Protein AF-0000000085053282 (afdb_homodimer)

Sequence (684 aa):
MKNPIVFIILLAGIYSWYSCYAYAIPSEYLIKTVPYHRQVTDYNCGDASLQMVFGYYGQDINQEQIDDVARTSKHEGTSSYDIVRTAQFSILSQSQGTDKKKKELNHGFPNYPYGLNAVGYSSNEEWMDGLKSAISLNIPIIVLMHYSLEDPGGHFRVVIGYNDDLETITTLDPWDRDGQPQVYTLSYSNFTALWNYTEKDSPRGTPFFGVAIWPLNVDIVAFSNGNQTTFNVKFDYTNPIPFLSELQLLPKTLGTITNFIAPKDSQFVSASSYTTGPINEGDTVKSLFVVNCPGGSCHGLFIANVEILIQASVPYTYDRNHYYYPPYSYIDVIGYSEEAKIMKNPIVFIILLAGIYSWYSCYAYAIPSEYLIKTVPYHRQVTDYNCGDASLQMVFGYYGQDINQEQIDDVARTSKHEGTSSYDIVRTAQFSILSQSQGTDKKKKELNHGFPNYPYGLNAVGYSSNEEWMDGLKSAISLNIPIIVLMHYSLEDPGGHFRVVIGYNDDLETITTLDPWDRDGQPQVYTLSYSNFTALWNYTEKDSPRGTPFFGVAIWPLNVDIVAFSNGNQTTFNVKFDYTNPIPFLSELQLLPKTLGTITNFIAPKDSQFVSASSYTTGPINEGDTVKSLFVVNCPGGSCHGLFIANVEILIQASVPYTYDRNHYYYPPYSYIDVIGYSEEAKI

Organism: Heterostelium pallidum (strain ATCC 26659 / Pp 5 / PN500) (NCBI:txid670386)

Secondary structure (DSSP, 8-state):
-----------------------PPPSEEE-TTPPP---SSTT-HHHHHHHHHHHHTT----HHHHHHHTT-BTTTB--HHHHHHHHT--TT------S-GGG--SSSBTTB--B-EEEEE--SS--HHHHHHHHHTT--EEEEEES-SS--SEEEEEEEEEETTTTEEEEE-S---TT--SEEEEEHHHHHHHH--PPTT-TT--S-EEEEEEPPPEEEEEEEETTEEEEEEEEEE---STTHHHH-PPPEEEEEEEEEE--TT-EESS-SEEEE----TTEEEEEEEEEE-TTSS--SEEEEEEEEEEEEEE--B--STT--B--EEEEEEEEEEEEEE-/-----------------------PPPSEEE-TTPPP---SSTT-HHHHHHHHHHHHTT----HHHHHHHTT-BTTTB--HHHHHHHHT--TT------S-GGG--TTSBTTB--B-EEEEE--SS--HHHHHHHHHTT--EEEEEES-SS--SEEEEEEEEEETTTTEEEEE-S---TT--SEEEEEHHHHHHHH--PPTT-TT--S-EEEEEEPPPEEEEEEEETTEEEEEEEEEE---STTHHHH-PPPEEEEEEEEEE--TT-EESS-SEEEE----TTEEEEEEEEEE-TTSS--SEEEEEEEEEEEEEE--EEEETTEEEPPEEEEEEEEEEEEEE-

pLDDT: mean 88.32, std 16.74, range [25.94, 98.94]

Nearest PDB structures (foldseek):
  6xt9-assembly1_A  TM=6.574E-01  e=2.880E-03  Homo sapiens
  7cec-assembly1_A  TM=3.640E-01  e=4.493E-03  Homo sapiens
  6voa-assembly1_I  TM=4.055E-01  e=2.202E-01  Bos taurus
  6xt9-assembly1_A  TM=6.573E-01  e=3.851E-03  Homo sapiens
  7cec-assembly1_A  TM=3.726E-01  e=4.550E-03  Homo sapiens

InterPro domains:
  IPR038765 Papain-like cysteine peptidase superfamily [SSF54001] (29-177)
  IPR039564 Peptidase C39-like [PF13529] (32-200)

Solvent-accessible surface area (backbone atoms only — not comparable to full-atom values): 36433 Å² total; per-residue (Å²): 134,86,78,80,80,78,78,77,77,77,75,74,73,74,74,72,73,72,70,75,73,70,82,77,71,71,61,55,43,71,53,82,71,57,51,88,42,64,26,88,53,97,40,28,28,44,38,16,40,47,29,20,54,38,41,54,74,70,37,94,54,54,51,71,66,38,30,24,58,27,48,44,39,87,87,69,18,48,49,76,68,29,56,40,51,44,46,32,38,1,47,67,23,60,48,85,33,49,92,51,72,92,52,55,41,66,46,26,48,87,97,35,56,44,8,32,47,53,48,65,48,56,31,90,56,80,58,62,66,27,51,51,34,24,34,67,68,70,29,47,32,42,32,41,15,28,67,41,95,87,41,74,51,81,34,36,29,30,37,33,29,40,28,59,90,78,35,31,36,34,24,41,35,14,68,55,50,97,83,42,49,48,71,42,73,32,43,50,67,56,42,51,60,30,26,64,28,56,59,80,75,36,79,78,72,31,18,40,32,35,31,43,53,46,73,56,58,64,45,78,47,76,49,76,57,71,36,32,34,38,35,44,37,37,37,56,47,57,69,87,32,55,67,44,45,80,72,46,77,76,69,51,41,36,23,34,39,42,38,53,47,66,46,86,80,48,39,62,76,30,46,43,24,47,64,50,61,57,62,52,82,70,40,70,53,75,48,75,35,33,34,34,16,86,94,32,64,66,65,44,63,32,38,41,39,37,38,35,33,33,42,52,70,46,66,56,42,60,48,65,94,83,43,72,45,55,23,32,38,48,56,30,29,35,30,41,76,40,75,46,79,80,133,82,76,78,79,76,78,75,77,76,77,74,74,76,72,72,74,73,70,74,73,70,82,78,72,70,63,55,43,72,55,84,71,57,51,87,42,65,26,87,53,98,40,27,28,44,36,17,40,50,29,20,55,38,40,51,73,71,37,93,55,54,51,73,67,40,30,21,56,26,44,45,39,88,88,71,18,46,50,76,68,28,54,41,50,45,46,30,36,1,46,67,22,60,42,81,37,37,97,55,69,90,54,51,42,63,46,25,48,86,98,37,56,46,7,30,46,53,49,66,48,58,30,92,57,82,58,64,67,28,52,51,34,25,33,68,69,70,29,48,33,42,30,41,15,28,67,39,94,88,41,75,51,80,32,36,31,31,37,32,29,39,29,58,90,76,35,31,35,34,25,41,34,14,72,56,51,97,83,43,50,47,72,41,72,33,43,50,68,56,42,52,58,30,25,62,29,55,59,80,73,36,78,77,71,30,18,40,32,36,33,43,53,47,72,57,57,65,47,79,47,77,48,74,58,73,35,32,34,38,35,44,37,35,37,56,46,57,69,84,30,57,66,42,45,80,73,47,78,74,70,51,41,37,22,36,38,43,38,54,50,66,46,87,79,48,39,62,77,31,48,42,25,47,64,50,61,57,62,54,81,69,41,71,53,77,48,73,36,33,35,35,16,87,93,31,65,66,65,45,62,30,36,42,40,36,38,35,33,33,42,52,70,46,66,56,43,59,46,66,93,84,42,71,45,54,22,32,38,51,56,29,29,34,29,41,76,39,77,46,78,80

Structure (mmCIF, N/CA/C/O backbone):
data_AF-0000000085053282-model_v1
#
loop_
_entity.id
_entity.type
_entity.pdbx_description
1 polymer 'Peptidase C39-like domain-containing protein'
#
loop_
_atom_site.group_PDB
_atom_site.id
_atom_site.type_symbol
_atom_site.label_atom_id
_atom_site.label_alt_id
_atom_site.label_comp_id
_atom_site.label_asym_id
_atom_site.label_entity_id
_atom_site.label_seq_id
_atom_site.pdbx_PDB_ins_code
_atom_site.Cartn_x
_atom_site.Cartn_y
_atom_site.Cartn_z
_atom_site.occupancy
_atom_site.B_iso_or_equiv
_atom_site.auth_seq_id
_atom_site.auth_comp_id
_atom_site.auth_asym_id
_atom_site.auth_atom_id
_atom_site.pdbx_PDB_model_num
ATOM 1 N N . MET A 1 1 ? 42.781 -25.328 53.25 1 26.17 1 MET A N 1
ATOM 2 C CA . MET A 1 1 ? 41.469 -24.984 52.719 1 26.17 1 MET A CA 1
ATOM 3 C C . MET A 1 1 ? 41.375 -23.516 52.375 1 26.17 1 MET A C 1
ATOM 5 O O . MET A 1 1 ? 41.344 -22.656 53.25 1 26.17 1 MET A O 1
ATOM 9 N N . LYS A 1 2 ? 42.031 -23.188 51.156 1 34.78 2 LYS A N 1
ATOM 10 C CA . LYS A 1 2 ? 42.281 -21.844 50.625 1 34.78 2 LYS A CA 1
ATOM 11 C C . LYS A 1 2 ? 40.969 -21.141 50.344 1 34.78 2 LYS A C 1
ATOM 13 O O . LYS A 1 2 ? 40.062 -21.703 49.719 1 34.78 2 LYS A O 1
ATOM 18 N N . ASN A 1 3 ? 40.531 -20.188 51.219 1 34.06 3 ASN A N 1
ATOM 19 C CA . ASN A 1 3 ? 39.312 -19.391 51.156 1 34.06 3 ASN A CA 1
ATOM 20 C C . ASN A 1 3 ? 39.188 -18.656 49.812 1 34.06 3 ASN A C 1
ATOM 22 O O . ASN A 1 3 ? 40.094 -17.984 49.375 1 34.06 3 ASN A O 1
ATOM 26 N N . PRO A 1 4 ? 38.25 -19.047 48.969 1 41.09 4 PRO A N 1
ATOM 27 C CA . PRO A 1 4 ? 38.062 -18.469 47.625 1 41.09 4 PRO A CA 1
ATOM 28 C C . PRO A 1 4 ? 37.719 -16.969 47.688 1 41.09 4 PRO A C 1
ATOM 30 O O . PRO A 1 4 ? 36.969 -16.531 48.562 1 41.09 4 PRO A O 1
ATOM 33 N N . ILE A 1 5 ? 38.594 -16.062 47.281 1 36.72 5 ILE A N 1
ATOM 34 C CA . ILE A 1 5 ? 38.469 -14.625 47.188 1 36.72 5 ILE A CA 1
ATOM 35 C C . ILE A 1 5 ? 37.281 -14.289 46.25 1 36.72 5 ILE A C 1
ATOM 37 O O . ILE A 1 5 ? 37.25 -14.719 45.094 1 36.72 5 ILE A O 1
ATOM 41 N N . VAL A 1 6 ? 36.062 -14.109 46.812 1 35.81 6 VAL A N 1
ATOM 42 C CA . VAL A 1 6 ? 34.875 -13.648 46.094 1 35.81 6 VAL A CA 1
ATOM 43 C C . VAL A 1 6 ? 35.156 -12.266 45.5 1 35.81 6 VAL A C 1
ATOM 45 O O . VAL A 1 6 ? 35.438 -11.32 46.25 1 35.81 6 VAL A O 1
ATOM 48 N N . PHE A 1 7 ? 35.656 -12.148 44.281 1 37.22 7 PHE A N 1
ATOM 49 C CA . PHE A 1 7 ? 35.75 -10.875 43.562 1 37.22 7 PHE A CA 1
ATOM 50 C C . PHE A 1 7 ? 34.344 -10.297 43.344 1 37.22 7 PHE A C 1
ATOM 52 O O . PHE A 1 7 ? 33.5 -10.93 42.719 1 37.22 7 PHE A O 1
ATOM 59 N N . ILE A 1 8 ? 33.875 -9.484 44.25 1 34.72 8 ILE A N 1
ATOM 60 C CA . ILE A 1 8 ? 32.656 -8.703 44.062 1 34.72 8 ILE A CA 1
ATOM 61 C C . ILE A 1 8 ? 32.844 -7.723 42.906 1 34.72 8 ILE A C 1
ATOM 63 O O . ILE A 1 8 ? 33.719 -6.852 42.969 1 34.72 8 ILE A O 1
ATOM 67 N N . ILE A 1 9 ? 32.625 -8.164 41.688 1 35.91 9 ILE A N 1
ATOM 68 C CA . ILE A 1 9 ? 32.562 -7.238 40.562 1 35.91 9 ILE A CA 1
ATOM 69 C C . ILE A 1 9 ? 31.469 -6.203 40.812 1 35.91 9 ILE A C 1
ATOM 71 O O . ILE A 1 9 ? 30.281 -6.551 40.938 1 35.91 9 ILE A O 1
ATOM 75 N N . LEU A 1 10 ? 31.797 -5.102 41.438 1 35.75 10 LEU A N 1
ATOM 76 C CA . LEU A 1 10 ? 30.906 -3.955 41.469 1 35.75 10 LEU A CA 1
ATOM 77 C C . LEU A 1 10 ? 30.578 -3.451 40.062 1 35.75 10 LEU A C 1
ATOM 79 O O . LEU A 1 10 ? 31.469 -2.992 39.344 1 35.75 10 LEU A O 1
ATOM 83 N N . LEU A 1 11 ? 29.609 -4.031 39.469 1 36.25 11 LEU A N 1
ATOM 84 C CA . LEU A 1 11 ? 29.062 -3.432 38.25 1 36.25 11 LEU A CA 1
ATOM 85 C C . LEU A 1 11 ? 28.578 -2.008 38.531 1 36.25 11 LEU A C 1
ATOM 87 O O . LEU A 1 11 ? 27.609 -1.804 39.25 1 36.25 11 LEU A O 1
ATOM 91 N N . ALA A 1 12 ? 29.484 -1.061 38.562 1 39.72 12 ALA A N 1
ATOM 92 C CA . ALA A 1 12 ? 29.031 0.325 38.531 1 39.72 12 ALA A CA 1
ATOM 93 C C . ALA A 1 12 ? 28.094 0.553 37.344 1 39.72 12 ALA A C 1
ATOM 95 O O . ALA A 1 12 ? 28.453 0.273 36.188 1 39.72 12 ALA A O 1
ATOM 96 N N . GLY A 1 13 ? 26.844 0.494 37.562 1 37.41 13 GLY A N 1
ATOM 97 C CA . GLY A 1 13 ? 25.859 0.938 36.562 1 37.41 13 GLY A CA 1
ATOM 98 C C . GLY A 1 13 ? 26.188 2.287 35.969 1 37.41 13 GLY A C 1
ATOM 99 O O . GLY A 1 13 ? 26.375 3.271 36.688 1 37.41 13 GLY A O 1
ATOM 100 N N . ILE A 1 14 ? 26.922 2.33 34.938 1 39.06 14 ILE A N 1
ATOM 101 C CA . ILE A 1 14 ? 27 3.564 34.156 1 39.06 14 ILE A CA 1
ATOM 102 C C . ILE A 1 14 ? 25.594 4.109 33.906 1 39.06 14 ILE A C 1
ATOM 104 O O . ILE A 1 14 ? 24.797 3.494 33.188 1 39.06 14 ILE A O 1
ATOM 108 N N . TYR A 1 15 ? 25.078 4.82 34.844 1 36.62 15 TYR A N 1
ATOM 109 C CA . TYR A 1 15 ? 23.953 5.688 34.5 1 36.62 15 TYR A CA 1
ATOM 110 C C . TYR A 1 15 ? 24.312 6.578 33.312 1 36.62 15 TYR A C 1
ATOM 112 O O . TYR A 1 15 ? 25.219 7.402 33.406 1 36.62 15 TYR A O 1
ATOM 120 N N . SER A 1 16 ? 24.188 6.066 32.125 1 39.25 16 SER A N 1
ATOM 121 C CA . SER A 1 16 ? 24.172 7.004 31.016 1 39.25 16 SER A CA 1
ATOM 122 C C . SER A 1 16 ? 23.312 8.227 31.328 1 39.25 16 SER A C 1
ATOM 124 O O . SER A 1 16 ? 22.109 8.102 31.594 1 39.25 16 SER A O 1
ATOM 126 N N . TRP A 1 17 ? 23.922 9.211 31.844 1 37.34 17 TRP A N 1
ATOM 127 C CA . TRP A 1 17 ? 23.297 10.523 31.828 1 37.34 17 TRP A CA 1
ATOM 128 C C . TRP A 1 17 ? 22.703 10.828 30.453 1 37.34 17 TRP A C 1
ATOM 130 O O . TRP A 1 17 ? 23.438 11.055 29.5 1 37.34 17 TRP A O 1
ATOM 140 N N . TYR A 1 18 ? 21.594 10.219 30.125 1 39.59 18 TYR A N 1
ATOM 141 C CA . TYR A 1 18 ? 20.844 10.891 29.078 1 39.59 18 TYR A CA 1
ATOM 142 C C . TYR A 1 18 ? 20.797 12.398 29.312 1 39.59 18 TYR A C 1
ATOM 144 O O . TYR A 1 18 ? 20.156 12.867 30.25 1 39.59 18 TYR A O 1
ATOM 152 N N . SER A 1 19 ? 21.891 13.055 29.125 1 39.41 19 SER A N 1
ATOM 153 C CA . SER A 1 19 ? 21.75 14.508 29.094 1 39.41 19 SER A CA 1
ATOM 154 C C . SER A 1 19 ? 20.5 14.93 28.344 1 39.41 19 SER A C 1
ATOM 156 O O . SER A 1 19 ? 20.344 14.648 27.156 1 39.41 19 SER A O 1
ATOM 158 N N . CYS A 1 20 ? 19.438 15 29.031 1 45.19 20 CYS A N 1
ATOM 159 C CA . CYS A 1 20 ? 18.281 15.719 28.516 1 45.19 20 CYS A CA 1
ATOM 160 C C . CYS A 1 20 ? 18.688 17.047 27.891 1 45.19 20 CYS A C 1
ATOM 162 O O . CYS A 1 20 ? 18.969 18.016 28.609 1 45.19 20 CYS A O 1
ATOM 164 N N . TYR A 1 21 ? 19.531 17.109 26.891 1 48.62 21 TYR A N 1
ATOM 165 C CA . TYR A 1 21 ? 19.672 18.375 26.203 1 48.62 21 TYR A CA 1
ATOM 166 C C . TYR A 1 21 ? 18.312 19.047 26 1 48.62 21 TYR A C 1
ATOM 168 O O . TYR A 1 21 ? 17.422 18.469 25.359 1 48.62 21 TYR A O 1
ATOM 176 N N . ALA A 1 22 ? 17.953 19.781 26.969 1 62.22 22 ALA A N 1
ATOM 177 C CA . ALA A 1 22 ? 16.766 20.625 26.828 1 62.22 22 ALA A CA 1
ATOM 178 C C . ALA A 1 22 ? 16.812 21.422 25.516 1 62.22 22 ALA A C 1
ATOM 180 O O . ALA A 1 22 ? 17.797 22.125 25.25 1 62.22 22 ALA A O 1
ATOM 181 N N . TYR A 1 23 ? 16.203 21 24.516 1 71.31 23 TYR A N 1
ATOM 182 C CA . TYR A 1 23 ? 16.094 21.781 23.281 1 71.31 23 TYR A CA 1
ATOM 183 C C . TYR A 1 23 ? 15.781 23.234 23.609 1 71.31 23 TYR A C 1
ATOM 185 O O . TYR A 1 23 ? 14.766 23.547 24.219 1 71.31 23 TYR A O 1
ATOM 193 N N . ALA A 1 24 ? 16.844 24.109 23.438 1 87.69 24 ALA A N 1
ATOM 194 C CA . ALA A 1 24 ? 16.609 25.547 23.625 1 87.69 24 ALA A CA 1
ATOM 195 C C . ALA A 1 24 ? 16 26.172 22.375 1 87.69 24 ALA A C 1
ATOM 197 O O . ALA A 1 24 ? 16.609 26.172 21.312 1 87.69 24 ALA A O 1
ATOM 198 N N . ILE A 1 25 ? 14.828 26.688 22.469 1 93.62 25 ILE A N 1
ATOM 199 C CA . ILE A 1 25 ? 14.133 27.359 21.375 1 93.62 25 ILE A CA 1
ATOM 200 C C . ILE A 1 25 ? 14.75 28.734 21.125 1 93.62 25 ILE A C 1
ATOM 202 O O . ILE A 1 25 ? 14.828 29.562 22.047 1 93.62 25 ILE A O 1
ATOM 206 N N . PRO A 1 26 ? 15.242 29.016 19.922 1 97.38 26 PRO A N 1
ATOM 207 C CA . PRO A 1 26 ? 15.758 30.359 19.656 1 97.38 26 PRO A CA 1
ATOM 208 C C . PRO A 1 26 ? 14.703 31.453 19.859 1 97.38 26 PRO A C 1
ATOM 210 O O . PRO A 1 26 ? 13.508 31.172 19.812 1 97.38 26 PRO A O 1
ATOM 213 N N . SER A 1 27 ? 15.164 32.656 20.016 1 97.69 27 SER A N 1
ATOM 214 C CA . SER A 1 27 ? 14.258 33.781 20.297 1 97.69 27 SER A CA 1
ATOM 215 C C . SER A 1 27 ? 13.531 34.219 19.047 1 97.69 27 SER A C 1
ATOM 217 O O . SER A 1 27 ? 12.516 34.938 19.125 1 97.69 27 SER A O 1
ATOM 219 N N . GLU A 1 28 ? 14.078 33.938 17.953 1 98.25 28 GLU A N 1
ATOM 220 C CA . GLU A 1 28 ? 13.398 34.219 16.688 1 98.25 28 GLU A CA 1
ATOM 221 C C . GLU A 1 28 ? 13.781 33.188 15.617 1 98.25 28 GLU A C 1
ATOM 223 O O . GLU A 1 28 ? 14.867 32.625 15.664 1 98.25 28 GLU A O 1
ATOM 228 N N . TYR A 1 29 ? 12.906 32.906 14.719 1 98.69 29 TYR A N 1
ATOM 229 C CA . TYR A 1 29 ? 13.141 32 13.586 1 98.69 29 TYR A CA 1
ATOM 230 C C . TYR A 1 29 ? 12.133 32.281 12.477 1 98.69 29 TYR A C 1
ATOM 232 O O . TYR A 1 29 ? 10.977 32.594 12.742 1 98.69 29 TYR A O 1
ATOM 240 N N . LEU A 1 30 ? 12.57 32.25 11.258 1 98.69 30 LEU A N 1
ATOM 241 C CA . LEU A 1 30 ? 11.711 32.438 10.102 1 98.69 30 LEU A CA 1
ATOM 242 C C . LEU A 1 30 ? 12.039 31.422 9.008 1 98.69 30 LEU A C 1
ATOM 244 O O . LEU A 1 30 ? 13.188 31.328 8.562 1 98.69 30 LEU A O 1
ATOM 248 N N . ILE A 1 31 ? 11.047 30.625 8.625 1 98.75 31 ILE A N 1
ATOM 249 C CA . ILE A 1 31 ? 11.18 29.75 7.461 1 98.75 31 ILE A CA 1
ATOM 250 C C . ILE A 1 31 ? 10.875 30.547 6.188 1 98.75 31 ILE A C 1
ATOM 252 O O . ILE A 1 31 ? 9.711 30.766 5.852 1 98.75 31 ILE A O 1
ATOM 256 N N . LYS A 1 32 ? 11.836 30.812 5.375 1 97.5 32 LYS A N 1
ATOM 257 C CA . LYS A 1 32 ? 11.688 31.75 4.262 1 97.5 32 LYS A CA 1
ATOM 258 C C . LYS A 1 32 ? 11.266 31.016 2.988 1 97.5 32 LYS A C 1
ATOM 260 O O . LYS A 1 32 ? 10.828 31.656 2.023 1 97.5 32 LYS A O 1
ATOM 265 N N . THR A 1 33 ? 11.32 29.719 2.986 1 98.06 33 THR A N 1
ATOM 266 C CA . THR A 1 33 ? 11.281 29.016 1.713 1 98.06 33 THR A CA 1
ATOM 267 C C . THR A 1 33 ? 9.898 28.406 1.476 1 98.06 33 THR A C 1
ATOM 269 O O . THR A 1 33 ? 9.664 27.75 0.454 1 98.06 33 THR A O 1
ATOM 272 N N . VAL A 1 34 ? 8.922 28.594 2.416 1 98.69 34 VAL A N 1
ATOM 273 C CA . VAL A 1 34 ? 7.574 28.109 2.156 1 98.69 34 VAL A CA 1
ATOM 274 C C . VAL A 1 34 ? 6.945 28.906 1.015 1 98.69 34 VAL A C 1
ATOM 276 O O . VAL A 1 34 ? 6.809 30.125 1.104 1 98.69 34 VAL A O 1
ATOM 279 N N . PRO A 1 35 ? 6.625 28.266 -0.048 1 98.62 35 PRO A N 1
ATOM 280 C CA . PRO A 1 35 ? 5.984 29.016 -1.135 1 98.62 35 PRO A CA 1
ATOM 281 C C . PRO A 1 35 ? 4.594 29.516 -0.76 1 98.62 35 PRO A C 1
ATOM 283 O O . PRO A 1 35 ? 3.912 28.906 0.068 1 98.62 35 PRO A O 1
ATOM 286 N N . TYR A 1 36 ? 4.191 30.562 -1.384 1 98.19 36 TYR A N 1
ATOM 287 C CA . TYR A 1 36 ? 2.859 31.109 -1.145 1 98.19 36 TYR A CA 1
ATOM 288 C C . TYR A 1 36 ? 1.876 30.641 -2.209 1 98.19 36 TYR A C 1
ATOM 290 O O . TYR A 1 36 ? 2.217 30.578 -3.393 1 98.19 36 TYR A O 1
ATOM 298 N N . HIS A 1 37 ? 0.688 30.312 -1.789 1 98 37 HIS A N 1
ATOM 299 C CA . HIS A 1 37 ? -0.428 30.031 -2.686 1 98 37 HIS A CA 1
ATOM 300 C C . HIS A 1 37 ? -1.714 30.688 -2.182 1 98 37 HIS A C 1
ATOM 302 O O . HIS A 1 37 ? -2.137 30.438 -1.052 1 98 37 HIS A O 1
ATOM 308 N N . ARG A 1 38 ? -2.363 31.438 -3.035 1 97.44 38 ARG A N 1
ATOM 309 C CA . ARG A 1 38 ? -3.68 32 -2.744 1 97.44 38 ARG A CA 1
ATOM 310 C C . ARG A 1 38 ? -4.766 30.938 -2.855 1 97.44 38 ARG A C 1
ATOM 312 O O . ARG A 1 38 ? -4.723 30.094 -3.75 1 97.44 38 ARG A O 1
ATOM 319 N N . GLN A 1 39 ? -5.727 31.047 -1.906 1 97.25 39 GLN A N 1
ATOM 320 C CA . GLN A 1 39 ? -6.848 30.125 -2.07 1 97.25 39 GLN A CA 1
ATOM 321 C C . GLN A 1 39 ? -7.625 30.438 -3.348 1 97.25 39 GLN A C 1
ATOM 323 O O . GLN A 1 39 ? -7.867 31.594 -3.674 1 97.25 39 GLN A O 1
ATOM 328 N N . VAL A 1 40 ? -8.102 29.391 -4.016 1 94.56 40 VAL A N 1
ATOM 329 C CA . VAL A 1 40 ? -8.719 29.547 -5.328 1 94.56 40 VAL A CA 1
ATOM 330 C C . VAL A 1 40 ? -10.195 29.875 -5.172 1 94.56 40 VAL A C 1
ATOM 332 O O . VAL A 1 40 ? -10.789 30.516 -6.043 1 94.56 40 VAL A O 1
ATOM 335 N N . THR A 1 41 ? -10.805 29.422 -4.121 1 93.12 41 THR A N 1
ATOM 336 C CA . THR A 1 41 ? -12.18 29.766 -3.775 1 93.12 41 THR A CA 1
ATOM 337 C C . THR A 1 41 ? -12.234 30.484 -2.428 1 93.12 41 THR A C 1
ATOM 339 O O . THR A 1 41 ? -11.195 30.688 -1.786 1 93.12 41 THR A O 1
ATOM 342 N N . ASP A 1 42 ? -13.477 30.781 -2.047 1 92.56 42 ASP A N 1
ATOM 343 C CA . ASP A 1 42 ? -13.641 31.453 -0.767 1 92.56 42 ASP A CA 1
ATOM 344 C C . ASP A 1 42 ? -13.594 30.469 0.392 1 92.56 42 ASP A C 1
ATOM 346 O O . ASP A 1 42 ? -13.555 30.859 1.558 1 92.56 42 ASP A O 1
ATOM 350 N N . TYR A 1 43 ? -13.484 29.188 0.056 1 91.69 43 TYR A N 1
ATOM 351 C CA . TYR A 1 43 ? -13.555 28.203 1.134 1 91.69 43 TYR A CA 1
ATOM 352 C C . TYR A 1 43 ? -12.367 27.25 1.074 1 91.69 43 TYR A C 1
ATOM 354 O O . TYR A 1 43 ? -12.352 26.219 1.759 1 91.69 43 TYR A O 1
ATOM 362 N N . ASN A 1 44 ? -11.266 27.578 0.287 1 95.12 44 ASN A N 1
ATOM 363 C CA . ASN A 1 44 ? -10.133 26.672 0.091 1 95.12 44 ASN A CA 1
ATOM 364 C C . ASN A 1 44 ? -8.93 27.094 0.939 1 95.12 44 ASN A C 1
ATOM 366 O O . ASN A 1 44 ? -7.789 26.781 0.603 1 95.12 44 ASN A O 1
ATOM 370 N N . CYS A 1 45 ? -9.133 27.797 2.027 1 97.31 45 CYS A N 1
ATOM 371 C CA . CYS A 1 45 ? -7.984 28.234 2.811 1 97.31 45 CYS A CA 1
ATOM 372 C C . CYS A 1 45 ? -7.184 27.047 3.316 1 97.31 45 CYS A C 1
ATOM 374 O O . CYS A 1 45 ? -5.953 27.094 3.387 1 97.31 45 CYS A O 1
ATOM 376 N N . GLY A 1 46 ? -7.891 25.953 3.703 1 97.62 46 GLY A N 1
ATOM 377 C CA . GLY A 1 46 ? -7.195 24.75 4.121 1 97.62 46 GLY A CA 1
ATOM 378 C C . GLY A 1 46 ? -6.391 24.109 3.006 1 97.62 46 GLY A C 1
ATOM 379 O O . GLY A 1 46 ? -5.234 23.734 3.207 1 97.62 46 GLY A O 1
ATOM 380 N N . ASP A 1 47 ? -6.977 24.031 1.825 1 96.31 47 ASP A N 1
ATOM 381 C CA . ASP A 1 47 ? -6.328 23.438 0.66 1 96.31 47 ASP A CA 1
ATOM 382 C C . ASP A 1 47 ? -5.094 24.25 0.248 1 96.31 47 ASP A C 1
ATOM 384 O O . ASP A 1 47 ? -4.055 23.672 -0.079 1 96.31 47 ASP A O 1
ATOM 388 N N . ALA A 1 48 ? -5.301 25.516 0.282 1 98.38 48 ALA A N 1
ATOM 389 C CA . ALA A 1 48 ? -4.176 26.391 -0.068 1 98.38 48 ALA A CA 1
ATOM 390 C C . ALA A 1 48 ? -3.037 26.25 0.936 1 98.38 48 ALA A C 1
ATOM 392 O O . ALA A 1 48 ? -1.865 26.234 0.555 1 98.38 48 ALA A O 1
ATOM 393 N N . SER A 1 49 ? -3.357 26.188 2.201 1 98.81 49 SER A N 1
ATOM 394 C CA . SER A 1 49 ? -2.346 25.984 3.232 1 98.81 49 SER A CA 1
ATOM 395 C C . SER A 1 49 ? -1.606 24.656 3.031 1 98.81 49 SER A C 1
ATOM 397 O O . SER A 1 49 ? -0.379 24.609 3.133 1 98.81 49 SER A O 1
ATOM 399 N N . LEU A 1 50 ? -2.355 23.625 2.713 1 98.62 50 LEU A N 1
ATOM 400 C CA . LEU A 1 50 ? -1.745 22.328 2.422 1 98.62 50 LEU A CA 1
ATOM 401 C C . LEU A 1 50 ? -0.829 22.422 1.207 1 98.62 50 LEU A C 1
ATOM 403 O O . LEU A 1 50 ? 0.274 21.875 1.212 1 98.62 50 LEU A O 1
ATOM 407 N N . GLN A 1 51 ? -1.31 23.109 0.202 1 98.31 51 GLN A N 1
ATOM 408 C CA . GLN A 1 51 ? -0.49 23.266 -0.995 1 98.31 51 GLN A CA 1
ATOM 409 C C . GLN A 1 51 ? 0.835 23.953 -0.667 1 98.31 51 GLN A C 1
ATOM 411 O O . GLN A 1 51 ? 1.885 23.562 -1.181 1 98.31 51 GLN A O 1
ATOM 416 N N . MET A 1 52 ? 0.796 24.953 0.172 1 98.88 52 MET A N 1
ATOM 417 C CA . MET A 1 52 ? 2.016 25.656 0.569 1 98.88 52 MET A CA 1
ATOM 418 C C . MET A 1 52 ? 2.98 24.703 1.275 1 98.88 52 MET A C 1
ATOM 420 O O . MET A 1 52 ? 4.168 24.672 0.946 1 98.88 52 MET A O 1
ATOM 424 N N . VAL A 1 53 ? 2.479 23.922 2.18 1 98.88 53 VAL A N 1
ATOM 425 C CA . VAL A 1 53 ? 3.33 23.031 2.963 1 98.88 53 VAL A CA 1
ATOM 426 C C . VAL A 1 53 ? 3.83 21.891 2.086 1 98.88 53 VAL A C 1
ATOM 428 O O . VAL A 1 53 ? 5 21.516 2.162 1 98.88 53 VAL A O 1
ATOM 431 N N . PHE A 1 54 ? 2.975 21.266 1.211 1 98.31 54 PHE A N 1
ATOM 432 C CA . PHE A 1 54 ? 3.428 20.266 0.251 1 98.31 54 PHE A CA 1
ATOM 433 C C . PHE A 1 54 ? 4.547 20.828 -0.622 1 98.31 54 PHE A C 1
ATOM 435 O O . PHE A 1 54 ? 5.566 20.172 -0.824 1 98.31 54 PHE A O 1
ATOM 442 N N . GLY A 1 55 ? 4.352 22.031 -1.082 1 98.44 55 GLY A N 1
ATOM 443 C CA . GLY A 1 55 ? 5.367 22.672 -1.903 1 98.44 55 GLY A CA 1
ATOM 444 C C . GLY A 1 55 ? 6.684 22.875 -1.178 1 98.44 55 GLY A C 1
ATOM 445 O O . GLY A 1 55 ? 7.754 22.719 -1.769 1 98.44 55 GLY A O 1
ATOM 446 N N . TYR A 1 56 ? 6.59 23.25 0.052 1 98.69 56 TYR A N 1
ATOM 447 C CA . TYR A 1 56 ? 7.77 23.406 0.889 1 98.69 56 TYR A CA 1
ATOM 448 C C . TYR A 1 56 ? 8.602 22.141 0.917 1 98.69 56 TYR A C 1
ATOM 450 O O . TYR A 1 56 ? 9.836 22.188 0.965 1 98.69 56 TYR A O 1
ATOM 458 N N . TYR A 1 57 ? 7.949 21 0.857 1 97.88 57 TYR A N 1
ATOM 459 C CA . TYR A 1 57 ? 8.641 19.703 0.886 1 97.88 57 TYR A CA 1
ATOM 460 C C . TYR A 1 57 ? 8.82 19.156 -0.522 1 97.88 57 TYR A C 1
ATOM 462 O O . TYR A 1 57 ? 9.016 17.953 -0.701 1 97.88 57 TYR A O 1
ATOM 470 N N . GLY A 1 58 ? 8.562 19.969 -1.538 1 96.69 58 GLY A N 1
ATOM 471 C CA . GLY A 1 58 ? 8.906 19.625 -2.912 1 96.69 58 GLY A CA 1
ATOM 472 C C . GLY A 1 58 ? 7.809 18.875 -3.633 1 96.69 58 GLY A C 1
ATOM 473 O O . GLY A 1 58 ? 8.047 18.25 -4.672 1 96.69 58 GLY A O 1
ATOM 474 N N . GLN A 1 59 ? 6.656 18.859 -3.129 1 96.19 59 GLN A N 1
ATOM 475 C CA . GLN A 1 59 ? 5.535 18.188 -3.777 1 96.19 59 GLN A CA 1
ATOM 476 C C . GLN A 1 59 ? 4.633 19.188 -4.492 1 96.19 59 GLN A C 1
ATOM 478 O O . GLN A 1 59 ? 4.07 20.078 -3.861 1 96.19 59 GLN A O 1
ATOM 483 N N . ASP A 1 60 ? 4.496 18.984 -5.723 1 95.56 60 ASP A N 1
ATOM 484 C CA . ASP A 1 60 ? 3.668 19.875 -6.543 1 95.56 60 ASP A CA 1
ATOM 485 C C . ASP A 1 60 ? 2.238 19.344 -6.641 1 95.56 60 ASP A C 1
ATOM 487 O O . ASP A 1 60 ? 1.885 18.672 -7.609 1 95.56 60 ASP A O 1
ATOM 491 N N . ILE A 1 61 ? 1.456 19.594 -5.691 1 94.25 61 ILE A N 1
ATOM 492 C CA . ILE A 1 61 ? 0.058 19.188 -5.598 1 94.25 61 ILE A CA 1
ATOM 493 C C . ILE A 1 61 ? -0.837 20.422 -5.566 1 94.25 61 ILE A C 1
ATOM 495 O O . ILE A 1 61 ? -0.677 21.297 -4.703 1 94.25 61 ILE A O 1
ATOM 499 N N . ASN A 1 62 ? -1.763 20.562 -6.438 1 93.19 62 ASN A N 1
ATOM 500 C CA . ASN A 1 62 ? -2.582 21.766 -6.5 1 93.19 62 ASN A CA 1
ATOM 501 C C . ASN A 1 62 ? -3.871 21.609 -5.699 1 93.19 62 ASN A C 1
ATOM 503 O O . ASN A 1 62 ? -4.152 20.531 -5.172 1 93.19 62 ASN A O 1
ATOM 507 N N . GLN A 1 63 ? -4.625 22.703 -5.578 1 93.25 63 GLN A N 1
ATOM 508 C CA . GLN A 1 63 ? -5.793 22.734 -4.707 1 93.25 63 GLN A CA 1
ATOM 509 C C . GLN A 1 63 ? -6.918 21.859 -5.254 1 93.25 63 GLN A C 1
ATOM 511 O O . GLN A 1 63 ? -7.715 21.312 -4.492 1 93.25 63 GLN A O 1
ATOM 516 N N . GLU A 1 64 ? -6.977 21.703 -6.547 1 87.44 64 GLU A N 1
ATOM 517 C CA . GLU A 1 64 ? -7.977 20.828 -7.129 1 87.44 64 GLU A CA 1
ATOM 518 C C . GLU A 1 64 ? -7.746 19.375 -6.707 1 87.44 64 GLU A C 1
ATOM 520 O O . GLU A 1 64 ? -8.695 18.656 -6.383 1 87.44 64 GLU A O 1
ATOM 525 N N . GLN A 1 65 ? -6.484 18.953 -6.758 1 87.88 65 GLN A N 1
ATOM 526 C CA . GLN A 1 65 ? -6.121 17.625 -6.316 1 87.88 65 GLN A CA 1
ATOM 527 C C . GLN A 1 65 ? -6.402 17.438 -4.824 1 87.88 65 GLN A C 1
ATOM 529 O O . GLN A 1 65 ? -6.809 16.359 -4.395 1 87.88 65 GLN A O 1
ATOM 534 N N . ILE A 1 66 ? -6.227 18.453 -4.074 1 91.44 66 ILE A N 1
ATOM 535 C CA . ILE A 1 66 ? -6.383 18.391 -2.627 1 91.44 66 ILE A CA 1
ATOM 536 C C . ILE A 1 66 ? -7.867 18.375 -2.268 1 91.44 66 ILE A C 1
ATOM 538 O O . ILE A 1 66 ? -8.273 17.703 -1.309 1 91.44 66 ILE A O 1
ATOM 542 N N . ASP A 1 67 ? -8.703 18.984 -3.025 1 86.69 67 ASP A N 1
ATOM 543 C CA . ASP A 1 67 ? -10.117 19.172 -2.717 1 86.69 67 ASP A CA 1
ATOM 544 C C . ASP A 1 67 ? -10.805 17.844 -2.459 1 86.69 67 ASP A C 1
ATOM 546 O O . ASP A 1 67 ? -11.516 17.688 -1.461 1 86.69 67 ASP A O 1
ATOM 550 N N . ASP A 1 68 ? -10.523 16.906 -3.297 1 78.19 68 ASP A N 1
ATOM 551 C CA . ASP A 1 68 ? -11.242 15.648 -3.205 1 78.19 68 ASP A CA 1
ATOM 552 C C . ASP A 1 68 ? -10.773 14.836 -2.002 1 78.19 68 ASP A C 1
ATOM 554 O O . ASP A 1 68 ? -11.586 14.297 -1.251 1 78.19 68 ASP A O 1
ATOM 558 N N . VAL A 1 69 ? -9.492 14.82 -1.794 1 83.19 69 VAL A N 1
ATOM 559 C CA . VAL A 1 69 ? -8.906 14.062 -0.699 1 83.19 69 VAL A CA 1
ATOM 560 C C . VAL A 1 69 ? -9.32 14.664 0.638 1 83.19 69 VAL A C 1
ATOM 562 O O . VAL A 1 69 ? -9.625 13.938 1.588 1 83.19 69 VAL A O 1
ATOM 565 N N . ALA A 1 70 ? -9.422 15.977 0.648 1 88 70 ALA A N 1
ATOM 566 C CA . ALA A 1 70 ? -9.695 16.703 1.888 1 88 70 ALA A CA 1
ATOM 567 C C . ALA A 1 70 ? -11.195 16.891 2.092 1 88 70 ALA A C 1
ATOM 569 O O . ALA A 1 70 ? -11.617 17.562 3.037 1 88 70 ALA A O 1
ATOM 570 N N . ARG A 1 71 ? -11.992 16.375 1.21 1 83 71 ARG A N 1
ATOM 571 C CA . ARG A 1 71 ? -13.438 16.516 1.293 1 83 71 ARG A CA 1
ATOM 572 C C . ARG A 1 71 ? -13.852 17.969 1.441 1 83 71 ARG A C 1
ATOM 574 O O . ARG A 1 71 ? -14.758 18.297 2.215 1 83 71 ARG A O 1
ATOM 581 N N . THR A 1 72 ? -13.156 18.828 0.816 1 86.81 72 THR A N 1
ATOM 582 C CA . THR A 1 72 ? -13.43 20.266 0.856 1 86.81 72 THR A CA 1
ATOM 583 C C . THR A 1 72 ? -14.734 20.594 0.128 1 86.81 72 THR A C 1
ATOM 585 O O . THR A 1 72 ? -15 20.047 -0.947 1 86.81 72 THR A O 1
ATOM 588 N N . SER A 1 73 ? -15.539 21.484 0.768 1 80.62 73 SER A N 1
ATOM 589 C CA . SER A 1 73 ? -16.781 21.906 0.127 1 80.62 73 SER A CA 1
ATOM 590 C C . SER A 1 73 ? -17.078 23.375 0.403 1 80.62 73 SER A C 1
ATOM 592 O O . SER A 1 73 ? -16.531 23.953 1.352 1 80.62 73 SER A O 1
ATOM 594 N N . LYS A 1 74 ? -18 23.922 -0.408 1 81.5 74 LYS A N 1
ATOM 595 C CA . LYS A 1 74 ? -18.406 25.312 -0.271 1 81.5 74 LYS A CA 1
ATOM 596 C C . LYS A 1 74 ? -19.109 25.547 1.064 1 81.5 74 LYS A C 1
ATOM 598 O O . LYS A 1 74 ? -19.062 26.656 1.604 1 81.5 74 LYS A O 1
ATOM 603 N N . HIS A 1 75 ? -19.656 24.609 1.541 1 76.19 75 HIS A N 1
ATOM 604 C CA . HIS A 1 75 ? -20.469 24.766 2.738 1 76.19 75 HIS A CA 1
ATOM 605 C C . HIS A 1 75 ? -19.625 24.656 4.004 1 76.19 75 HIS A C 1
ATOM 607 O O . HIS A 1 75 ? -19.906 25.328 5 1 76.19 75 HIS A O 1
ATOM 613 N N . GLU A 1 76 ? -18.531 23.922 3.973 1 76.81 76 GLU A N 1
ATOM 614 C CA . GLU A 1 76 ? -17.844 23.578 5.211 1 76.81 76 GLU A CA 1
ATOM 615 C C . GLU A 1 76 ? -16.359 23.984 5.145 1 76.81 76 GLU A C 1
ATOM 617 O O . GLU A 1 76 ? -15.688 24.062 6.172 1 76.81 76 GLU A O 1
ATOM 622 N N . GLY A 1 77 ? -15.938 24.219 3.939 1 88.5 77 GLY A N 1
ATOM 623 C CA . GLY A 1 77 ? -14.492 24.312 3.791 1 88.5 77 GLY A CA 1
ATOM 624 C C . GLY A 1 77 ? -13.781 22.984 4.016 1 88.5 77 GLY A C 1
ATOM 625 O O . GLY A 1 77 ? -14.234 21.938 3.541 1 88.5 77 GLY A O 1
ATOM 626 N N . THR A 1 78 ? -12.672 23.031 4.656 1 90.38 78 THR A N 1
ATOM 627 C CA . THR A 1 78 ? -11.898 21.844 4.984 1 90.38 78 THR A CA 1
ATOM 628 C C . THR A 1 78 ? -11.805 21.656 6.496 1 90.38 78 THR A C 1
ATOM 630 O O . THR A 1 78 ? -11.492 22.594 7.227 1 90.38 78 THR A O 1
ATOM 633 N N . SER A 1 79 ? -12.117 20.438 6.945 1 90.94 79 SER A N 1
ATOM 634 C CA . SER A 1 79 ? -12.055 20.188 8.383 1 90.94 79 SER A CA 1
ATOM 635 C C . SER A 1 79 ? -10.617 19.984 8.844 1 90.94 79 SER A C 1
ATOM 637 O O . SER A 1 79 ? -9.75 19.594 8.055 1 90.94 79 SER A O 1
ATOM 639 N N . SER A 1 80 ? -10.438 20.25 10.18 1 94.81 80 SER A N 1
ATOM 640 C CA . SER A 1 80 ? -9.117 20.047 10.773 1 94.81 80 SER A CA 1
ATOM 641 C C . SER A 1 80 ? -8.664 18.609 10.656 1 94.81 80 SER A C 1
ATOM 643 O O . SER A 1 80 ? -7.477 18.328 10.461 1 94.81 80 SER A O 1
ATOM 645 N N . TYR A 1 81 ? -9.562 17.609 10.766 1 93.31 81 TYR A N 1
ATOM 646 C CA . TYR A 1 81 ? -9.234 16.203 10.609 1 93.31 81 TYR A CA 1
ATOM 647 C C . TYR A 1 81 ? -8.781 15.898 9.188 1 93.31 81 TYR A C 1
ATOM 649 O O . TYR A 1 81 ? -7.863 15.102 8.977 1 93.31 81 TYR A O 1
ATOM 657 N N . ASP A 1 82 ? -9.391 16.547 8.25 1 92 82 ASP A N 1
ATOM 658 C CA . ASP A 1 82 ? -9.086 16.297 6.844 1 92 82 ASP A CA 1
ATOM 659 C C . ASP A 1 82 ? -7.73 16.891 6.465 1 92 82 ASP A C 1
ATOM 661 O O . ASP A 1 82 ? -7.039 16.359 5.59 1 92 82 ASP A O 1
ATOM 665 N N . ILE A 1 83 ? -7.352 17.953 7.141 1 96.25 83 ILE A N 1
ATOM 666 C CA . ILE A 1 83 ? -6.02 18.516 6.91 1 96.25 83 ILE A CA 1
ATOM 667 C C . ILE A 1 83 ? -4.961 17.469 7.281 1 96.25 83 ILE A C 1
ATOM 669 O O . ILE A 1 83 ? -4.051 17.203 6.496 1 96.25 83 ILE A O 1
ATOM 673 N N . VAL A 1 84 ? -5.113 16.891 8.445 1 96.56 84 VAL A N 1
ATOM 674 C CA . VAL A 1 84 ? -4.168 15.875 8.906 1 96.56 84 VAL A CA 1
ATOM 675 C C . VAL A 1 84 ? -4.207 14.664 7.98 1 96.56 84 VAL A C 1
ATOM 677 O O . VAL A 1 84 ? -3.162 14.18 7.539 1 96.56 84 VAL A O 1
ATOM 680 N N . ARG A 1 85 ? -5.375 14.211 7.637 1 94.44 85 ARG A N 1
ATOM 681 C CA . ARG A 1 85 ? -5.59 13.047 6.785 1 94.44 85 ARG A CA 1
ATOM 682 C C . ARG A 1 85 ? -4.965 13.242 5.41 1 94.44 85 ARG A C 1
ATOM 684 O O . ARG A 1 85 ? -4.297 12.344 4.891 1 94.44 85 ARG A O 1
ATOM 691 N N . THR A 1 86 ? -5.156 14.375 4.859 1 94.31 86 THR A N 1
ATOM 692 C CA . THR A 1 86 ? -4.68 14.656 3.51 1 94.31 86 THR A CA 1
ATOM 693 C C . THR A 1 86 ? -3.154 14.625 3.455 1 94.31 86 THR A C 1
ATOM 695 O O . THR A 1 86 ? -2.576 14.125 2.484 1 94.31 86 THR A O 1
ATOM 698 N N . ALA A 1 87 ? -2.533 15.102 4.473 1 96.88 87 ALA A N 1
ATOM 699 C CA . ALA A 1 87 ? -1.074 15.102 4.52 1 96.88 87 ALA A CA 1
ATOM 700 C C . ALA A 1 87 ? -0.525 13.672 4.496 1 96.88 87 ALA A C 1
ATOM 702 O O . ALA A 1 87 ? 0.6 13.445 4.047 1 96.88 87 ALA A O 1
ATOM 703 N N . GLN A 1 88 ? -1.339 12.727 4.941 1 95.5 88 GLN A N 1
ATOM 704 C CA . GLN A 1 88 ? -0.902 11.344 5.082 1 95.5 88 GLN A CA 1
ATOM 705 C C . GLN A 1 88 ? -1.329 10.508 3.877 1 95.5 88 GLN A C 1
ATOM 707 O O . GLN A 1 88 ? -1.045 9.312 3.814 1 95.5 88 GLN A O 1
ATOM 712 N N . PHE A 1 89 ? -1.967 11.086 2.889 1 93.19 89 PHE A N 1
ATOM 713 C CA . PHE A 1 89 ? -2.523 10.359 1.75 1 93.19 89 PHE A CA 1
ATOM 714 C C . PHE A 1 89 ? -1.415 9.727 0.92 1 93.19 89 PHE A C 1
ATOM 716 O O . PHE A 1 89 ? -0.435 10.383 0.571 1 93.19 89 PHE A O 1
ATOM 723 N N . SER A 1 90 ? -1.592 8.406 0.646 1 92.81 90 SER A N 1
ATOM 724 C CA . SER A 1 90 ? -0.601 7.629 -0.085 1 92.81 90 SER A CA 1
ATOM 725 C C . SER A 1 90 ? -1.249 6.828 -1.212 1 92.81 90 SER A C 1
ATOM 727 O O . SER A 1 90 ? -2.434 7.004 -1.501 1 92.81 90 SER A O 1
ATOM 729 N N . ILE A 1 91 ? -0.461 5.961 -1.803 1 89.56 91 ILE A N 1
ATOM 730 C CA . ILE A 1 91 ? -0.898 5.133 -2.92 1 89.56 91 ILE A CA 1
ATOM 731 C C . ILE A 1 91 ? -1.932 4.117 -2.436 1 89.56 91 ILE A C 1
ATOM 733 O O . ILE A 1 91 ? -2.674 3.549 -3.238 1 89.56 91 ILE A O 1
ATOM 737 N N . LEU A 1 92 ? -2.018 3.891 -1.164 1 89.81 92 LEU A N 1
ATOM 738 C CA . LEU A 1 92 ? -2.977 2.938 -0.613 1 89.81 92 LEU A CA 1
ATOM 739 C C . LEU A 1 92 ? -4.32 3.607 -0.353 1 89.81 92 LEU A C 1
ATOM 741 O O . LEU A 1 92 ? -5.328 2.928 -0.142 1 89.81 92 LEU A O 1
ATOM 745 N N . SER A 1 93 ? -4.219 4.914 -0.372 1 86.12 93 SER A N 1
ATOM 746 C CA . SER A 1 93 ? -5.391 5.656 0.079 1 86.12 93 SER A CA 1
ATOM 747 C C . SER A 1 93 ? -6.477 5.672 -0.99 1 86.12 93 SER A C 1
ATOM 749 O O . SER A 1 93 ? -6.184 5.77 -2.184 1 86.12 93 SER A O 1
ATOM 751 N N . GLN A 1 94 ? -7.656 5.406 -0.47 1 68.5 94 GLN A N 1
ATOM 752 C CA . GLN A 1 94 ? -8.836 5.703 -1.278 1 68.5 94 GLN A CA 1
ATOM 753 C C . GLN A 1 94 ? -9.594 6.898 -0.715 1 68.5 94 GLN A C 1
ATOM 755 O O . GLN A 1 94 ? -9.789 7 0.498 1 68.5 94 GLN A O 1
ATOM 760 N N . SER A 1 95 ? -9.656 7.879 -1.616 1 61.94 95 SER A N 1
ATOM 761 C CA . SER A 1 95 ? -10.43 9.016 -1.128 1 61.94 95 SER A CA 1
ATOM 762 C C . SER A 1 95 ? -11.836 8.586 -0.718 1 61.94 95 SER A C 1
ATOM 764 O O . SER A 1 95 ? -12.445 7.734 -1.363 1 61.94 95 SER A O 1
ATOM 766 N N . GLN A 1 96 ? -12.102 8.758 0.487 1 61.22 96 GLN A N 1
ATOM 767 C CA . GLN A 1 96 ? -13.516 8.633 0.834 1 61.22 96 GLN A CA 1
ATOM 768 C C . GLN A 1 96 ? -14.305 9.852 0.373 1 61.22 96 GLN A C 1
ATOM 770 O O . GLN A 1 96 ? -15.398 10.117 0.884 1 61.22 96 GLN A O 1
ATOM 775 N N . GLY A 1 97 ? -13.484 10.539 -0.695 1 54.25 97 GLY A N 1
ATOM 776 C CA . GLY A 1 97 ? -13.844 11.828 -1.269 1 54.25 97 GLY A CA 1
ATOM 777 C C . GLY A 1 97 ? -15.336 12.07 -1.31 1 54.25 97 GLY A C 1
ATOM 778 O O . GLY A 1 97 ? -16.125 11.242 -0.841 1 54.25 97 GLY A O 1
ATOM 779 N N . THR A 1 98 ? -15.445 13.375 -1.596 1 53.62 98 THR A N 1
ATOM 780 C CA . THR A 1 98 ? -16.766 13.953 -1.839 1 53.62 98 THR A CA 1
ATOM 781 C C . THR A 1 98 ? -17.406 13.336 -3.082 1 53.62 98 THR A C 1
ATOM 783 O O . THR A 1 98 ? -16.719 12.664 -3.861 1 53.62 98 THR A O 1
ATOM 786 N N . ASP A 1 99 ? -18.578 13.211 -3.072 1 46.72 99 ASP A N 1
ATOM 787 C CA . ASP A 1 99 ? -19.422 12.891 -4.219 1 46.72 99 ASP A CA 1
ATOM 788 C C . ASP A 1 99 ? -18.891 13.539 -5.496 1 46.72 99 ASP A C 1
ATOM 790 O O . ASP A 1 99 ? -19.625 13.734 -6.457 1 46.72 99 ASP A O 1
ATOM 794 N N . LYS A 1 100 ? -17.672 14.156 -5.414 1 50.88 100 LYS A N 1
ATOM 795 C CA . LYS A 1 100 ? -17.266 14.75 -6.688 1 50.88 100 LYS A CA 1
ATOM 796 C C . LYS A 1 100 ? -16.484 13.758 -7.531 1 50.88 100 LYS A C 1
ATOM 798 O O . LYS A 1 100 ? -15.242 13.773 -7.527 1 50.88 100 LYS A O 1
ATOM 803 N N . LYS A 1 101 ? -17.125 12.797 -8.055 1 49.53 101 LYS A N 1
ATOM 804 C CA . LYS A 1 101 ? -16.672 11.633 -8.82 1 49.53 101 LYS A CA 1
ATOM 805 C C . LYS A 1 101 ? -15.539 12.008 -9.766 1 49.53 101 LYS A C 1
ATOM 807 O O . LYS A 1 101 ? -14.602 11.234 -9.953 1 49.53 101 LYS A O 1
ATOM 812 N N . LYS A 1 102 ? -15.609 13.305 -10.414 1 50.41 102 LYS A N 1
ATOM 813 C CA . LYS A 1 102 ? -14.703 13.57 -11.523 1 50.41 102 LYS A CA 1
ATOM 814 C C . LYS A 1 102 ? -13.281 13.828 -11.031 1 50.41 102 LYS A C 1
ATOM 816 O O . LYS A 1 102 ? -12.328 13.758 -11.805 1 50.41 102 LYS A O 1
ATOM 821 N N . LYS A 1 103 ? -13.188 14.047 -9.797 1 52.53 103 LYS A N 1
ATOM 822 C CA . LYS A 1 103 ? -11.883 14.477 -9.305 1 52.53 103 LYS A CA 1
ATOM 823 C C . LYS A 1 103 ? -11.289 13.445 -8.344 1 52.53 103 LYS A C 1
ATOM 825 O O . LYS A 1 103 ? -10.266 13.703 -7.711 1 52.53 103 LYS A O 1
ATOM 830 N N . GLU A 1 104 ? -11.969 12.367 -8.195 1 56.28 104 GLU A N 1
ATOM 831 C CA . GLU A 1 104 ? -11.531 11.414 -7.188 1 56.28 104 GLU A CA 1
ATOM 832 C C . GLU A 1 104 ? -10.156 10.836 -7.527 1 56.28 104 GLU A C 1
ATOM 834 O O . GLU A 1 104 ? -9.891 10.477 -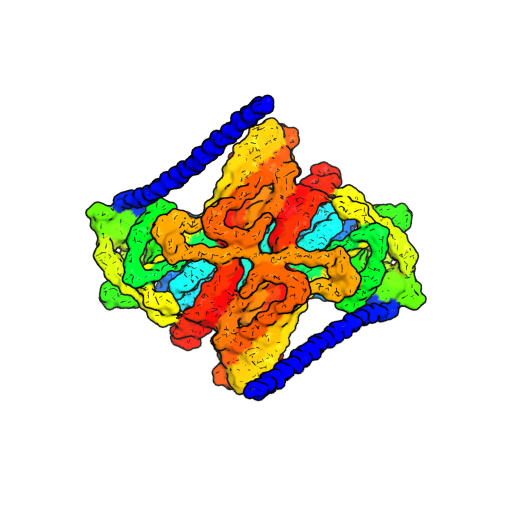8.68 1 56.28 104 GLU A O 1
ATOM 839 N N . LEU A 1 105 ? -9.328 11.234 -6.609 1 58.47 105 LEU A N 1
ATOM 840 C CA . LEU A 1 105 ? -8.047 10.539 -6.684 1 58.47 105 LEU A CA 1
ATOM 841 C C . LEU A 1 105 ? -8.172 9.125 -6.125 1 58.47 105 LEU A C 1
ATOM 843 O O . LEU A 1 105 ? -8.594 8.938 -4.98 1 58.47 105 LEU A O 1
ATOM 847 N N . ASN A 1 106 ? -8.086 8.07 -6.965 1 62.28 106 ASN A N 1
ATOM 848 C CA . ASN A 1 106 ? -8.297 6.695 -6.539 1 62.28 106 ASN A CA 1
ATOM 849 C C . ASN A 1 106 ? -7.113 6.172 -5.73 1 62.28 106 ASN A C 1
ATOM 851 O O . ASN A 1 106 ? -7.293 5.398 -4.789 1 62.28 106 ASN A O 1
ATOM 855 N N . HIS A 1 107 ? -5.91 6.578 -6.008 1 63.75 107 HIS A N 1
ATOM 856 C CA . HIS A 1 107 ? -4.742 5.996 -5.355 1 63.75 107 HIS A CA 1
ATOM 857 C C . HIS A 1 107 ? -3.705 7.062 -5.023 1 63.75 107 HIS A C 1
ATOM 859 O O . HIS A 1 107 ? -2.574 7.004 -5.512 1 63.75 107 HIS A O 1
ATOM 865 N N . GLY A 1 108 ? -4.125 7.969 -4.039 1 70.31 108 GLY A N 1
ATOM 866 C CA . GLY A 1 108 ? -3.182 8.984 -3.6 1 70.31 108 GLY A CA 1
ATOM 867 C C . GLY A 1 108 ? -2.9 10.039 -4.656 1 70.31 108 GLY A C 1
ATOM 868 O O . GLY A 1 108 ? -3.65 10.164 -5.625 1 70.31 108 GLY A O 1
ATOM 869 N N . PHE A 1 109 ? -1.955 10.93 -4.367 1 85.31 109 PHE A N 1
ATOM 870 C CA . PHE A 1 109 ? -1.532 11.969 -5.305 1 85.31 109 PHE A CA 1
ATOM 871 C C . PHE A 1 109 ? -0.634 11.391 -6.387 1 85.31 109 PHE A C 1
ATOM 873 O O . PHE A 1 109 ? 0.32 10.664 -6.09 1 85.31 109 PHE A O 1
ATOM 880 N N . PRO A 1 110 ? -1.031 11.789 -7.617 1 78.75 110 PRO A N 1
ATOM 881 C CA . PRO A 1 110 ? -0.179 11.289 -8.695 1 78.75 110 PRO A CA 1
ATOM 882 C C . PRO A 1 110 ? 1.289 11.664 -8.516 1 78.75 110 PRO A C 1
ATOM 884 O O . PRO A 1 110 ? 1.592 12.773 -8.062 1 78.75 110 PRO A O 1
ATOM 887 N N . ASN A 1 111 ? 2.242 10.867 -8.617 1 85.25 111 ASN A N 1
ATOM 888 C CA . ASN A 1 111 ? 3.688 11.07 -8.602 1 85.25 111 ASN A CA 1
ATOM 889 C C . ASN A 1 111 ? 4.242 11.062 -7.18 1 85.25 111 ASN A C 1
ATOM 891 O O . ASN A 1 111 ? 5.453 11.164 -6.98 1 85.25 111 ASN A O 1
ATOM 895 N N . TYR A 1 112 ? 3.328 11.102 -6.258 1 90.88 112 TYR A N 1
ATOM 896 C CA . TYR A 1 112 ? 3.768 11.078 -4.867 1 90.88 112 TYR A CA 1
ATOM 897 C C . TYR A 1 112 ? 3.121 9.922 -4.113 1 90.88 112 TYR A C 1
ATOM 899 O O . TYR A 1 112 ? 2.143 10.117 -3.387 1 90.88 112 TYR A O 1
ATOM 907 N N . PRO A 1 113 ? 3.705 8.797 -4.266 1 89.62 113 PRO A N 1
ATOM 908 C CA . PRO A 1 113 ? 3.08 7.578 -3.746 1 89.62 113 PRO A CA 1
ATOM 909 C C . PRO A 1 113 ? 3.094 7.516 -2.219 1 89.62 113 PRO A C 1
ATOM 911 O O . PRO A 1 113 ? 2.377 6.707 -1.625 1 89.62 113 PRO A O 1
ATOM 914 N N . TYR A 1 114 ? 3.902 8.383 -1.558 1 94.31 114 TYR A N 1
ATOM 915 C CA . TYR A 1 114 ? 4.043 8.328 -0.107 1 94.31 114 TYR A CA 1
ATOM 916 C C . TYR A 1 114 ? 3.369 9.523 0.552 1 94.31 114 TYR A C 1
ATOM 918 O O . TYR A 1 114 ? 3.449 10.648 0.046 1 94.31 114 TYR A O 1
ATOM 926 N N . GLY A 1 115 ? 2.691 9.281 1.63 1 95.94 115 GLY A N 1
ATOM 927 C CA . GLY A 1 115 ? 2.283 10.367 2.506 1 95.94 115 GLY A CA 1
ATOM 928 C C . GLY A 1 115 ? 3.42 10.914 3.35 1 95.94 115 GLY A C 1
ATOM 929 O O . GLY A 1 115 ? 4.527 10.375 3.334 1 95.94 115 GLY A O 1
ATOM 930 N N . LEU A 1 116 ? 3.125 12.016 4.062 1 97.94 116 LEU A N 1
ATOM 931 C CA . LEU A 1 116 ? 4.035 12.625 5.023 1 97.94 116 LEU A CA 1
ATOM 932 C C . LEU A 1 116 ? 3.588 12.336 6.453 1 97.94 116 LEU A C 1
ATOM 934 O O . LEU A 1 116 ? 2.449 11.922 6.68 1 97.94 116 LEU A O 1
ATOM 938 N N . ASN A 1 117 ? 4.551 12.484 7.383 1 98.25 117 ASN A N 1
ATOM 939 C CA . ASN A 1 117 ? 4.125 12.516 8.773 1 98.25 117 ASN A CA 1
ATOM 940 C C . ASN A 1 117 ? 3.244 13.727 9.062 1 98.25 117 ASN A C 1
ATOM 942 O O . ASN A 1 117 ? 3.504 14.82 8.562 1 98.25 117 ASN A O 1
ATOM 946 N N . ALA A 1 118 ? 2.254 13.516 9.852 1 98.12 118 ALA A N 1
ATOM 947 C CA . ALA A 1 118 ? 1.39 14.625 10.25 1 98.12 118 ALA A CA 1
ATOM 948 C C . ALA A 1 118 ? 0.815 14.398 11.648 1 98.12 118 ALA A C 1
ATOM 950 O O . ALA A 1 118 ? 0.354 13.297 11.961 1 98.12 118 ALA A O 1
ATOM 951 N N . VAL A 1 119 ? 0.864 15.414 12.461 1 97.06 119 VAL A N 1
ATOM 952 C CA . VAL A 1 119 ? 0.281 15.383 13.797 1 97.06 119 VAL A CA 1
ATOM 953 C C . VAL A 1 119 ? -0.568 16.625 14.023 1 97.06 119 VAL A C 1
ATOM 955 O O . VAL A 1 119 ? -0.073 17.75 13.914 1 97.06 119 VAL A O 1
ATOM 958 N N . GLY A 1 120 ? -1.84 16.422 14.25 1 97.31 120 GLY A N 1
ATOM 959 C CA . GLY A 1 120 ? -2.748 17.484 14.625 1 97.31 120 GLY A CA 1
ATOM 960 C C . GLY A 1 120 ? -3.047 17.531 16.109 1 97.31 120 GLY A C 1
ATOM 961 O O . GLY A 1 120 ? -3.25 16.484 16.734 1 97.31 120 GLY A O 1
ATOM 962 N N . TYR A 1 121 ? -2.998 18.719 16.641 1 97.38 121 TYR A N 1
ATOM 963 C CA . TYR A 1 121 ? -3.221 18.859 18.078 1 97.38 121 TYR A CA 1
ATOM 964 C C . TYR A 1 121 ? -4.043 20.094 18.391 1 97.38 121 TYR A C 1
ATOM 966 O O . TYR A 1 121 ? -3.842 21.156 17.781 1 97.38 121 TYR A O 1
ATOM 974 N N . SER A 1 122 ? -4.992 19.984 19.234 1 97.31 122 SER A N 1
ATOM 975 C CA . SER A 1 122 ? -5.762 21.062 19.828 1 97.31 122 SER A CA 1
ATOM 976 C C . SER A 1 122 ? -5.891 20.891 21.328 1 97.31 122 SER A C 1
ATOM 978 O O . SER A 1 122 ? -5.773 19.781 21.844 1 97.31 122 SER A O 1
ATOM 980 N N . SER A 1 123 ? -6.059 21.984 22 1 96.5 123 SER A N 1
ATOM 981 C CA . SER A 1 123 ? -6.102 21.953 23.469 1 96.5 123 SER A CA 1
ATOM 982 C C . SER A 1 123 ? -6.805 23.172 24.031 1 96.5 123 SER A C 1
ATOM 984 O O . SER A 1 123 ? -6.949 24.188 23.328 1 96.5 123 SER A O 1
ATOM 986 N N . ASN A 1 124 ? -7.23 23.078 25.312 1 97.06 124 ASN A N 1
ATOM 987 C CA . ASN A 1 124 ? -7.816 24.234 25.984 1 97.06 124 ASN A CA 1
ATOM 988 C C . ASN A 1 124 ? -6.75 25.25 26.359 1 97.06 124 ASN A C 1
ATOM 990 O O . ASN A 1 124 ? -7.07 26.406 26.656 1 97.06 124 ASN A O 1
ATOM 994 N N . GLU A 1 125 ? -5.512 24.812 26.359 1 95.81 125 GLU A N 1
ATOM 995 C CA . GLU A 1 125 ? -4.387 25.703 26.609 1 95.81 125 GLU A CA 1
ATOM 996 C C . GLU A 1 125 ? -3.535 25.875 25.344 1 95.81 125 GLU A C 1
ATOM 998 O O . GLU A 1 125 ? -3.311 24.906 24.609 1 95.81 125 GLU A O 1
ATOM 1003 N N . GLU A 1 126 ? -3.188 27.078 25.188 1 95.81 126 GLU A N 1
ATOM 1004 C CA . GLU A 1 126 ? -2.316 27.297 24.047 1 95.81 126 GLU A CA 1
ATOM 1005 C C . GLU A 1 126 ? -0.998 26.547 24.188 1 95.81 126 GLU A C 1
ATOM 1007 O O . GLU A 1 126 ? -0.564 26.266 25.312 1 95.81 126 GLU A O 1
ATOM 1012 N N . TRP A 1 127 ? -0.387 26.219 23.078 1 96.38 127 TRP A N 1
ATOM 1013 C CA . TRP A 1 127 ? 0.87 25.469 23.078 1 96.38 127 TRP A CA 1
ATOM 1014 C C . TRP A 1 127 ? 1.912 26.172 22.219 1 96.38 127 TRP A C 1
ATOM 1016 O O . TRP A 1 127 ? 2.496 25.578 21.312 1 96.38 127 TRP A O 1
ATOM 1026 N N . MET A 1 128 ? 2.291 27.406 22.641 1 96.75 128 MET A N 1
ATOM 1027 C CA . MET A 1 128 ? 3.203 28.266 21.891 1 96.75 128 MET A CA 1
ATOM 1028 C C . MET A 1 128 ? 4.598 27.656 21.828 1 96.75 128 MET A C 1
ATOM 1030 O O . MET A 1 128 ? 5.289 27.766 20.812 1 96.75 128 MET A O 1
ATOM 1034 N N . ASP A 1 129 ? 5.031 27.047 22.891 1 95.25 129 ASP A N 1
ATOM 1035 C CA . ASP A 1 129 ? 6.363 26.453 22.906 1 95.25 129 ASP A CA 1
ATOM 1036 C C . ASP A 1 129 ? 6.477 25.344 21.875 1 95.25 129 ASP A C 1
ATOM 1038 O O . ASP A 1 129 ? 7.492 25.219 21.188 1 95.25 129 ASP A O 1
ATOM 1042 N N . GLY A 1 130 ? 5.441 24.5 21.797 1 96.19 130 GLY A N 1
ATOM 1043 C CA . GLY A 1 130 ? 5.414 23.484 20.766 1 96.19 130 GLY A CA 1
ATOM 1044 C C . GLY A 1 130 ? 5.434 24.062 19.359 1 96.19 130 GLY A C 1
ATOM 1045 O O . GLY A 1 130 ? 6.156 23.578 18.484 1 96.19 130 GLY A O 1
ATOM 1046 N N . LEU A 1 131 ? 4.664 25.078 19.188 1 97.88 131 LEU A N 1
ATOM 1047 C CA . LEU A 1 131 ? 4.602 25.75 17.891 1 97.88 131 LEU A CA 1
ATOM 1048 C C . LEU A 1 131 ? 5.961 26.328 17.516 1 97.88 131 LEU A C 1
ATOM 1050 O O . LEU A 1 131 ? 6.465 26.078 16.422 1 97.88 131 LEU A O 1
ATOM 1054 N N . LYS A 1 132 ? 6.582 27.094 18.438 1 98.12 132 LYS A N 1
ATOM 1055 C CA . LYS A 1 132 ? 7.879 27.703 18.172 1 98.12 132 LYS A CA 1
ATOM 1056 C C . LYS A 1 132 ? 8.953 26.641 17.953 1 98.12 132 LYS A C 1
ATOM 1058 O O . LYS A 1 132 ? 9.844 26.812 17.109 1 98.12 132 LYS A O 1
ATOM 1063 N N . SER A 1 133 ? 8.859 25.547 18.672 1 97.38 133 SER A N 1
ATOM 1064 C CA . SER A 1 133 ? 9.82 24.469 18.5 1 97.38 133 SER A CA 1
ATOM 1065 C C . SER A 1 133 ? 9.734 23.875 17.094 1 97.38 133 SER A C 1
ATOM 1067 O O . SER A 1 133 ? 10.758 23.609 16.469 1 97.38 133 SER A O 1
ATOM 1069 N N . ALA A 1 134 ? 8.523 23.688 16.609 1 98.06 134 ALA A N 1
ATOM 1070 C CA . ALA A 1 134 ? 8.352 23.156 15.258 1 98.06 134 ALA A CA 1
ATOM 1071 C C . ALA A 1 134 ? 8.969 24.109 14.227 1 98.06 134 ALA A C 1
ATOM 1073 O O . ALA A 1 134 ? 9.734 23.672 13.367 1 98.06 134 ALA A O 1
ATOM 1074 N N . ILE A 1 135 ? 8.68 25.375 14.414 1 98.75 135 ILE A N 1
ATOM 1075 C CA . ILE A 1 135 ? 9.18 26.375 13.469 1 98.75 135 ILE A CA 1
ATOM 1076 C C . ILE A 1 135 ? 10.703 26.391 13.492 1 98.75 135 ILE A C 1
ATOM 1078 O O . ILE A 1 135 ? 11.344 26.438 12.438 1 98.75 135 ILE A O 1
ATOM 1082 N N . SER A 1 136 ? 11.266 26.312 14.664 1 98.12 136 SER A N 1
ATOM 1083 C CA . SER A 1 136 ? 12.719 26.375 14.797 1 98.12 136 SER A CA 1
ATOM 1084 C C . SER A 1 136 ? 13.375 25.125 14.211 1 98.12 136 SER A C 1
ATOM 1086 O O . SER A 1 136 ? 14.586 25.109 13.984 1 98.12 136 SER A O 1
ATOM 1088 N N . LEU A 1 137 ? 12.625 24.109 13.977 1 97.75 137 LEU A N 1
ATOM 1089 C CA . LEU A 1 137 ? 13.102 22.875 13.328 1 97.75 137 LEU A CA 1
ATOM 1090 C C . LEU A 1 137 ? 12.758 22.891 11.844 1 97.75 137 LEU A C 1
ATOM 1092 O O . LEU A 1 137 ? 12.836 21.844 11.188 1 97.75 137 LEU A O 1
ATOM 1096 N N . ASN A 1 138 ? 12.312 24.016 11.344 1 98.44 138 ASN A N 1
ATOM 1097 C CA . ASN A 1 138 ? 11.938 24.219 9.945 1 98.44 138 ASN A CA 1
ATOM 1098 C C . ASN A 1 138 ? 10.703 23.391 9.578 1 98.44 138 ASN A C 1
ATOM 1100 O O . ASN A 1 138 ? 10.609 22.875 8.469 1 98.44 138 ASN A O 1
ATOM 1104 N N . ILE A 1 139 ? 9.805 23.234 10.5 1 98.75 139 ILE A N 1
ATOM 1105 C CA . ILE A 1 139 ? 8.523 22.594 10.258 1 98.75 139 ILE A CA 1
ATOM 1106 C C . ILE A 1 139 ? 7.398 23.609 10.383 1 98.75 139 ILE A C 1
ATOM 1108 O O . ILE A 1 139 ? 7.012 23.984 11.492 1 98.75 139 ILE A O 1
ATOM 1112 N N . PRO A 1 140 ? 6.883 24.047 9.289 1 98.88 140 PRO A N 1
ATOM 1113 C CA . PRO A 1 140 ? 5.754 24.969 9.375 1 98.88 140 PRO A CA 1
ATOM 1114 C C . PRO A 1 140 ? 4.523 24.344 10.031 1 98.88 140 PRO A C 1
ATOM 1116 O O . PRO A 1 140 ? 4.355 23.125 10 1 98.88 140 PRO A O 1
ATOM 1119 N N . ILE A 1 141 ? 3.689 25.188 10.609 1 98.88 141 ILE A N 1
ATOM 1120 C CA . ILE A 1 141 ? 2.471 24.719 11.258 1 98.88 141 ILE A CA 1
ATOM 1121 C C . ILE A 1 141 ? 1.252 25.344 10.594 1 98.88 141 ILE A C 1
ATOM 1123 O O . ILE A 1 141 ? 1.176 26.562 10.445 1 98.88 141 ILE A O 1
ATOM 1127 N N . ILE A 1 142 ? 0.341 24.516 10.156 1 98.94 142 ILE A N 1
ATOM 1128 C CA . ILE A 1 142 ? -0.964 25.016 9.742 1 98.94 142 ILE A CA 1
ATOM 1129 C C . ILE A 1 142 ? -1.87 25.172 10.961 1 98.94 142 ILE A C 1
ATOM 1131 O O . ILE A 1 142 ? -2.072 24.219 11.719 1 98.94 142 ILE A O 1
ATOM 1135 N N . VAL A 1 143 ? -2.455 26.344 11.148 1 98.88 143 VAL A N 1
ATOM 1136 C CA . VAL A 1 143 ? -3.334 26.578 12.289 1 98.88 143 VAL A CA 1
ATOM 1137 C C . VAL A 1 143 ? -4.742 26.906 11.797 1 98.88 143 VAL A C 1
ATOM 1139 O O . VAL A 1 143 ? -4.922 27.375 10.672 1 98.88 143 VAL A O 1
ATOM 1142 N N . LEU A 1 144 ? -5.676 26.531 12.594 1 98.38 144 LEU A N 1
ATOM 1143 C CA . LEU A 1 144 ? -7.062 26.969 12.43 1 98.38 144 LEU A CA 1
ATOM 1144 C C . LEU A 1 144 ? -7.414 28.062 13.422 1 98.38 144 LEU A C 1
ATOM 1146 O O . LEU A 1 144 ? -7.262 27.891 14.633 1 98.38 144 LEU A O 1
ATOM 1150 N N . MET A 1 145 ? -7.859 29.188 12.906 1 97.94 145 MET A N 1
ATOM 1151 C CA . MET A 1 145 ? -8.102 30.359 13.742 1 97.94 145 MET A CA 1
ATOM 1152 C C . MET A 1 145 ? -9.242 31.203 13.18 1 97.94 145 MET A C 1
ATOM 1154 O O . MET A 1 145 ? -9.727 30.938 12.078 1 97.94 145 MET A O 1
ATOM 1158 N N . HIS A 1 146 ? -9.68 32.188 13.992 1 96.88 146 HIS A N 1
ATOM 1159 C CA . HIS A 1 146 ? -10.586 33.188 13.438 1 96.88 146 HIS A CA 1
ATOM 1160 C C . HIS A 1 146 ? -9.922 33.969 12.32 1 96.88 146 HIS A C 1
ATOM 1162 O O . HIS A 1 146 ? -8.734 34.312 12.398 1 96.88 146 HIS A O 1
ATOM 1168 N N . TYR A 1 147 ? -10.742 34.25 11.359 1 94.19 147 TYR A N 1
ATOM 1169 C CA . TYR A 1 147 ? -10.211 35.094 10.297 1 94.19 147 TYR A CA 1
ATOM 1170 C C . TYR A 1 147 ? -9.766 36.438 10.844 1 94.19 147 TYR A C 1
ATOM 1172 O O . TYR A 1 147 ? -8.641 36.906 10.578 1 94.19 147 TYR A O 1
ATOM 1180 N N . SER A 1 148 ? -10.664 37.062 11.57 1 92.12 148 SER A N 1
ATOM 1181 C CA . SER A 1 148 ? -10.414 38.312 12.266 1 92.12 148 SER A CA 1
ATOM 1182 C C . SER A 1 148 ? -11.242 38.406 13.539 1 92.12 148 SER A C 1
ATOM 1184 O O . SER A 1 148 ? -12.094 37.562 13.797 1 92.12 148 SER A O 1
ATOM 1186 N N . LEU A 1 149 ? -10.953 39.406 14.242 1 88.81 149 LEU A N 1
ATOM 1187 C CA . LEU A 1 149 ? -11.727 39.594 15.461 1 88.81 149 LEU A CA 1
ATOM 1188 C C . LEU A 1 149 ? -13.172 39.969 15.133 1 88.81 149 LEU A C 1
ATOM 1190 O O . LEU A 1 149 ? -14.078 39.656 15.906 1 88.81 149 LEU A O 1
ATOM 1194 N N . GLU A 1 150 ? -13.367 40.594 14.023 1 88.19 150 GLU A N 1
ATOM 1195 C CA . GLU A 1 150 ? -14.695 41 13.586 1 88.19 150 GLU A CA 1
ATOM 1196 C C . GLU A 1 150 ? -15.414 39.906 12.828 1 88.19 150 GLU A C 1
ATOM 1198 O O . GLU A 1 150 ? -16.641 39.906 12.734 1 88.19 150 GLU A O 1
ATOM 1203 N N . ASP A 1 151 ? -14.727 39.031 12.234 1 85.5 151 ASP A N 1
ATOM 1204 C CA . ASP A 1 151 ? -15.234 37.875 11.523 1 85.5 151 ASP A CA 1
ATOM 1205 C C . ASP A 1 151 ? -14.828 36.594 12.219 1 85.5 151 ASP A C 1
ATOM 1207 O O . ASP A 1 151 ? -13.703 36.094 12.039 1 85.5 151 ASP A O 1
ATOM 1211 N N . PRO A 1 152 ? -15.789 35.969 12.797 1 81.5 152 PRO A N 1
ATOM 1212 C CA . PRO A 1 152 ? -15.406 34.844 13.656 1 81.5 152 PRO A CA 1
ATOM 1213 C C . PRO A 1 152 ? -15.359 33.531 12.906 1 81.5 152 PRO A C 1
ATOM 1215 O O . PRO A 1 152 ? -15.203 32.469 13.531 1 81.5 152 PRO A O 1
ATOM 1218 N N . GLY A 1 153 ? -15.484 33.531 11.625 1 89.62 153 GLY A N 1
ATOM 1219 C CA . GLY A 1 153 ? -15.391 32.281 10.883 1 89.62 153 GLY A CA 1
ATOM 1220 C C . GLY A 1 153 ? -14.016 31.656 10.953 1 89.62 153 GLY A C 1
ATOM 1221 O O . GLY A 1 153 ? -13.023 32.344 11.211 1 89.62 153 GLY A O 1
ATOM 1222 N N . GLY A 1 154 ? -13.938 30.391 10.82 1 94.5 154 GLY A N 1
ATOM 1223 C CA . GLY A 1 154 ? -12.672 29.672 10.836 1 94.5 154 GLY A CA 1
ATOM 1224 C C . GLY A 1 154 ? -11.82 29.938 9.609 1 94.5 154 GLY A C 1
ATOM 1225 O O . GLY A 1 154 ? -12.352 30.062 8.5 1 94.5 154 GLY A O 1
ATOM 1226 N N . HIS A 1 155 ? -10.539 30.047 9.812 1 96.56 155 HIS A N 1
ATOM 1227 C CA . HIS A 1 155 ? -9.578 30.312 8.742 1 96.56 155 HIS A CA 1
ATOM 1228 C C . HIS A 1 155 ? -8.25 29.625 9.016 1 96.56 155 HIS A C 1
ATOM 1230 O O . HIS A 1 155 ? -7.73 29.672 10.133 1 96.56 155 HIS A O 1
ATOM 1236 N N . PHE A 1 156 ? -7.77 28.938 7.949 1 98.38 156 PHE A N 1
ATOM 1237 C CA . PHE A 1 156 ? -6.461 28.312 8.078 1 98.38 156 PHE A CA 1
ATOM 1238 C C . PHE A 1 156 ? -5.355 29.266 7.648 1 98.38 156 PHE A C 1
ATOM 1240 O O . PHE A 1 15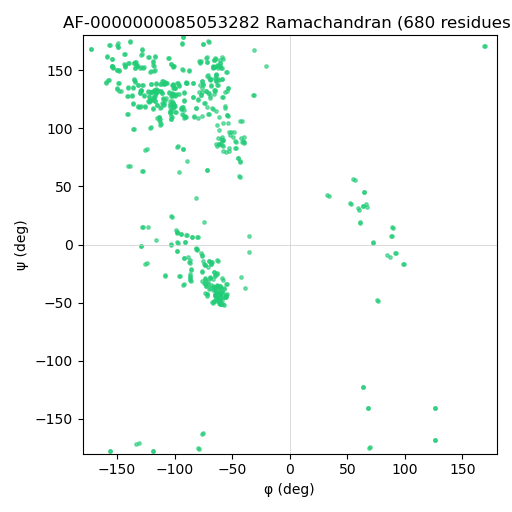6 ? -5.512 30 6.668 1 98.38 156 PHE A O 1
ATOM 1247 N N . ARG A 1 157 ? -4.266 29.297 8.352 1 98.62 157 ARG A N 1
ATOM 1248 C CA . ARG A 1 157 ? -3.027 29.984 8.008 1 98.62 157 ARG A CA 1
ATOM 1249 C C . ARG A 1 157 ? -1.818 29.094 8.242 1 98.62 157 ARG A C 1
ATOM 1251 O O . ARG A 1 157 ? -1.893 28.125 9.016 1 98.62 157 ARG A O 1
ATOM 1258 N N . VAL A 1 158 ? -0.715 29.391 7.559 1 98.94 158 VAL A N 1
ATOM 1259 C CA . VAL A 1 158 ? 0.534 28.656 7.77 1 98.94 158 VAL A CA 1
ATOM 1260 C C . VAL A 1 158 ? 1.495 29.516 8.594 1 98.94 158 VAL A C 1
ATOM 1262 O O . VAL A 1 158 ? 1.943 30.578 8.133 1 98.94 158 VAL A O 1
ATOM 1265 N N . VAL A 1 159 ? 1.806 29.078 9.789 1 98.94 159 VAL A N 1
ATOM 1266 C CA . VAL A 1 159 ? 2.801 29.766 10.609 1 98.94 159 VAL A CA 1
ATOM 1267 C C . VAL A 1 159 ? 4.203 29.422 10.109 1 98.94 159 VAL A C 1
ATOM 1269 O O . VAL A 1 159 ? 4.562 28.25 10.016 1 98.94 159 VAL A O 1
ATOM 1272 N N . ILE A 1 160 ? 5.02 30.484 9.867 1 98.94 160 ILE A N 1
ATOM 1273 C CA . ILE A 1 160 ? 6.34 30.234 9.297 1 98.94 160 ILE A CA 1
ATOM 1274 C C . ILE A 1 160 ? 7.406 30.938 10.125 1 98.94 160 ILE A C 1
ATOM 1276 O O . ILE A 1 160 ? 8.602 30.844 9.82 1 98.94 160 ILE A O 1
ATOM 1280 N N . GLY A 1 161 ? 6.961 31.703 11.234 1 98.94 161 GLY A N 1
ATOM 1281 C CA . GLY A 1 161 ? 7.992 32.375 12 1 98.94 161 GLY A CA 1
ATOM 1282 C C . GLY A 1 161 ? 7.465 33.031 13.266 1 98.94 161 GLY A C 1
ATOM 1283 O O . GLY A 1 161 ? 6.25 33.094 13.477 1 98.94 161 GLY A O 1
ATOM 1284 N N . TYR A 1 162 ? 8.383 33.438 14.102 1 98.88 162 TYR A N 1
ATOM 1285 C CA . TYR A 1 162 ? 8.102 34.188 15.32 1 98.88 162 TYR A CA 1
ATOM 1286 C C . TYR A 1 162 ? 9.305 35.031 15.719 1 98.88 162 TYR A C 1
ATOM 1288 O O . TYR A 1 162 ? 10.422 34.812 15.242 1 98.88 162 TYR A O 1
ATOM 1296 N N . ASN A 1 163 ? 9.023 36.031 16.516 1 98.81 163 ASN A N 1
ATOM 1297 C CA . ASN A 1 163 ? 10.023 36.906 17.109 1 98.81 163 ASN A CA 1
ATOM 1298 C C . ASN A 1 163 ? 9.672 37.25 18.547 1 98.81 163 ASN A C 1
ATOM 1300 O O . ASN A 1 163 ? 8.742 38.031 18.781 1 98.81 163 ASN A O 1
ATOM 1304 N N . ASP A 1 164 ? 10.445 36.781 19.453 1 98.19 164 ASP A N 1
ATOM 1305 C CA . ASP A 1 164 ? 10.141 36.969 20.859 1 98.19 164 ASP A CA 1
ATOM 1306 C C . ASP A 1 164 ? 10.398 38.438 21.281 1 98.19 164 ASP A C 1
ATOM 1308 O O . ASP A 1 164 ? 9.719 38.969 22.156 1 98.19 164 ASP A O 1
ATOM 1312 N N . ASP A 1 165 ? 11.406 39.031 20.703 1 98.12 165 ASP A N 1
ATOM 1313 C CA . ASP A 1 165 ? 11.688 40.438 21.031 1 98.12 165 ASP A CA 1
ATOM 1314 C C . ASP A 1 165 ? 10.547 41.344 20.594 1 98.12 165 ASP A C 1
ATOM 1316 O O . ASP A 1 165 ? 10.148 42.25 21.328 1 98.12 165 ASP A O 1
ATOM 1320 N N . LEU A 1 166 ? 10.062 41.062 19.422 1 98.38 166 LEU A N 1
ATOM 1321 C CA . LEU A 1 166 ? 8.961 41.875 18.891 1 98.38 166 LEU A CA 1
ATOM 1322 C C . LEU A 1 166 ? 7.617 41.312 19.328 1 98.38 166 LEU A C 1
ATOM 1324 O O . LEU A 1 166 ? 6.578 41.938 19.141 1 98.38 166 LEU A O 1
ATOM 1328 N N . GLU A 1 167 ? 7.621 40.125 19.891 1 98.44 167 GLU A N 1
ATOM 1329 C CA . GLU A 1 167 ? 6.43 39.406 20.312 1 98.44 167 GLU A CA 1
ATOM 1330 C C . GLU A 1 167 ? 5.445 39.25 19.156 1 98.44 167 GLU A C 1
ATOM 1332 O O . GLU A 1 167 ? 4.27 39.594 19.281 1 98.44 167 GLU A O 1
ATOM 1337 N N . THR A 1 168 ? 5.977 38.656 18.094 1 98.75 168 THR A N 1
ATOM 1338 C CA . THR A 1 168 ? 5.137 38.5 16.906 1 98.75 168 THR A CA 1
ATOM 1339 C C . THR A 1 168 ? 5.23 37.094 16.344 1 98.75 168 THR A C 1
ATOM 1341 O O . THR A 1 168 ? 6.223 36.406 16.562 1 98.75 168 THR A O 1
ATOM 1344 N N . ILE A 1 169 ? 4.191 36.719 15.672 1 98.81 169 ILE A N 1
ATOM 1345 C CA . ILE A 1 169 ? 4.098 35.5 14.875 1 98.81 169 ILE A CA 1
ATOM 1346 C C . ILE A 1 169 ? 3.875 35.844 13.414 1 98.81 169 ILE A C 1
ATOM 1348 O O . ILE A 1 169 ? 3.066 36.719 13.094 1 98.81 169 ILE A O 1
ATOM 1352 N N . THR A 1 170 ? 4.617 35.281 12.547 1 98.81 170 THR A N 1
ATOM 1353 C CA . THR A 1 170 ? 4.484 35.5 11.117 1 98.81 170 THR A CA 1
ATOM 1354 C C . THR A 1 170 ? 3.766 34.312 10.453 1 98.81 170 THR A C 1
ATOM 1356 O O . THR A 1 170 ? 4.145 33.156 10.641 1 98.81 170 THR A O 1
ATOM 1359 N N . THR A 1 171 ? 2.705 34.625 9.68 1 98.69 171 THR A N 1
ATOM 1360 C CA . THR A 1 171 ? 1.918 33.625 9 1 98.69 171 THR A CA 1
ATOM 1361 C C . THR A 1 171 ? 1.792 33.938 7.512 1 98.69 171 THR A C 1
ATOM 1363 O O . THR A 1 171 ? 2.004 35.062 7.09 1 98.69 171 THR A O 1
ATOM 1366 N N . LEU A 1 172 ? 1.62 32.906 6.695 1 98.69 172 LEU A N 1
ATOM 1367 C CA . LEU A 1 172 ? 1.101 33.062 5.34 1 98.69 172 LEU A CA 1
ATOM 1368 C C . LEU A 1 172 ? -0.416 32.906 5.316 1 98.69 172 LEU A C 1
ATOM 1370 O O . LEU A 1 172 ? -0.945 31.875 5.77 1 98.69 172 LEU A O 1
ATOM 1374 N N . ASP A 1 173 ? -1.078 33.875 4.82 1 98.19 173 ASP A N 1
ATOM 1375 C CA . ASP A 1 173 ? -2.535 33.906 4.75 1 98.19 173 ASP A CA 1
ATOM 1376 C C . ASP A 1 173 ? -3.016 33.625 3.324 1 98.19 173 ASP A C 1
ATOM 1378 O O . ASP A 1 173 ? -2.756 34.406 2.418 1 98.19 173 ASP A O 1
ATOM 1382 N N . PRO A 1 174 ? -3.826 32.531 3.152 1 97.94 174 PRO A N 1
ATOM 1383 C CA . PRO A 1 174 ? -4.203 32.188 1.784 1 97.94 174 PRO A CA 1
ATOM 1384 C C . PRO A 1 174 ? -5.273 33.094 1.205 1 97.94 174 PRO A C 1
ATOM 1386 O O . PRO A 1 174 ? -5.566 33.031 0.007 1 97.94 174 PRO A O 1
ATOM 1389 N N . TRP A 1 175 ? -5.902 33.938 1.853 1 94.38 175 TRP A N 1
ATOM 1390 C CA . TRP A 1 175 ? -6.98 34.781 1.355 1 94.38 175 TRP A CA 1
ATOM 1391 C C . TRP A 1 175 ? -6.461 35.781 0.329 1 94.38 175 TRP A C 1
ATOM 1393 O O . TRP A 1 175 ? -6.91 35.781 -0.82 1 94.38 175 TRP A O 1
ATOM 1403 N N . ASP A 1 176 ? -5.395 36.5 0.609 1 84.56 176 ASP A N 1
ATOM 1404 C CA . ASP A 1 176 ? -4.711 37.562 -0.158 1 84.56 176 ASP A CA 1
ATOM 1405 C C . ASP A 1 176 ? -5.699 38.344 -0.991 1 84.56 176 ASP A C 1
ATOM 1407 O O . ASP A 1 176 ? -5.523 38.5 -2.201 1 84.56 176 ASP A O 1
ATOM 1411 N N . ARG A 1 177 ? -6.785 38.656 -0.455 1 84.69 177 ARG A N 1
ATOM 1412 C CA . ARG A 1 177 ? -7.762 39.594 -1.019 1 84.69 177 ARG A CA 1
ATOM 1413 C C . ARG A 1 177 ? -8.148 40.656 -0.005 1 84.69 177 ARG A C 1
ATOM 1415 O O . ARG A 1 177 ? -7.824 40.531 1.181 1 84.69 177 ARG A O 1
ATOM 1422 N N . ASP A 1 178 ? -8.766 41.75 -0.563 1 82.75 178 ASP A N 1
ATOM 1423 C CA . ASP A 1 178 ? -9.367 42.812 0.243 1 82.75 178 ASP A CA 1
ATOM 1424 C C . ASP A 1 178 ? -8.336 43.469 1.154 1 82.75 178 ASP A C 1
ATOM 1426 O O . ASP A 1 178 ? -8.617 43.781 2.318 1 82.75 178 ASP A O 1
ATOM 1430 N N . GLY A 1 179 ? -7.121 43.5 0.694 1 82.31 179 GLY A N 1
ATOM 1431 C CA . GLY A 1 179 ? -6.07 44.188 1.419 1 82.31 179 GLY A CA 1
ATOM 1432 C C . GLY A 1 179 ? -5.316 43.312 2.387 1 82.31 179 GLY A C 1
ATOM 1433 O O . GLY A 1 179 ? -4.402 43.75 3.078 1 82.31 179 GLY A O 1
ATOM 1434 N N . GLN A 1 180 ? -5.797 42.094 2.561 1 85.44 180 GLN A N 1
ATOM 1435 C CA . GLN A 1 180 ? -5.082 41.156 3.418 1 85.44 180 GLN A CA 1
ATOM 1436 C C . GLN A 1 180 ? -3.754 40.719 2.789 1 85.44 180 GLN A C 1
ATOM 1438 O O . GLN A 1 180 ? -3.725 40.25 1.651 1 85.44 180 GLN A O 1
ATOM 1443 N N . PRO A 1 181 ? -2.725 40.875 3.516 1 88.19 181 PRO A N 1
ATOM 1444 C CA . PRO A 1 181 ? -1.419 40.531 2.938 1 88.19 181 PRO A CA 1
ATOM 1445 C C . PRO A 1 181 ? -1.153 39.031 2.895 1 88.19 181 PRO A C 1
ATOM 1447 O O . PRO A 1 181 ? -1.718 38.281 3.691 1 88.19 181 PRO A O 1
ATOM 1450 N N . GLN A 1 182 ? -0.247 38.688 2.004 1 95.5 182 GLN A N 1
ATOM 1451 C CA . GLN A 1 182 ? 0.202 37.281 1.914 1 95.5 182 GLN A CA 1
ATOM 1452 C C . GLN A 1 182 ? 0.944 36.875 3.178 1 95.5 182 GLN A C 1
ATOM 1454 O O . GLN A 1 182 ? 0.646 35.812 3.76 1 95.5 182 GLN A O 1
ATOM 1459 N N . VAL A 1 183 ? 1.875 37.75 3.545 1 97.31 183 VAL A N 1
ATOM 1460 C CA . VAL A 1 183 ? 2.572 37.594 4.816 1 97.31 183 VAL A CA 1
ATOM 1461 C C . VAL A 1 183 ? 1.859 38.375 5.906 1 97.31 183 VAL A C 1
ATOM 1463 O O . VAL A 1 183 ? 1.817 39.625 5.855 1 97.31 183 VAL A O 1
ATOM 1466 N N . TYR A 1 184 ? 1.264 37.719 6.836 1 96.38 184 TYR A N 1
ATOM 1467 C CA . TYR A 1 184 ? 0.449 38.312 7.895 1 96.38 184 TYR A CA 1
ATOM 1468 C C . TYR A 1 184 ? 1.117 38.125 9.25 1 96.38 184 TYR A C 1
ATOM 1470 O O . TYR A 1 184 ? 1.104 37.031 9.828 1 96.38 184 TYR A O 1
ATOM 1478 N N . THR A 1 185 ? 1.672 39.188 9.82 1 97.62 185 THR A N 1
ATOM 1479 C CA . THR A 1 185 ? 2.352 39.188 11.109 1 97.62 185 THR A CA 1
ATOM 1480 C C . THR A 1 185 ? 1.435 39.719 12.211 1 97.62 185 THR A C 1
ATOM 1482 O O . THR A 1 185 ? 0.83 40.781 12.07 1 97.62 185 THR A O 1
ATOM 1485 N N . LEU A 1 186 ? 1.333 38.938 13.234 1 97.5 186 LEU A N 1
ATOM 1486 C CA . LEU A 1 186 ? 0.465 39.281 14.367 1 97.5 186 LEU A CA 1
ATOM 1487 C C . LEU A 1 186 ? 1.267 39.375 15.656 1 97.5 186 LEU A C 1
ATOM 1489 O O . LEU A 1 186 ? 2.23 38.625 15.852 1 97.5 186 LEU A O 1
ATOM 1493 N N . SER A 1 187 ? 0.784 40.25 16.531 1 98.19 187 SER A N 1
ATOM 1494 C CA . SER A 1 187 ? 1.326 40.188 17.875 1 98.19 187 SER A CA 1
ATOM 1495 C C . SER A 1 187 ? 0.968 38.844 18.547 1 98.19 187 SER A C 1
ATOM 1497 O O . SER A 1 187 ? -0.001 38.188 18.156 1 98.19 187 SER A O 1
ATOM 1499 N N . TYR A 1 188 ? 1.739 38.531 19.578 1 98.31 188 TYR A N 1
ATOM 1500 C CA . TYR A 1 188 ? 1.438 37.281 20.312 1 98.31 188 TYR A CA 1
ATOM 1501 C C . TYR A 1 188 ? 0.013 37.312 20.844 1 98.31 188 TYR A C 1
ATOM 1503 O O . TYR A 1 188 ? -0.704 36.312 20.781 1 98.31 188 TYR A O 1
ATOM 1511 N N . SER A 1 189 ? -0.397 38.469 21.375 1 97.69 189 SER A N 1
ATOM 1512 C CA . SER A 1 189 ? -1.73 38.625 21.953 1 97.69 189 SER A CA 1
ATOM 1513 C C . SER A 1 189 ? -2.812 38.438 20.906 1 97.69 189 SER A C 1
ATOM 1515 O O . SER A 1 189 ? -3.787 37.719 21.125 1 97.69 189 SER A O 1
ATOM 1517 N N . ASN A 1 190 ? -2.623 39.125 19.766 1 97.25 190 ASN A N 1
ATOM 1518 C CA . ASN A 1 190 ? -3.604 39 18.703 1 97.25 190 ASN A CA 1
ATOM 1519 C C . ASN A 1 190 ? -3.646 37.562 18.141 1 97.25 190 ASN A C 1
ATOM 1521 O O . ASN A 1 190 ? -4.719 37.062 17.828 1 97.25 190 ASN A O 1
ATOM 1525 N N . PHE A 1 191 ? -2.484 37.031 17.969 1 98.31 191 PHE A N 1
ATOM 1526 C CA . PHE A 1 191 ? -2.418 35.688 17.469 1 98.31 191 PHE A CA 1
ATOM 1527 C C . PHE A 1 191 ? -3.172 34.719 18.391 1 98.31 191 PHE A C 1
ATOM 1529 O O . PHE A 1 191 ? -3.98 33.906 17.938 1 98.31 191 PHE A O 1
ATOM 1536 N N . THR A 1 192 ? -2.861 34.781 19.656 1 98.06 192 THR A N 1
ATOM 1537 C CA . THR A 1 192 ? -3.518 33.938 20.641 1 98.06 192 THR A CA 1
ATOM 1538 C C . THR A 1 192 ? -5.031 34.125 20.594 1 98.06 192 THR A C 1
ATOM 1540 O O . THR A 1 192 ? -5.785 33.156 20.641 1 98.06 192 THR A O 1
ATOM 1543 N N . ALA A 1 193 ? -5.48 35.344 20.531 1 97.44 193 ALA A N 1
ATOM 1544 C CA . ALA A 1 193 ? -6.91 35.656 20.484 1 97.44 193 ALA A CA 1
ATOM 1545 C C . ALA A 1 193 ? -7.574 35 19.281 1 97.44 193 ALA A C 1
ATOM 1547 O O . ALA A 1 193 ? -8.641 34.375 19.391 1 97.44 193 ALA A O 1
ATOM 1548 N N . LEU A 1 194 ? -6.957 35.156 18.141 1 97.88 194 LEU A N 1
ATOM 1549 C CA . LEU A 1 194 ? -7.52 34.594 16.922 1 97.88 194 LEU A CA 1
ATOM 1550 C C . LEU A 1 194 ? -7.422 33.062 16.938 1 97.88 194 LEU A C 1
ATOM 1552 O O . LEU A 1 194 ? -8.312 32.375 16.438 1 97.88 194 LEU A O 1
ATOM 1556 N N . TRP A 1 195 ? -6.297 32.562 17.469 1 98.5 195 TRP A N 1
ATOM 1557 C CA . TRP A 1 195 ? -6.035 31.141 17.484 1 98.5 195 TRP A CA 1
ATOM 1558 C C . TRP A 1 195 ? -6.953 30.422 18.469 1 98.5 195 TRP A C 1
ATOM 1560 O O . TRP A 1 195 ? -7.117 29.203 18.406 1 98.5 195 TRP A O 1
ATOM 1570 N N . ASN A 1 196 ? -7.551 31.141 19.438 1 97.75 196 ASN A N 1
ATOM 1571 C CA . ASN A 1 196 ? -8.547 30.578 20.344 1 97.75 196 ASN A CA 1
ATOM 1572 C C . ASN A 1 196 ? -9.867 30.312 19.625 1 97.75 196 ASN A C 1
ATOM 1574 O O . ASN A 1 196 ? -10.891 30.938 19.938 1 97.75 196 ASN A O 1
ATOM 1578 N N . TYR A 1 197 ? -9.859 29.438 18.703 1 97.31 197 TYR A N 1
ATOM 1579 C CA . TYR A 1 197 ? -10.984 29.062 17.859 1 97.31 197 TYR A CA 1
ATOM 1580 C C . TYR A 1 197 ? -11.297 27.578 17.984 1 97.31 197 TYR A C 1
ATOM 1582 O O . TYR A 1 197 ? -10.422 26.734 17.781 1 97.31 197 TYR A O 1
ATOM 1590 N N . THR A 1 198 ? -12.508 27.328 18.344 1 95.38 198 THR A N 1
ATOM 1591 C CA . THR A 1 198 ? -12.984 25.953 18.375 1 95.38 198 THR A CA 1
ATOM 1592 C C . THR A 1 198 ? -13.812 25.641 17.125 1 95.38 198 THR A C 1
ATOM 1594 O O . THR A 1 198 ? -14.812 26.312 16.859 1 95.38 198 THR A O 1
ATOM 1597 N N . GLU A 1 199 ? -13.312 24.688 16.359 1 92 199 GLU A N 1
ATOM 1598 C CA . GLU A 1 199 ? -14.031 24.297 15.156 1 92 199 GLU A CA 1
ATOM 1599 C C . GLU A 1 199 ? -15.445 23.828 15.484 1 92 199 GLU A C 1
ATOM 1601 O O . GLU A 1 199 ? -15.641 22.922 16.297 1 92 199 GLU A O 1
ATOM 1606 N N . LYS A 1 200 ? -16.391 24.422 14.828 1 85.12 200 LYS A N 1
ATOM 1607 C CA . LYS A 1 200 ? -17.797 24.125 15.109 1 85.12 200 LYS A CA 1
ATOM 1608 C C . LYS A 1 200 ? -18.141 22.688 14.758 1 85.12 200 LYS A C 1
ATOM 1610 O O . LYS A 1 200 ? -17.75 22.188 13.703 1 85.12 200 LYS A O 1
ATOM 1615 N N . ASP A 1 201 ? -18.828 22 15.672 1 81.94 201 ASP A N 1
ATOM 1616 C CA . ASP A 1 201 ? -19.375 20.656 15.492 1 81.94 201 ASP A CA 1
ATOM 1617 C C . ASP A 1 201 ? -18.266 19.641 15.211 1 81.94 201 ASP A C 1
ATOM 1619 O O . ASP A 1 201 ? -18.5 18.609 14.57 1 81.94 201 ASP A O 1
ATOM 1623 N N . SER A 1 202 ? -17.078 19.984 15.531 1 88 202 SER A N 1
ATOM 1624 C CA . SER A 1 202 ? -15.961 19.062 15.383 1 88 202 SER A CA 1
ATOM 1625 C C . SER A 1 202 ? -15.75 18.234 16.641 1 88 202 SER A C 1
ATOM 1627 O O . SER A 1 202 ? -15.82 18.75 17.75 1 88 202 SER A O 1
ATOM 1629 N N . PRO A 1 203 ? -15.469 16.969 16.422 1 88.81 203 PRO A N 1
ATOM 1630 C CA . PRO A 1 203 ? -15.164 16.141 17.578 1 88.81 203 PRO A CA 1
ATOM 1631 C C . PRO A 1 203 ? -13.914 16.594 18.328 1 88.81 203 PRO A C 1
ATOM 1633 O O . PRO A 1 203 ? -13.656 16.156 19.453 1 88.81 203 PRO A O 1
ATOM 1636 N N . ARG A 1 204 ? -13.086 17.438 17.766 1 90.25 204 ARG A N 1
ATOM 1637 C CA . ARG A 1 204 ? -11.93 17.969 18.484 1 90.25 204 ARG A CA 1
ATOM 1638 C C . ARG A 1 204 ? -12.359 18.719 19.734 1 90.25 204 ARG A C 1
ATOM 1640 O O . ARG A 1 204 ? -11.789 18.531 20.812 1 90.25 204 ARG A O 1
ATOM 1647 N N . GLY A 1 205 ? -13.289 19.656 19.609 1 92.56 205 GLY A N 1
ATOM 1648 C CA . GLY A 1 205 ? -13.969 20.297 20.734 1 92.56 205 GLY A CA 1
ATOM 1649 C C . GLY A 1 205 ? -13.094 21.266 21.5 1 92.56 205 GLY A C 1
ATOM 1650 O O . GLY A 1 205 ? -13.484 21.766 22.547 1 92.56 205 GLY A O 1
ATOM 1651 N N . THR A 1 206 ? -11.852 21.484 21.094 1 97.06 206 THR A N 1
ATOM 1652 C CA . THR A 1 206 ? -10.953 22.406 21.797 1 97.06 206 THR A CA 1
ATOM 1653 C C . THR A 1 206 ? -10.32 23.391 20.812 1 97.06 206 THR A C 1
ATOM 1655 O O . THR A 1 206 ? -10.195 23.094 19.625 1 97.06 206 THR A O 1
ATOM 1658 N N . PRO A 1 207 ? -9.969 24.547 21.281 1 97.81 207 PRO A N 1
ATOM 1659 C CA . PRO A 1 207 ? -9.305 25.531 20.422 1 97.81 207 PRO A CA 1
ATOM 1660 C C . PRO A 1 207 ? -7.812 25.25 20.25 1 97.81 207 PRO A C 1
ATOM 1662 O O . PRO A 1 207 ? -7.332 24.188 20.656 1 97.81 207 PRO A O 1
ATOM 1665 N N . PHE A 1 208 ? -7.117 26.156 19.562 1 98.44 208 PHE A N 1
ATOM 1666 C CA . PHE A 1 208 ? -5.672 26.156 19.359 1 98.44 208 PHE A CA 1
ATOM 1667 C C . PHE A 1 208 ? -5.242 24.938 18.531 1 98.44 208 PHE A C 1
ATOM 1669 O O . PHE A 1 208 ? -4.297 24.25 18.906 1 98.44 208 PHE A O 1
ATOM 1676 N N . PHE A 1 209 ? -5.98 24.719 17.516 1 98.25 209 PHE A N 1
ATOM 1677 C CA . PHE A 1 209 ? -5.605 23.625 16.641 1 98.25 209 PHE A CA 1
ATOM 1678 C C . PHE A 1 209 ? -4.41 24.016 15.773 1 98.25 209 PHE A C 1
ATOM 1680 O O . PHE A 1 209 ? -4.352 25.125 15.242 1 98.25 209 PHE A O 1
ATOM 1687 N N . GLY A 1 210 ? -3.498 23.047 15.648 1 98.56 210 GLY A N 1
ATOM 1688 C CA . GLY A 1 210 ? -2.393 23.109 14.703 1 98.56 210 GLY A CA 1
ATOM 1689 C C . GLY A 1 210 ? -1.94 21.75 14.211 1 98.56 210 GLY A C 1
ATOM 1690 O O . GLY A 1 210 ? -2.08 20.75 14.922 1 98.56 210 GLY A O 1
ATOM 1691 N N . VAL A 1 211 ? -1.433 21.734 12.992 1 98.44 211 VAL A N 1
ATOM 1692 C CA . VAL A 1 211 ? -0.905 20.484 12.453 1 98.44 211 VAL A CA 1
ATOM 1693 C C . VAL A 1 211 ? 0.527 20.688 11.969 1 98.44 211 VAL A C 1
ATOM 1695 O O . VAL A 1 211 ? 0.821 21.688 11.289 1 98.44 211 VAL A O 1
ATOM 1698 N N . ALA A 1 212 ? 1.382 19.859 12.43 1 98.62 212 ALA A N 1
ATOM 1699 C CA . ALA A 1 212 ? 2.746 19.75 11.914 1 98.62 212 ALA A CA 1
ATOM 1700 C C . ALA A 1 212 ? 2.861 18.641 10.883 1 98.62 212 ALA A C 1
ATOM 1702 O O . ALA A 1 212 ? 2.377 17.531 11.102 1 98.62 212 ALA A O 1
ATOM 1703 N N . ILE A 1 213 ? 3.424 18.953 9.758 1 98.69 213 ILE A N 1
ATOM 1704 C CA . ILE A 1 213 ? 3.658 18 8.672 1 98.69 213 ILE A CA 1
ATOM 1705 C C . ILE A 1 213 ? 5.145 17.969 8.336 1 98.69 213 ILE A C 1
ATOM 1707 O O . ILE A 1 213 ? 5.781 19.016 8.188 1 98.69 213 ILE A O 1
ATOM 1711 N N . TRP A 1 214 ? 5.719 16.797 8.234 1 98.38 214 TRP A N 1
ATOM 1712 C CA . TRP A 1 214 ? 7.133 16.719 7.887 1 98.38 214 TRP A CA 1
ATOM 1713 C C . TRP A 1 214 ? 7.445 15.398 7.195 1 98.38 214 TRP A C 1
ATOM 1715 O O . TRP A 1 214 ? 6.73 14.406 7.375 1 98.38 214 TRP A O 1
ATOM 1725 N N . PRO A 1 215 ? 8.445 15.352 6.34 1 97.75 215 PRO A N 1
ATOM 1726 C CA . PRO A 1 215 ? 8.852 14.094 5.699 1 97.75 215 PRO A CA 1
ATOM 1727 C C . PRO A 1 215 ? 9.547 13.141 6.668 1 97.75 215 PRO A C 1
ATOM 1729 O O . PRO A 1 215 ? 10.055 13.57 7.707 1 97.75 215 PRO A O 1
ATOM 1732 N N . LEU A 1 216 ? 9.508 11.859 6.301 1 97.69 216 LEU A N 1
ATOM 1733 C CA . LEU A 1 216 ? 10.312 10.883 7.023 1 97.69 216 LEU A CA 1
ATOM 1734 C C . LEU A 1 216 ? 11.797 11.188 6.863 1 97.69 216 LEU A C 1
ATOM 1736 O O . LEU A 1 216 ? 12.258 11.516 5.766 1 97.69 216 LEU A O 1
ATOM 1740 N N . ASN A 1 217 ? 12.508 11.078 7.98 1 95.19 217 ASN A N 1
ATOM 1741 C CA . ASN A 1 217 ? 13.953 11.273 7.926 1 95.19 217 ASN A CA 1
ATOM 1742 C C . ASN A 1 217 ? 14.695 9.953 7.711 1 95.19 217 ASN A C 1
ATOM 1744 O O . ASN A 1 217 ? 14.625 9.055 8.547 1 95.19 217 ASN A O 1
ATOM 1748 N N . VAL A 1 218 ? 15.375 9.836 6.59 1 97.94 218 VAL A N 1
ATOM 1749 C CA . VAL A 1 218 ? 16.156 8.656 6.242 1 97.94 218 VAL A CA 1
ATOM 1750 C C . VAL A 1 218 ? 17.625 9.047 6.043 1 97.94 218 VAL A C 1
ATOM 1752 O O . VAL A 1 218 ? 17.922 10.023 5.352 1 97.94 218 VAL A O 1
ATOM 1755 N N . ASP A 1 219 ? 18.516 8.273 6.695 1 98 219 ASP A N 1
ATOM 1756 C CA . ASP A 1 219 ? 19.953 8.516 6.582 1 98 219 ASP A CA 1
ATOM 1757 C C . ASP A 1 219 ? 20.656 7.34 5.914 1 98 219 ASP A C 1
ATOM 1759 O O . ASP A 1 219 ? 20.328 6.18 6.188 1 98 219 ASP A O 1
ATOM 1763 N N . ILE A 1 220 ? 21.578 7.652 5.035 1 98.38 220 ILE A N 1
ATOM 1764 C CA . ILE A 1 220 ? 22.453 6.648 4.43 1 98.38 220 ILE A CA 1
ATOM 1765 C C . ILE A 1 220 ? 23.922 6.988 4.727 1 98.38 220 ILE A C 1
ATOM 1767 O O . ILE A 1 220 ? 24.375 8.094 4.426 1 98.38 220 ILE A O 1
ATOM 1771 N N . VAL A 1 221 ? 24.656 6.082 5.316 1 98.06 221 VAL A N 1
ATOM 1772 C CA . VAL A 1 221 ? 26.109 6.199 5.496 1 98.06 221 VAL A CA 1
ATOM 1773 C C . VAL A 1 221 ? 26.812 5.074 4.746 1 98.06 221 VAL A C 1
ATOM 1775 O O . VAL A 1 221 ? 26.5 3.898 4.938 1 98.06 221 VAL A O 1
ATOM 1778 N N . ALA A 1 222 ? 27.734 5.441 3.912 1 97 222 ALA A N 1
ATOM 1779 C CA . ALA A 1 222 ? 28.453 4.465 3.09 1 97 222 ALA A CA 1
ATOM 1780 C C . ALA A 1 222 ? 29.891 4.289 3.57 1 97 222 ALA A C 1
ATOM 1782 O O . ALA A 1 222 ? 30.547 5.258 3.959 1 97 222 ALA A O 1
ATOM 1783 N N . PHE A 1 223 ? 30.359 3.074 3.58 1 95.81 223 PHE A N 1
ATOM 1784 C CA . PHE A 1 223 ? 31.734 2.717 3.859 1 95.81 223 PHE A CA 1
ATOM 1785 C C . PHE A 1 223 ? 32.281 1.793 2.779 1 95.81 223 PHE A C 1
ATOM 1787 O O . PHE A 1 223 ? 31.797 0.678 2.598 1 95.81 223 PHE A O 1
ATOM 1794 N N . SER A 1 224 ? 33.344 2.258 2.088 1 93.94 224 SER A N 1
ATOM 1795 C CA . SER A 1 224 ? 33.906 1.463 1.002 1 93.94 224 SER A CA 1
ATOM 1796 C C . SER A 1 224 ? 35.188 0.76 1.437 1 93.94 224 SER A C 1
ATOM 1798 O O . SER A 1 224 ? 36 1.339 2.154 1 93.94 224 SER A O 1
ATOM 1800 N N . ASN A 1 225 ? 35.281 -0.438 1.042 1 93.12 225 ASN A N 1
ATOM 1801 C CA . ASN A 1 225 ? 36.469 -1.259 1.196 1 93.12 225 ASN A CA 1
ATOM 1802 C C . ASN A 1 225 ? 36.781 -2.043 -0.076 1 93.12 225 ASN A C 1
ATOM 1804 O O . ASN A 1 225 ? 36.25 -3.133 -0.284 1 93.12 225 ASN A O 1
ATOM 1808 N N . GLY A 1 226 ? 37.781 -1.469 -0.881 1 92.44 226 GLY A N 1
ATOM 1809 C CA . GLY A 1 226 ? 38.062 -2.094 -2.166 1 92.44 226 GLY A CA 1
ATOM 1810 C C . GLY A 1 226 ? 36.875 -2.029 -3.119 1 92.44 226 GLY A C 1
ATOM 1811 O O . GLY A 1 226 ? 36.344 -0.948 -3.391 1 92.44 226 GLY A O 1
ATOM 1812 N N . ASN A 1 227 ? 36.5 -3.252 -3.531 1 94.25 227 ASN A N 1
ATOM 1813 C CA . ASN A 1 227 ? 35.406 -3.295 -4.5 1 94.25 227 ASN A CA 1
ATOM 1814 C C . ASN A 1 227 ? 34.062 -3.488 -3.812 1 94.25 227 ASN A C 1
ATOM 1816 O O . ASN A 1 227 ? 33.062 -3.738 -4.473 1 94.25 227 ASN A O 1
ATOM 1820 N N . GLN A 1 228 ? 34.031 -3.406 -2.514 1 95.56 228 GLN A N 1
ATOM 1821 C CA . GLN A 1 228 ? 32.812 -3.594 -1.748 1 95.56 228 GLN A CA 1
ATOM 1822 C C . GLN A 1 228 ? 32.438 -2.328 -0.981 1 95.56 228 GLN A C 1
ATOM 1824 O O . GLN A 1 228 ? 33.312 -1.685 -0.382 1 95.56 228 GLN A O 1
ATOM 1829 N N . THR A 1 229 ? 31.234 -1.953 -1.07 1 96.56 229 THR A N 1
ATOM 1830 C CA . THR A 1 229 ? 30.719 -0.833 -0.287 1 96.56 229 THR A CA 1
ATOM 1831 C C . THR A 1 229 ? 29.562 -1.275 0.601 1 96.56 229 THR A C 1
ATOM 1833 O O . THR A 1 229 ? 28.672 -1.986 0.147 1 96.56 229 THR A O 1
ATOM 1836 N N . THR A 1 230 ? 29.625 -0.93 1.824 1 97.69 230 THR A N 1
ATOM 1837 C CA . THR A 1 230 ? 28.562 -1.169 2.793 1 97.69 230 THR A CA 1
ATOM 1838 C C . THR A 1 230 ? 27.766 0.106 3.045 1 97.69 230 THR A C 1
ATOM 1840 O O . THR A 1 230 ? 28.344 1.174 3.262 1 97.69 230 THR A O 1
ATOM 1843 N N . PHE A 1 231 ? 26.453 0.013 2.949 1 98.12 231 PHE A N 1
ATOM 1844 C CA . PHE A 1 231 ? 25.547 1.129 3.209 1 98.12 231 PHE A CA 1
ATOM 1845 C C . PHE A 1 231 ? 24.734 0.878 4.465 1 98.12 231 PHE A C 1
ATOM 1847 O O . PHE A 1 231 ? 23.984 -0.104 4.543 1 98.12 231 PHE A O 1
ATOM 1854 N N . ASN A 1 232 ? 24.875 1.701 5.445 1 98.56 232 ASN A N 1
ATOM 1855 C CA . ASN A 1 232 ? 24 1.725 6.609 1 98.56 232 ASN A CA 1
ATOM 1856 C C . ASN A 1 232 ? 22.844 2.689 6.414 1 98.56 232 ASN A C 1
ATOM 1858 O O . ASN A 1 232 ? 23.031 3.904 6.371 1 98.56 232 ASN A O 1
ATOM 1862 N N . VAL A 1 233 ? 21.641 2.127 6.246 1 98.75 233 VAL A N 1
ATOM 1863 C CA . VAL A 1 233 ? 20.438 2.941 6.105 1 98.75 233 VAL A CA 1
ATOM 1864 C C . VAL A 1 233 ? 19.688 2.969 7.43 1 98.75 233 VAL A C 1
ATOM 1866 O O . VAL A 1 233 ? 19.422 1.921 8.023 1 98.75 233 VAL A O 1
ATOM 1869 N N . LYS A 1 234 ? 19.344 4.172 7.879 1 98.62 234 LYS A N 1
ATOM 1870 C CA . LYS A 1 234 ? 18.625 4.316 9.141 1 98.62 234 LYS A CA 1
ATOM 1871 C C . LYS A 1 234 ? 17.469 5.309 9.008 1 98.62 234 LYS A C 1
ATOM 1873 O O . LYS A 1 234 ? 17.578 6.301 8.281 1 98.62 234 LYS A O 1
ATOM 1878 N N . PHE A 1 235 ? 16.359 5.012 9.648 1 98.44 235 PHE A N 1
ATOM 1879 C CA . PHE A 1 235 ? 15.281 5.988 9.805 1 98.44 235 PHE A CA 1
ATOM 1880 C C . PHE A 1 235 ? 14.672 5.902 11.203 1 98.44 235 PHE A C 1
ATOM 1882 O O . PHE A 1 235 ? 14.75 4.859 11.852 1 98.44 235 PHE A O 1
ATOM 1889 N N . ASP A 1 236 ? 14.055 6.992 11.68 1 96.38 236 ASP A N 1
ATOM 1890 C CA . ASP A 1 236 ? 13.391 7.078 12.977 1 96.38 236 ASP A CA 1
ATOM 1891 C C . ASP A 1 236 ? 11.891 7.305 12.82 1 96.38 236 ASP A C 1
ATOM 1893 O O . ASP A 1 236 ? 11.469 8.125 12 1 96.38 236 ASP A O 1
ATOM 1897 N N . TYR A 1 237 ? 11.148 6.535 13.555 1 97.38 237 TYR A N 1
ATOM 1898 C CA . TYR A 1 237 ? 9.727 6.836 13.68 1 97.38 237 TYR A CA 1
ATOM 1899 C C . TYR A 1 237 ? 9.445 7.617 14.961 1 97.38 237 TYR A C 1
ATOM 1901 O O . TYR A 1 237 ? 9.031 7.039 15.969 1 97.38 237 TYR A O 1
ATOM 1909 N N . THR A 1 238 ? 9.617 8.898 14.852 1 95.81 238 THR A N 1
ATOM 1910 C CA . THR A 1 238 ? 9.508 9.758 16.016 1 95.81 238 THR A CA 1
ATOM 1911 C C . THR A 1 238 ? 9 11.141 15.633 1 95.81 238 THR A C 1
ATOM 1913 O O . THR A 1 238 ? 9.305 11.641 14.555 1 95.81 238 THR A O 1
ATOM 1916 N N . ASN A 1 239 ? 8.117 11.68 16.438 1 96 239 ASN A N 1
ATOM 1917 C CA . ASN A 1 239 ? 7.82 13.102 16.359 1 96 239 ASN A CA 1
ATOM 1918 C C . ASN A 1 239 ? 8.984 13.953 16.875 1 96 239 ASN A C 1
ATOM 1920 O O . ASN A 1 239 ? 9.289 13.938 18.062 1 96 239 ASN A O 1
ATOM 1924 N N . PRO A 1 240 ? 9.625 14.68 16.047 1 94.75 240 PRO A N 1
ATOM 1925 C CA . PRO A 1 240 ? 10.844 15.383 16.453 1 94.75 240 PRO A CA 1
ATOM 1926 C C . PRO A 1 240 ? 10.547 16.672 17.203 1 94.75 240 PRO A C 1
ATOM 1928 O O . PRO A 1 240 ? 11.477 17.359 17.641 1 94.75 240 PRO A O 1
ATOM 1931 N N . ILE A 1 241 ? 9.344 17.078 17.344 1 94.44 241 ILE A N 1
ATOM 1932 C CA . ILE A 1 241 ? 8.977 18.406 17.844 1 94.44 241 ILE A CA 1
ATOM 1933 C C . ILE A 1 241 ? 8.828 18.375 19.359 1 94.44 241 ILE A C 1
ATOM 1935 O O . ILE A 1 241 ? 7.824 17.875 19.875 1 94.44 241 ILE A O 1
ATOM 1939 N N . PRO A 1 242 ? 9.734 19 20.062 1 93 242 PRO A N 1
ATOM 1940 C CA . PRO A 1 242 ? 9.586 19.047 21.531 1 93 242 PRO A CA 1
ATOM 1941 C C . PRO A 1 242 ? 8.242 19.609 21.969 1 93 242 PRO A C 1
ATOM 1943 O O . PRO A 1 242 ? 7.691 20.5 21.312 1 93 242 PRO A O 1
ATOM 1946 N N . PHE A 1 243 ? 7.727 19.141 23.094 1 90.56 243 PHE A N 1
ATOM 1947 C CA . PHE A 1 243 ? 6.449 19.531 23.688 1 90.56 243 PHE A CA 1
ATOM 1948 C C . PHE A 1 243 ? 5.289 18.891 22.938 1 90.56 243 PHE A C 1
ATOM 1950 O O . PHE A 1 243 ? 4.461 18.203 23.547 1 90.56 243 PHE A O 1
ATOM 1957 N N . LEU A 1 244 ? 5.352 19 21.578 1 90.69 244 LEU A N 1
ATOM 1958 C CA . LEU A 1 244 ? 4.262 18.406 20.797 1 90.69 244 LEU A CA 1
ATOM 1959 C C . LEU A 1 244 ? 4.332 16.891 20.828 1 90.69 244 LEU A C 1
ATOM 1961 O O . LEU A 1 244 ? 3.303 16.219 20.828 1 90.69 244 LEU A O 1
ATOM 1965 N N . SER A 1 245 ? 5.555 16.328 20.875 1 91.69 245 SER A N 1
ATOM 1966 C CA . SER A 1 245 ? 5.75 14.883 20.891 1 91.69 245 SER A CA 1
ATOM 1967 C C . SER A 1 245 ? 5.191 14.266 22.172 1 91.69 245 SER A C 1
ATOM 1969 O O . SER A 1 245 ? 4.879 13.07 22.188 1 91.69 245 SER A O 1
ATOM 1971 N N . GLU A 1 246 ? 5.078 15.031 23.188 1 88.12 246 GLU A N 1
ATOM 1972 C CA . GLU A 1 246 ? 4.535 14.555 24.453 1 88.12 246 GLU A CA 1
ATOM 1973 C C . GLU A 1 246 ? 3.012 14.648 24.469 1 88.12 246 GLU A C 1
ATOM 1975 O O . GLU A 1 246 ? 2.352 13.977 25.266 1 88.12 246 GLU A O 1
ATOM 1980 N N . LEU A 1 247 ? 2.518 15.508 23.578 1 85.75 247 LEU A N 1
ATOM 1981 C CA . LEU A 1 247 ? 1.096 15.828 23.609 1 85.75 247 LEU A CA 1
ATOM 1982 C C . LEU A 1 247 ? 0.319 14.977 22.609 1 85.75 247 LEU A C 1
ATOM 1984 O O . LEU A 1 247 ? -0.88 14.75 22.781 1 85.75 247 LEU A O 1
ATOM 1988 N N . GLN A 1 248 ? 0.954 14.539 21.547 1 89.19 248 GLN A N 1
ATOM 1989 C CA . GLN A 1 248 ? 0.27 13.828 20.484 1 89.19 248 GLN A CA 1
ATOM 1990 C C . GLN A 1 248 ? 1.124 12.68 19.953 1 89.19 248 GLN A C 1
ATOM 1992 O O . GLN A 1 248 ? 2.264 12.891 19.531 1 89.19 248 GLN A O 1
ATOM 1997 N N . LEU A 1 249 ? 0.496 11.523 19.922 1 90.75 249 LEU A N 1
ATOM 1998 C CA . LEU A 1 249 ? 1.195 10.336 19.438 1 90.75 249 LEU A CA 1
ATOM 1999 C C . LEU A 1 249 ? 1.068 10.203 17.922 1 90.75 249 LEU A C 1
ATOM 2001 O O . LEU A 1 249 ? 0.08 10.656 17.344 1 90.75 249 LEU A O 1
ATOM 2005 N N . LEU A 1 250 ? 2.107 9.602 17.359 1 96.75 250 LEU A N 1
ATOM 2006 C CA . LEU A 1 250 ? 2.031 9.211 15.953 1 96.75 250 LEU A CA 1
ATOM 2007 C C . LEU A 1 250 ? 1.099 8.016 15.773 1 96.75 250 LEU A C 1
ATOM 2009 O O . LEU A 1 250 ? 0.806 7.301 16.734 1 96.75 250 LEU A O 1
ATOM 2013 N N . PRO A 1 251 ? 0.627 7.816 14.523 1 97.19 251 PRO A N 1
ATOM 2014 C CA . PRO A 1 251 ? -0.207 6.641 14.266 1 97.19 251 PRO A CA 1
ATOM 2015 C C . PRO A 1 251 ? 0.516 5.328 14.555 1 97.19 251 PRO A C 1
ATOM 2017 O O . PRO A 1 251 ? 1.745 5.266 14.461 1 97.19 251 PRO A O 1
ATOM 2020 N N . LYS A 1 252 ? -0.29 4.324 14.875 1 97.5 252 LYS A N 1
ATOM 2021 C CA . LYS A 1 252 ? 0.273 2.984 15.008 1 97.5 252 LYS A CA 1
ATOM 2022 C C . LYS A 1 252 ? 0.819 2.486 13.672 1 97.5 252 LYS A C 1
ATOM 2024 O O . LYS A 1 252 ? 0.267 2.797 12.617 1 97.5 252 LYS A O 1
ATOM 2029 N N . THR A 1 253 ? 1.896 1.708 13.766 1 98.56 253 THR A N 1
ATOM 2030 C CA . THR A 1 253 ? 2.463 1.157 12.547 1 98.56 253 THR A CA 1
ATOM 2031 C C . THR A 1 253 ? 2.096 -0.316 12.391 1 98.56 253 THR A C 1
ATOM 2033 O O . THR A 1 253 ? 1.784 -0.988 13.375 1 98.56 253 THR A O 1
ATOM 2036 N N . LEU A 1 254 ? 2.105 -0.771 11.164 1 98.5 254 LEU A N 1
ATOM 2037 C CA . LEU A 1 254 ? 1.84 -2.178 10.875 1 98.5 254 LEU A CA 1
ATOM 2038 C C . LEU A 1 254 ? 3.113 -2.895 10.438 1 98.5 254 LEU A C 1
ATOM 2040 O O . LEU A 1 254 ? 3.225 -4.113 10.586 1 98.5 254 LEU A O 1
ATOM 2044 N N . GLY A 1 255 ? 4.062 -2.199 9.883 1 98.31 255 GLY A N 1
ATOM 2045 C CA . GLY A 1 255 ? 5.336 -2.711 9.398 1 98.31 255 GLY A CA 1
ATOM 2046 C C . GLY A 1 255 ? 6.102 -1.705 8.562 1 98.31 255 GLY A C 1
ATOM 2047 O O . GLY A 1 255 ? 5.598 -0.617 8.273 1 98.31 255 GLY A O 1
ATOM 2048 N N . THR A 1 256 ? 7.344 -2.068 8.266 1 98.38 256 THR A N 1
ATOM 2049 C CA . THR A 1 256 ? 8.172 -1.182 7.453 1 98.38 256 THR A CA 1
ATOM 2050 C C . THR A 1 256 ? 8.914 -1.97 6.379 1 98.38 256 THR A C 1
ATOM 2052 O O . THR A 1 256 ? 9.062 -3.188 6.488 1 98.38 256 THR A O 1
ATOM 2055 N N . ILE A 1 257 ? 9.281 -1.298 5.328 1 97.44 257 ILE A N 1
ATOM 2056 C CA . ILE A 1 257 ? 10.164 -1.881 4.324 1 97.44 257 ILE A CA 1
ATOM 2057 C C . ILE A 1 257 ? 11.227 -0.865 3.92 1 97.44 257 ILE A C 1
ATOM 2059 O O . ILE A 1 257 ? 10.938 0.324 3.773 1 97.44 257 ILE A O 1
ATOM 2063 N N . THR A 1 258 ? 12.453 -1.288 3.844 1 97.5 258 THR A N 1
ATOM 2064 C CA . THR A 1 258 ? 13.562 -0.548 3.242 1 97.5 258 THR A CA 1
ATOM 2065 C C . THR A 1 258 ? 14.07 -1.26 1.994 1 97.5 258 THR A C 1
ATOM 2067 O O . THR A 1 258 ? 14.633 -2.352 2.082 1 97.5 258 THR A O 1
ATOM 2070 N N . ASN A 1 259 ? 13.812 -0.687 0.906 1 94.88 259 ASN A N 1
ATOM 2071 C CA . ASN A 1 259 ? 14.305 -1.167 -0.379 1 94.88 259 ASN A CA 1
ATOM 2072 C C . ASN A 1 259 ? 15.531 -0.378 -0.838 1 94.88 259 ASN A C 1
ATOM 2074 O O . ASN A 1 259 ? 15.555 0.849 -0.731 1 94.88 259 ASN A O 1
ATOM 2078 N N . PHE A 1 260 ? 16.531 -1.082 -1.296 1 94.19 260 PHE A N 1
ATOM 2079 C CA . PHE A 1 260 ? 17.766 -0.44 -1.712 1 94.19 260 PHE A CA 1
ATOM 2080 C C . PHE A 1 260 ? 18.031 -0.667 -3.197 1 94.19 260 PHE A C 1
ATOM 2082 O O . PHE A 1 260 ? 17.969 -1.802 -3.674 1 94.19 260 PHE A O 1
ATOM 2089 N N . ILE A 1 261 ? 18.266 0.358 -3.957 1 91.44 261 ILE A N 1
ATOM 2090 C CA . ILE A 1 261 ? 18.547 0.331 -5.391 1 91.44 261 ILE A CA 1
ATOM 2091 C C . ILE A 1 261 ? 20 0.715 -5.652 1 91.44 261 ILE A C 1
ATOM 2093 O O . ILE A 1 261 ? 20.484 1.719 -5.125 1 91.44 261 ILE A O 1
ATOM 2097 N N . ALA A 1 262 ? 20.672 -0.05 -6.414 1 91.12 262 ALA A N 1
ATOM 2098 C CA . ALA A 1 262 ? 22.078 0.175 -6.785 1 91.12 262 ALA A CA 1
ATOM 2099 C C . ALA A 1 262 ? 22.234 0.253 -8.297 1 91.12 262 ALA A C 1
ATOM 2101 O O . ALA A 1 262 ? 21.359 -0.203 -9.047 1 91.12 262 ALA A O 1
ATOM 2102 N N . PRO A 1 263 ? 23.328 0.808 -8.695 1 87.38 263 PRO A N 1
ATOM 2103 C CA . PRO A 1 263 ? 23.578 0.862 -10.141 1 87.38 263 PRO A CA 1
ATOM 2104 C C . PRO A 1 263 ? 23.641 -0.522 -10.781 1 87.38 263 PRO A C 1
ATOM 2106 O O . PRO A 1 263 ? 23.938 -1.509 -10.102 1 87.38 263 PRO A O 1
ATOM 2109 N N . LYS A 1 264 ? 23.391 -0.648 -12.062 1 78 264 LYS A N 1
ATOM 2110 C CA . LYS A 1 264 ? 23.234 -1.883 -12.828 1 78 264 LYS A CA 1
ATOM 2111 C C . LYS A 1 264 ? 24.484 -2.76 -12.703 1 78 264 LYS A C 1
ATOM 2113 O O . LYS A 1 264 ? 24.375 -3.986 -12.633 1 78 264 LYS A O 1
ATOM 2118 N N . ASP A 1 265 ? 25.703 -2.234 -12.672 1 78.62 265 ASP A N 1
ATOM 2119 C CA . ASP A 1 265 ? 26.922 -3.035 -12.68 1 78.62 265 ASP A CA 1
ATOM 2120 C C . ASP A 1 265 ? 27.297 -3.486 -11.266 1 78.62 265 ASP A C 1
ATOM 2122 O O . ASP A 1 265 ? 28.266 -4.207 -11.07 1 78.62 265 ASP A O 1
ATOM 2126 N N . SER A 1 266 ? 26.375 -3.18 -10.32 1 86.38 266 SER A N 1
ATOM 2127 C CA . SER A 1 266 ? 26.625 -3.566 -8.93 1 86.38 266 SER A CA 1
ATOM 2128 C C . SER A 1 266 ? 26.016 -4.93 -8.617 1 86.38 266 SER A C 1
ATOM 2130 O O . SER A 1 266 ? 25.031 -5.336 -9.25 1 86.38 266 SER A O 1
ATOM 2132 N N . GLN A 1 267 ? 26.656 -5.59 -7.711 1 86.25 267 GLN A N 1
ATOM 2133 C CA . GLN A 1 267 ? 26.172 -6.883 -7.25 1 86.25 267 GLN A CA 1
ATOM 2134 C C . GLN A 1 267 ? 25.922 -6.879 -5.746 1 86.25 267 GLN A C 1
ATOM 2136 O O . GLN A 1 267 ? 26.844 -6.652 -4.961 1 86.25 267 GLN A O 1
ATOM 2141 N N . PHE A 1 268 ? 24.703 -7.207 -5.355 1 90.81 268 PHE A N 1
ATOM 2142 C CA . PHE A 1 268 ? 24.391 -7.262 -3.932 1 90.81 268 PHE A CA 1
ATOM 2143 C C . PHE A 1 268 ? 25.031 -8.484 -3.285 1 90.81 268 PHE A C 1
ATOM 2145 O O . PHE A 1 268 ? 24.938 -9.594 -3.809 1 90.81 268 PHE A O 1
ATOM 2152 N N . VAL A 1 269 ? 25.656 -8.281 -2.213 1 91.62 269 VAL A N 1
ATOM 2153 C CA . VAL A 1 269 ? 26.109 -9.344 -1.321 1 91.62 269 VAL A CA 1
ATOM 2154 C C . VAL A 1 269 ? 25.047 -9.609 -0.252 1 91.62 269 VAL A C 1
ATOM 2156 O O . VAL A 1 269 ? 24.844 -10.758 0.152 1 91.62 269 VAL A O 1
ATOM 2159 N N . SER A 1 270 ? 24.391 -8.547 0.14 1 94.06 270 SER A N 1
ATOM 2160 C CA . SER A 1 270 ? 23.266 -8.625 1.062 1 94.06 270 SER A CA 1
ATOM 2161 C C . SER A 1 270 ? 21.953 -8.727 0.309 1 94.06 270 SER A C 1
ATOM 2163 O O . SER A 1 270 ? 21.922 -8.75 -0.924 1 94.06 270 SER A O 1
ATOM 2165 N N . ALA A 1 271 ? 20.875 -8.828 1.097 1 94.06 271 ALA A N 1
ATOM 2166 C CA . ALA A 1 271 ? 19.562 -8.656 0.487 1 94.06 271 ALA A CA 1
ATOM 2167 C C . ALA A 1 271 ? 19.375 -7.23 -0.027 1 94.06 271 ALA A C 1
ATOM 2169 O O . ALA A 1 271 ? 20.094 -6.316 0.39 1 94.06 271 ALA A O 1
ATOM 2170 N N . SER A 1 272 ? 18.453 -7.07 -0.949 1 93.06 272 SER A N 1
ATOM 2171 C CA . SER A 1 272 ? 18.234 -5.75 -1.524 1 93.06 272 SER A CA 1
ATOM 2172 C C . SER A 1 272 ? 17.047 -5.047 -0.848 1 93.06 272 SER A C 1
ATOM 2174 O O . SER A 1 272 ? 16.75 -3.893 -1.153 1 93.06 272 SER A O 1
ATOM 2176 N N . SER A 1 273 ? 16.344 -5.715 0.029 1 95.62 273 SER A N 1
ATOM 2177 C CA . SER A 1 273 ? 15.289 -5.094 0.828 1 95.62 273 SER A CA 1
ATOM 2178 C C . SER A 1 273 ? 15.07 -5.848 2.135 1 95.62 273 SER A C 1
ATOM 2180 O O . SER A 1 273 ? 15.312 -7.055 2.211 1 95.62 273 SER A O 1
ATOM 2182 N N . TYR A 1 274 ? 14.617 -5.176 3.094 1 97.19 274 TYR A N 1
ATOM 2183 C CA . TYR A 1 274 ? 14.297 -5.723 4.41 1 97.19 274 TYR A CA 1
ATOM 2184 C C . TYR A 1 274 ? 12.938 -5.219 4.895 1 97.19 274 TYR A C 1
ATOM 2186 O O . TYR A 1 274 ? 12.594 -4.051 4.695 1 97.19 274 TYR A O 1
ATOM 2194 N N . THR A 1 275 ? 12.164 -6.086 5.516 1 97.62 275 THR A N 1
ATOM 2195 C CA . THR A 1 275 ? 10.891 -5.715 6.125 1 97.62 275 THR A CA 1
ATOM 2196 C C . THR A 1 275 ? 10.922 -5.965 7.629 1 97.62 275 THR A C 1
ATOM 2198 O O . THR A 1 275 ? 11.727 -6.758 8.117 1 97.62 275 THR A O 1
ATOM 2201 N N . THR A 1 276 ? 10.125 -5.238 8.367 1 97.62 276 THR A N 1
ATOM 2202 C CA . THR A 1 276 ? 9.883 -5.504 9.781 1 97.62 276 THR A CA 1
ATOM 2203 C C . THR A 1 276 ? 8.391 -5.57 10.07 1 97.62 276 THR A C 1
ATOM 2205 O O . THR A 1 276 ? 7.57 -5.242 9.203 1 97.62 276 THR A O 1
ATOM 2208 N N . GLY A 1 277 ? 8.039 -6.066 11.281 1 96.94 277 GLY A N 1
ATOM 2209 C CA . GLY A 1 277 ? 6.707 -5.859 11.812 1 96.94 277 GLY A CA 1
ATOM 2210 C C . GLY A 1 277 ? 6.484 -4.453 12.336 1 96.94 277 GLY A C 1
ATOM 2211 O O . GLY A 1 277 ? 7.238 -3.537 12.008 1 96.94 277 GLY A O 1
ATOM 2212 N N . PRO A 1 278 ? 5.445 -4.316 13.141 1 97.56 278 PRO A N 1
ATOM 2213 C CA . PRO A 1 278 ? 5.168 -2.996 13.703 1 97.56 278 PRO A CA 1
ATOM 2214 C C . PRO A 1 278 ? 6.328 -2.453 14.531 1 97.56 278 PRO A C 1
ATOM 2216 O O . PRO A 1 278 ? 7.023 -3.221 15.203 1 97.56 278 PRO A O 1
ATOM 2219 N N . ILE A 1 279 ? 6.551 -1.204 14.438 1 97.94 279 ILE A N 1
ATOM 2220 C CA . ILE A 1 279 ? 7.512 -0.521 15.297 1 97.94 279 ILE A CA 1
ATOM 2221 C C . ILE A 1 279 ? 6.793 0.52 16.156 1 97.94 279 ILE A C 1
ATOM 2223 O O . ILE A 1 279 ? 5.668 0.92 15.836 1 97.94 279 ILE A O 1
ATOM 2227 N N . ASN A 1 280 ? 7.445 0.934 17.203 1 96.81 280 ASN A N 1
ATOM 2228 C CA . ASN A 1 280 ? 6.875 1.928 18.094 1 96.81 280 ASN A CA 1
ATOM 2229 C C . ASN A 1 280 ? 7.461 3.314 17.844 1 96.81 280 ASN A C 1
ATOM 2231 O O . ASN A 1 280 ? 8.562 3.441 17.312 1 96.81 280 ASN A O 1
ATOM 2235 N N . GLU A 1 281 ? 6.629 4.309 18.203 1 96.31 281 GLU A N 1
ATOM 2236 C CA . GLU A 1 281 ? 7.203 5.652 18.188 1 96.31 281 GLU A CA 1
ATOM 2237 C C . GLU A 1 281 ? 8.477 5.715 19.031 1 96.31 281 GLU A C 1
ATOM 2239 O O . GLU A 1 281 ? 8.516 5.188 20.141 1 96.31 281 GLU A O 1
ATOM 2244 N N . GLY A 1 282 ? 9.492 6.336 18.5 1 95.44 282 GLY A N 1
ATOM 2245 C CA . GLY A 1 282 ? 10.773 6.406 19.172 1 95.44 282 GLY A CA 1
ATOM 2246 C C . GLY A 1 282 ? 11.773 5.383 18.672 1 95.44 282 GLY A C 1
ATOM 2247 O O . GLY A 1 282 ? 12.977 5.492 18.938 1 95.44 282 GLY A O 1
ATOM 2248 N N . ASP A 1 283 ? 11.297 4.348 17.953 1 96.88 283 ASP A N 1
ATOM 2249 C CA . ASP A 1 283 ? 12.188 3.311 17.438 1 96.88 283 ASP A CA 1
ATOM 2250 C C . ASP A 1 283 ? 13.039 3.842 16.281 1 96.88 283 ASP A C 1
ATOM 2252 O O . ASP A 1 283 ? 12.602 4.711 15.531 1 96.88 283 ASP A O 1
ATOM 2256 N N . THR A 1 284 ? 14.227 3.355 16.234 1 97.94 284 THR A N 1
ATOM 2257 C CA . THR A 1 284 ? 15.109 3.508 15.078 1 97.94 284 THR A CA 1
ATOM 2258 C C . THR A 1 284 ? 15.297 2.174 14.359 1 97.94 284 THR A C 1
ATOM 2260 O O . THR A 1 284 ? 15.594 1.159 14.992 1 97.94 284 THR A O 1
ATOM 2263 N N . VAL A 1 285 ? 15.039 2.143 13.094 1 98.56 285 VAL A N 1
ATOM 2264 C CA . VAL A 1 285 ? 15.242 0.935 12.297 1 98.56 285 VAL A CA 1
ATOM 2265 C C . VAL A 1 285 ? 16.5 1.084 11.438 1 98.56 285 VAL A C 1
ATOM 2267 O O . VAL A 1 285 ? 16.688 2.115 10.789 1 98.56 285 VAL A O 1
ATOM 2270 N N . LYS A 1 286 ? 17.344 0.078 11.492 1 98.56 286 LYS A N 1
ATOM 2271 C CA . LYS A 1 286 ? 18.594 0.063 10.734 1 98.56 286 LYS A CA 1
ATOM 2272 C C . LYS A 1 286 ? 18.641 -1.123 9.773 1 98.56 286 LYS A C 1
ATOM 2274 O O . LYS A 1 286 ? 18.203 -2.225 10.117 1 98.56 286 LYS A O 1
ATOM 2279 N N . SER A 1 287 ? 19.094 -0.914 8.594 1 98.31 287 SER A N 1
ATOM 2280 C CA . SER A 1 287 ? 19.312 -1.95 7.594 1 98.31 287 SER A CA 1
ATOM 2281 C C . SER A 1 287 ? 20.688 -1.824 6.961 1 98.31 287 SER A C 1
ATOM 2283 O O . SER A 1 287 ? 21.156 -0.717 6.672 1 98.31 287 SER A O 1
ATOM 2285 N N . LEU A 1 288 ? 21.328 -2.908 6.797 1 98.44 288 LEU A N 1
ATOM 2286 C CA . LEU A 1 288 ? 22.656 -2.949 6.195 1 98.44 288 LEU A CA 1
ATOM 2287 C C . LEU A 1 288 ? 22.594 -3.539 4.793 1 98.44 288 LEU A C 1
ATOM 2289 O O . LEU A 1 288 ? 22.094 -4.648 4.602 1 98.44 288 LEU A O 1
ATOM 2293 N N . PHE A 1 289 ? 23.109 -2.812 3.863 1 97.56 289 PHE A N 1
ATOM 2294 C CA . PHE A 1 289 ? 23.219 -3.273 2.484 1 97.56 289 PHE A CA 1
ATOM 2295 C C . PHE A 1 289 ? 24.672 -3.338 2.049 1 97.56 289 PHE A C 1
ATOM 2297 O O . PHE A 1 289 ? 25.438 -2.414 2.309 1 97.56 289 PHE A O 1
ATOM 2304 N N . VAL A 1 290 ? 25.078 -4.414 1.431 1 96.94 290 VAL A N 1
ATOM 2305 C CA . VAL A 1 290 ? 26.438 -4.613 0.949 1 96.94 290 VAL A CA 1
ATOM 2306 C C . VAL A 1 290 ? 26.422 -4.887 -0.553 1 96.94 290 VAL A C 1
ATOM 2308 O O . VAL A 1 290 ? 25.734 -5.789 -1.02 1 96.94 290 VAL A O 1
ATOM 2311 N N . VAL A 1 291 ? 27.234 -4.098 -1.254 1 94.25 291 VAL A N 1
ATOM 2312 C CA . VAL A 1 291 ? 27.281 -4.199 -2.709 1 94.25 291 VAL A CA 1
ATOM 2313 C C . VAL A 1 291 ? 28.719 -4.355 -3.168 1 94.25 291 VAL A C 1
ATOM 2315 O O . VAL A 1 291 ? 29.625 -3.709 -2.631 1 94.25 291 VAL A O 1
ATOM 2318 N N . ASN A 1 292 ? 28.906 -5.25 -4.113 1 93.69 292 ASN A N 1
ATOM 2319 C CA . ASN A 1 292 ? 30.188 -5.438 -4.797 1 93.69 292 ASN A CA 1
ATOM 2320 C C . ASN A 1 292 ? 30.188 -4.785 -6.176 1 93.69 292 ASN A C 1
ATOM 2322 O O . ASN A 1 292 ? 29.203 -4.875 -6.91 1 93.69 292 ASN A O 1
ATOM 2326 N N . CYS A 1 293 ? 31.312 -4.16 -6.422 1 91 293 CYS A N 1
ATOM 2327 C CA . CYS A 1 293 ? 31.531 -3.572 -7.738 1 91 293 CYS A CA 1
ATOM 2328 C C . CYS A 1 293 ? 32.781 -4.164 -8.398 1 91 293 CYS A C 1
ATOM 2330 O O . CYS A 1 293 ? 33.875 -3.697 -8.164 1 91 293 CYS A O 1
ATOM 2332 N N . PRO A 1 294 ? 32.562 -5.043 -9.25 1 84.38 294 PRO A N 1
ATOM 2333 C CA . PRO A 1 294 ? 33.688 -5.77 -9.836 1 84.38 294 PRO A CA 1
ATOM 2334 C C . PRO A 1 294 ? 34.688 -4.852 -10.539 1 84.38 294 PRO A C 1
ATOM 2336 O O . PRO A 1 294 ? 35.875 -5.172 -10.617 1 84.38 294 PRO A O 1
ATOM 2339 N N . GLY A 1 295 ? 34.344 -3.723 -11.078 1 81.5 295 GLY A N 1
ATOM 2340 C CA . GLY A 1 295 ? 35.25 -2.828 -11.781 1 81.5 295 GLY A CA 1
ATOM 2341 C C . GLY A 1 295 ? 36.062 -1.952 -10.852 1 81.5 295 GLY A C 1
ATOM 2342 O O . GLY A 1 295 ? 36.844 -1.101 -11.305 1 81.5 295 GLY A O 1
ATOM 2343 N N . GLY A 1 296 ? 35.969 -2.182 -9.578 1 85.19 296 GLY A N 1
ATOM 2344 C CA . GLY A 1 296 ? 36.656 -1.344 -8.609 1 85.19 296 GLY A CA 1
ATOM 2345 C C . GLY A 1 296 ? 35.75 -0.774 -7.551 1 85.19 296 GLY A C 1
ATOM 2346 O O . GLY A 1 296 ? 34.875 -1.479 -7.039 1 85.19 296 GLY A O 1
ATOM 2347 N N . SER A 1 297 ? 36 0.426 -7.227 1 87.19 297 SER A N 1
ATOM 2348 C CA . SER A 1 297 ? 35.156 1.089 -6.23 1 87.19 297 SER A CA 1
ATOM 2349 C C . SER A 1 297 ? 33.75 1.354 -6.773 1 87.19 297 SER A C 1
ATOM 2351 O O . SER A 1 297 ? 33.594 1.647 -7.961 1 87.19 297 SER A O 1
ATOM 2353 N N . CYS A 1 298 ? 32.781 1.202 -5.91 1 91.56 298 CYS A N 1
ATOM 2354 C CA . CYS A 1 298 ? 31.391 1.445 -6.316 1 91.56 298 CYS A CA 1
ATOM 2355 C C . CYS A 1 298 ? 31.141 2.932 -6.547 1 91.56 298 CYS A C 1
ATOM 2357 O O . CYS A 1 298 ? 31.531 3.764 -5.723 1 91.56 298 CYS A O 1
ATOM 2359 N N . HIS A 1 299 ? 30.547 3.289 -7.699 1 92.12 299 HIS A N 1
ATOM 2360 C CA . HIS A 1 299 ? 30.188 4.656 -8.039 1 92.12 299 HIS A CA 1
ATOM 2361 C C . HIS A 1 299 ? 28.781 4.727 -8.617 1 92.12 299 HIS A C 1
ATOM 2363 O O . HIS A 1 299 ? 28.266 3.729 -9.133 1 92.12 299 HIS A O 1
ATOM 2369 N N . GLY A 1 300 ? 28.188 5.863 -8.406 1 93.69 300 GLY A N 1
ATOM 2370 C CA . GLY A 1 300 ? 26.859 6.074 -8.977 1 93.69 300 GLY A CA 1
ATOM 2371 C C . GLY A 1 300 ? 25.828 6.496 -7.949 1 93.69 300 GLY A C 1
ATOM 2372 O O . GLY A 1 300 ? 26.172 6.977 -6.871 1 93.69 300 GLY A O 1
ATOM 2373 N N . LEU A 1 301 ? 24.594 6.449 -8.398 1 95.5 301 LEU A N 1
ATOM 2374 C CA . LEU A 1 301 ? 23.484 6.848 -7.547 1 95.5 301 LEU A CA 1
ATOM 2375 C C . LEU A 1 301 ? 22.891 5.641 -6.82 1 95.5 301 LEU A C 1
ATOM 2377 O O . LEU A 1 301 ? 22.5 4.656 -7.457 1 95.5 301 LEU A O 1
ATOM 2381 N N . PHE A 1 302 ? 22.938 5.652 -5.547 1 95.31 302 PHE A N 1
ATOM 2382 C CA . PHE A 1 302 ? 22.297 4.664 -4.695 1 95.31 302 PHE A CA 1
ATOM 2383 C C . PHE A 1 302 ? 21.062 5.262 -4.008 1 95.31 302 PHE A C 1
ATOM 2385 O O . PHE A 1 302 ? 21.078 6.43 -3.611 1 95.31 302 PHE A O 1
ATOM 2392 N N . ILE A 1 303 ? 19.984 4.473 -3.936 1 95.75 303 ILE A N 1
ATOM 2393 C CA . ILE A 1 303 ? 18.734 5.012 -3.395 1 95.75 303 ILE A CA 1
ATOM 2394 C C . ILE A 1 303 ? 18.188 4.059 -2.338 1 95.75 303 ILE A C 1
ATOM 2396 O O . ILE A 1 303 ? 18.125 2.848 -2.557 1 95.75 303 ILE A O 1
ATOM 2400 N N . ALA A 1 304 ? 17.844 4.535 -1.195 1 96.81 304 ALA A N 1
ATOM 2401 C CA . ALA A 1 304 ? 17.062 3.812 -0.193 1 96.81 304 ALA A CA 1
ATOM 2402 C C . ALA A 1 304 ? 15.625 4.312 -0.156 1 96.81 304 ALA A C 1
ATOM 2404 O O . ALA A 1 304 ? 15.375 5.48 0.148 1 96.81 304 ALA A O 1
ATOM 2405 N N . ASN A 1 305 ? 14.703 3.482 -0.522 1 95.44 305 ASN A N 1
ATOM 2406 C CA . ASN A 1 305 ? 13.281 3.756 -0.356 1 95.44 305 ASN A CA 1
ATOM 2407 C C . ASN A 1 305 ? 12.742 3.156 0.939 1 95.44 305 ASN A C 1
ATOM 2409 O O . ASN A 1 305 ? 12.734 1.935 1.107 1 95.44 305 ASN A O 1
ATOM 2413 N N . VAL A 1 306 ? 12.281 4.016 1.812 1 97.56 306 VAL A N 1
ATOM 2414 C CA . VAL A 1 306 ? 11.75 3.564 3.096 1 97.56 306 VAL A CA 1
ATOM 2415 C C . VAL A 1 306 ? 10.25 3.818 3.148 1 97.56 306 VAL A C 1
ATOM 2417 O O . VAL A 1 306 ? 9.781 4.898 2.781 1 97.56 306 VAL A O 1
ATOM 2420 N N . GLU A 1 307 ? 9.508 2.816 3.559 1 97.25 307 GLU A N 1
ATOM 2421 C CA . GLU A 1 307 ? 8.062 2.906 3.715 1 97.25 307 GLU A CA 1
ATOM 2422 C C . GLU A 1 307 ? 7.625 2.42 5.094 1 97.25 307 GLU A C 1
ATOM 2424 O O . GLU A 1 307 ? 8.094 1.384 5.57 1 97.25 307 GLU A O 1
ATOM 2429 N N . ILE A 1 308 ? 6.809 3.137 5.746 1 98.38 308 ILE A N 1
ATOM 2430 C CA . ILE A 1 308 ? 6.16 2.746 6.988 1 98.38 308 ILE A CA 1
ATOM 2431 C C . ILE A 1 308 ? 4.648 2.641 6.773 1 98.38 308 ILE A C 1
ATOM 2433 O O . ILE A 1 308 ? 4.004 3.617 6.391 1 98.38 308 ILE A O 1
ATOM 2437 N N . LEU A 1 309 ? 4.074 1.486 6.988 1 98.12 309 LEU A N 1
ATOM 2438 C CA . LEU A 1 309 ? 2.623 1.324 6.969 1 98.12 309 LEU A CA 1
ATOM 2439 C C . LEU A 1 309 ? 2.008 1.793 8.281 1 98.12 309 LEU A C 1
ATOM 2441 O O . LEU A 1 309 ? 2.371 1.302 9.352 1 98.12 309 LEU A O 1
ATOM 2445 N N . ILE A 1 310 ? 1.08 2.697 8.156 1 97.88 310 ILE A N 1
ATOM 2446 C CA . ILE A 1 310 ? 0.435 3.213 9.359 1 97.88 310 ILE A CA 1
ATOM 2447 C C . ILE A 1 310 ? -1.059 2.895 9.32 1 97.88 310 ILE A C 1
ATOM 2449 O O . ILE A 1 310 ? -1.618 2.646 8.25 1 97.88 310 ILE A O 1
ATOM 2453 N N . GLN A 1 311 ? -1.688 2.881 10.477 1 96.94 311 GLN A N 1
ATOM 2454 C CA . GLN A 1 311 ? -3.125 2.709 10.648 1 96.94 311 GLN A CA 1
ATOM 2455 C C . GLN A 1 311 ? -3.703 3.793 11.555 1 96.94 311 GLN A C 1
ATOM 2457 O O . GLN A 1 311 ? -3.129 4.109 12.594 1 96.94 311 GLN A O 1
ATOM 2462 N N . ALA A 1 312 ? -4.777 4.371 11.102 1 95.44 312 ALA A N 1
ATOM 2463 C CA . ALA A 1 312 ? -5.445 5.414 11.875 1 95.44 312 ALA A CA 1
ATOM 2464 C C . ALA A 1 312 ? -6.918 5.527 11.484 1 95.44 312 ALA A C 1
ATOM 2466 O O . ALA A 1 312 ? -7.453 4.656 10.797 1 95.44 312 ALA A O 1
ATOM 2467 N N . SER A 1 313 ? -7.617 6.512 12.117 1 93.5 313 SER A N 1
ATOM 2468 C CA . SER A 1 313 ? -9.039 6.707 11.836 1 93.5 313 SER A CA 1
ATOM 2469 C C . SER A 1 313 ? -9.406 8.188 11.836 1 93.5 313 SER A C 1
ATOM 2471 O O . SER A 1 313 ? -8.695 9.008 12.43 1 93.5 313 SER A O 1
ATOM 2473 N N . VAL A 1 314 ? -10.383 8.508 11.125 1 91.81 314 VAL A N 1
ATOM 2474 C CA . VAL A 1 314 ? -11.047 9.812 11.156 1 91.81 314 VAL A CA 1
ATOM 2475 C C . VAL A 1 314 ? -12.438 9.68 11.766 1 91.81 314 VAL A C 1
ATOM 2477 O O . VAL A 1 314 ? -13.227 8.836 11.344 1 91.81 314 VAL A O 1
ATOM 2480 N N . PRO A 1 315 ? -12.672 10.367 12.797 1 90.81 315 PRO A N 1
ATOM 2481 C CA . PRO A 1 315 ? -14 10.289 13.406 1 90.81 315 PRO A CA 1
ATOM 2482 C C . PRO A 1 315 ? -15.078 10.953 12.547 1 90.81 315 PRO A C 1
ATOM 2484 O O . PRO A 1 315 ? -14.789 11.453 11.461 1 90.81 315 PRO A O 1
ATOM 2487 N N . TYR A 1 316 ? -16.281 10.758 13.078 1 83.38 316 TYR A N 1
ATOM 2488 C CA . TYR A 1 316 ? -17.391 11.453 12.43 1 83.38 316 TYR A CA 1
ATOM 2489 C C . TYR A 1 316 ? -17.125 12.953 12.344 1 83.38 316 TYR A C 1
ATOM 2491 O O . TYR A 1 316 ? -16.766 13.586 13.336 1 83.38 316 TYR A O 1
ATOM 2499 N N . THR A 1 317 ? -16.953 13.273 11.102 1 69.94 317 THR A N 1
ATOM 2500 C CA . THR A 1 317 ? -16.75 14.703 10.93 1 69.94 317 THR A CA 1
ATOM 2501 C C . THR A 1 317 ? -18.016 15.367 10.406 1 69.94 317 THR A C 1
ATOM 2503 O O . THR A 1 317 ? -18.781 14.758 9.656 1 69.94 317 THR A O 1
ATOM 2506 N N . TYR A 1 318 ? -18.656 16.156 11.219 1 56.44 318 TYR A N 1
ATOM 2507 C CA . TYR A 1 318 ? -19.969 16.781 11.164 1 56.44 318 TYR A CA 1
ATOM 2508 C C . TYR A 1 318 ? -20.359 17.094 9.719 1 56.44 318 TYR A C 1
ATOM 2510 O O . TYR A 1 318 ? -19.484 17.297 8.867 1 56.44 318 TYR A O 1
ATOM 2518 N N . ASP A 1 319 ? -21.672 16.547 9.508 1 51.94 319 ASP A N 1
ATOM 2519 C CA . ASP A 1 319 ? -22.531 16.922 8.383 1 51.94 319 ASP A CA 1
ATOM 2520 C C . ASP A 1 319 ? -22.844 18.406 8.406 1 51.94 319 ASP A C 1
ATOM 2522 O O . ASP A 1 319 ? -23.375 18.922 9.398 1 51.94 319 ASP A O 1
ATOM 2526 N N . ARG A 1 320 ? -22.062 19.312 7.859 1 52.62 320 ARG A N 1
ATOM 2527 C CA . ARG A 1 320 ? -22.812 20.547 7.684 1 52.62 320 ARG A CA 1
ATOM 2528 C C . ARG A 1 320 ? -23.625 20.531 6.387 1 52.62 320 ARG A C 1
ATOM 2530 O O . ARG A 1 320 ? -23.156 20 5.375 1 52.62 320 ARG A O 1
ATOM 2537 N N . ASN A 1 321 ? -24.812 21 6.383 1 51.53 321 ASN A N 1
ATOM 2538 C CA . ASN A 1 321 ? -25.781 21.141 5.312 1 51.53 321 ASN A CA 1
ATOM 2539 C C . ASN A 1 321 ? -26.219 19.797 4.746 1 51.53 321 ASN A C 1
ATOM 2541 O O . ASN A 1 321 ? -26.328 19.641 3.531 1 51.53 321 ASN A O 1
ATOM 2545 N N . HIS A 1 322 ? -26.25 18.828 5.613 1 54.97 322 HIS A N 1
ATOM 2546 C CA . HIS A 1 322 ? -26.844 17.531 5.293 1 54.97 322 HIS A CA 1
ATOM 2547 C C . HIS A 1 322 ? -25.828 16.594 4.664 1 54.97 322 HIS A C 1
ATOM 2549 O O . HIS A 1 322 ? -26.188 15.594 4.043 1 54.97 322 HIS A O 1
ATOM 2555 N N . TYR A 1 323 ? -24.562 17.141 4.699 1 60.78 323 TYR A N 1
ATOM 2556 C CA . TYR A 1 323 ? -23.578 16.172 4.211 1 60.78 323 TYR A CA 1
ATOM 2557 C C . TYR A 1 323 ? -22.875 15.469 5.371 1 60.78 323 TYR A C 1
ATOM 2559 O O . TYR A 1 323 ? -22.531 16.094 6.371 1 60.78 323 TYR A O 1
ATOM 2567 N N . TYR A 1 324 ? -23.125 14.234 5.457 1 65 324 TYR A N 1
ATOM 2568 C CA . TYR A 1 324 ? -22.609 13.344 6.492 1 65 324 TYR A CA 1
ATOM 2569 C C . TYR A 1 324 ? -21.453 12.516 5.961 1 65 324 TYR A C 1
ATOM 2571 O O . TYR A 1 324 ? -21.562 11.859 4.922 1 65 324 TYR A O 1
ATOM 2579 N N . TYR A 1 325 ? -20.234 12.844 6.734 1 78.19 325 TYR A N 1
ATOM 2580 C CA . TYR A 1 325 ? -19.172 11.891 6.438 1 78.19 325 TYR A CA 1
ATOM 2581 C C . TYR A 1 325 ? -19 10.891 7.578 1 78.19 325 TYR A C 1
ATOM 2583 O O . TYR A 1 325 ? -18.734 11.273 8.711 1 78.19 325 TYR A O 1
ATOM 2591 N N . PRO A 1 326 ? -19.203 9.688 7.285 1 85.12 326 PRO A N 1
ATOM 2592 C CA . PRO A 1 326 ? -19.062 8.688 8.344 1 85.12 326 PRO A CA 1
ATOM 2593 C C . PRO A 1 326 ? -17.625 8.539 8.844 1 85.12 326 PRO A C 1
ATOM 2595 O O . PRO A 1 326 ? -16.688 8.883 8.125 1 85.12 326 PRO A O 1
ATOM 2598 N N . PRO A 1 327 ? -17.5 8.109 10.141 1 90.44 327 PRO A N 1
ATOM 2599 C CA . PRO A 1 327 ? -16.141 7.738 10.578 1 90.44 327 PRO A CA 1
ATOM 2600 C C . PRO A 1 327 ? -15.547 6.605 9.742 1 90.44 327 PRO A C 1
ATOM 2602 O O . PRO A 1 327 ? -16.281 5.785 9.188 1 90.44 327 PRO A O 1
ATOM 2605 N N . TYR A 1 328 ? -14.258 6.594 9.641 1 91.94 328 TYR A N 1
ATOM 2606 C CA . TYR A 1 328 ? -13.609 5.504 8.922 1 91.94 328 TYR A CA 1
ATOM 2607 C C . TYR A 1 328 ? -12.188 5.289 9.414 1 91.94 328 TYR A C 1
ATOM 2609 O O . TYR A 1 328 ? -11.562 6.211 9.953 1 91.94 328 TYR A O 1
ATOM 2617 N N . SER A 1 329 ? -11.742 4.09 9.25 1 94.44 329 SER A N 1
ATOM 2618 C CA . SER A 1 329 ? -10.344 3.738 9.484 1 94.44 329 SER A CA 1
ATOM 2619 C C . SER A 1 329 ? -9.578 3.637 8.172 1 94.44 329 SER A C 1
ATOM 2621 O O . SER A 1 329 ? -10.172 3.438 7.109 1 94.44 329 SER A O 1
ATOM 2623 N N . TYR A 1 330 ? -8.281 3.867 8.242 1 94.19 330 TYR A N 1
ATOM 2624 C CA . TYR A 1 330 ? -7.488 3.793 7.02 1 94.19 330 TYR A CA 1
ATOM 2625 C C . TYR A 1 330 ? -6.109 3.213 7.301 1 94.19 330 TYR A C 1
ATOM 2627 O O . TYR A 1 330 ? -5.656 3.199 8.445 1 94.19 330 TYR A O 1
ATOM 2635 N N . ILE A 1 331 ? -5.508 2.627 6.277 1 95.62 331 ILE A N 1
ATOM 2636 C CA . ILE A 1 331 ? -4.102 2.258 6.199 1 95.62 331 ILE A CA 1
ATOM 2637 C C . ILE A 1 331 ? -3.412 3.072 5.105 1 95.62 331 ILE A C 1
ATOM 2639 O O . ILE A 1 331 ? -3.947 3.223 4.008 1 95.62 331 ILE A O 1
ATOM 2643 N N . ASP A 1 332 ? -2.283 3.639 5.438 1 95 332 ASP A N 1
ATOM 2644 C CA . ASP A 1 332 ? -1.517 4.406 4.457 1 95 332 ASP A CA 1
ATOM 2645 C C . ASP A 1 332 ? -0.021 4.129 4.594 1 95 332 ASP A C 1
ATOM 2647 O O . ASP A 1 332 ? 0.399 3.373 5.473 1 95 332 ASP A O 1
ATOM 2651 N N . VAL A 1 333 ? 0.727 4.707 3.678 1 96.31 333 VAL A N 1
ATOM 2652 C CA . VAL A 1 333 ? 2.178 4.551 3.652 1 96.31 333 VAL A CA 1
ATOM 2653 C C . VAL A 1 333 ? 2.848 5.91 3.82 1 96.31 333 VAL A C 1
ATOM 2655 O O . VAL A 1 333 ? 2.662 6.809 2.992 1 96.31 333 VAL A O 1
ATOM 2658 N N . ILE A 1 334 ? 3.584 6.059 4.902 1 97.44 334 ILE A N 1
ATOM 2659 C CA . ILE A 1 334 ? 4.52 7.172 5.02 1 97.44 334 ILE A CA 1
ATOM 2660 C C . ILE A 1 334 ? 5.895 6.746 4.508 1 97.44 334 ILE A C 1
ATOM 2662 O O . ILE A 1 334 ? 6.395 5.676 4.863 1 97.44 334 ILE A O 1
ATOM 2666 N N . GLY A 1 335 ? 6.496 7.547 3.637 1 96.62 335 GLY A N 1
ATOM 2667 C CA . GLY A 1 335 ? 7.758 7.082 3.088 1 96.62 335 GLY A CA 1
ATOM 2668 C C . GLY A 1 335 ? 8.641 8.203 2.59 1 96.62 335 GLY A C 1
ATOM 2669 O O . GLY A 1 335 ? 8.273 9.383 2.672 1 96.62 335 GLY A O 1
ATOM 2670 N N . TYR A 1 336 ? 9.852 7.859 2.252 1 96.88 336 TYR A N 1
ATOM 2671 C CA . TYR A 1 336 ? 10.844 8.781 1.716 1 96.88 336 TYR A CA 1
ATOM 2672 C C . TYR A 1 336 ? 11.898 8.039 0.913 1 96.88 336 TYR A C 1
ATOM 2674 O O . TYR A 1 336 ? 12.273 6.914 1.258 1 96.88 336 TYR A O 1
ATOM 2682 N N . SER A 1 337 ? 12.352 8.594 -0.192 1 95.38 337 SER A N 1
ATOM 2683 C CA . SER A 1 337 ? 13.469 8.094 -0.987 1 95.38 337 SER A CA 1
ATOM 2684 C C . SER A 1 337 ? 14.734 8.922 -0.752 1 95.38 337 SER A C 1
ATOM 2686 O O . SER A 1 337 ? 14.797 10.086 -1.139 1 95.38 337 SER A O 1
ATOM 2688 N N . GLU A 1 338 ? 15.672 8.344 -0.061 1 97.44 338 GLU A N 1
ATOM 2689 C CA . GLU A 1 338 ? 16.938 9.023 0.175 1 97.44 338 GLU A CA 1
ATOM 2690 C C . GLU A 1 338 ? 18 8.594 -0.846 1 97.44 338 GLU A C 1
ATOM 2692 O O . GLU A 1 338 ? 18.141 7.402 -1.126 1 97.44 338 GLU A O 1
ATOM 2697 N N . GLU A 1 339 ? 18.734 9.539 -1.353 1 96.62 339 GLU A N 1
ATOM 2698 C CA . GLU A 1 339 ? 19.75 9.266 -2.371 1 96.62 339 GLU A CA 1
ATOM 2699 C C . GLU A 1 339 ? 21.156 9.445 -1.812 1 96.62 339 GLU A C 1
ATOM 2701 O O . GLU A 1 339 ? 21.391 10.305 -0.965 1 96.62 339 GLU A O 1
ATOM 2706 N N . ALA A 1 340 ? 22 8.57 -2.213 1 95.88 340 ALA A N 1
ATOM 2707 C CA . ALA A 1 340 ? 23.422 8.68 -1.95 1 95.88 340 ALA A CA 1
ATOM 2708 C C . ALA A 1 340 ? 24.234 8.586 -3.244 1 95.88 340 ALA A C 1
ATOM 2710 O O . ALA A 1 340 ? 24.203 7.559 -3.932 1 95.88 340 ALA A O 1
ATOM 2711 N N . LYS A 1 341 ? 24.953 9.617 -3.559 1 94.44 341 LYS A N 1
ATOM 2712 C CA . LYS A 1 341 ? 25.859 9.602 -4.711 1 94.44 341 LYS A CA 1
ATOM 2713 C C . LYS A 1 341 ? 27.297 9.383 -4.277 1 94.44 341 LYS A C 1
ATOM 2715 O O . LYS A 1 341 ? 27.828 10.148 -3.469 1 94.44 341 LYS A O 1
ATOM 2720 N N . ILE A 1 342 ? 27.828 8.328 -4.77 1 90.62 342 ILE A N 1
ATOM 2721 C CA . ILE A 1 342 ? 29.203 8.039 -4.422 1 90.62 342 ILE A CA 1
ATOM 2722 C C . ILE A 1 342 ? 30.062 8.031 -5.688 1 90.62 342 ILE A C 1
ATOM 2724 O O . ILE A 1 342 ? 29.594 7.648 -6.762 1 90.62 342 ILE A O 1
ATOM 2728 N N . MET B 1 1 ? -27.641 -27.891 60.469 1 25.94 1 MET B N 1
ATOM 2729 C CA . MET B 1 1 ? -26.516 -28.516 59.781 1 25.94 1 MET B CA 1
ATOM 2730 C C . MET B 1 1 ? -26.938 -28.953 58.375 1 25.94 1 MET B C 1
ATOM 2732 O O . MET B 1 1 ? -27.016 -30.156 58.094 1 25.94 1 MET B O 1
ATOM 2736 N N . LYS B 1 2 ? -27.875 -28.125 57.781 1 33.53 2 LYS B N 1
ATOM 2737 C CA . LYS B 1 2 ? -28.453 -28.453 56.469 1 33.53 2 LYS B CA 1
ATOM 2738 C C . LYS B 1 2 ? -27.359 -28.594 55.406 1 33.53 2 LYS B C 1
ATOM 2740 O O . LYS B 1 2 ? -26.453 -27.766 55.344 1 33.53 2 LYS B O 1
ATOM 2745 N N . ASN B 1 3 ? -27.047 -29.875 55.031 1 33.12 3 ASN B N 1
ATOM 2746 C CA . ASN B 1 3 ? -26.047 -30.312 54.062 1 33.12 3 ASN B CA 1
ATOM 2747 C C . ASN B 1 3 ? -26.25 -29.625 52.719 1 33.12 3 ASN B C 1
ATOM 2749 O O . ASN B 1 3 ? -27.328 -29.672 52.125 1 33.12 3 ASN B O 1
ATOM 2753 N N . PRO B 1 4 ? -25.422 -28.641 52.375 1 40.66 4 PRO B N 1
ATOM 2754 C CA . PRO B 1 4 ? -25.578 -27.891 51.125 1 40.66 4 PRO B CA 1
ATOM 2755 C C . PRO B 1 4 ? -25.453 -28.781 49.875 1 40.66 4 PRO B C 1
ATOM 2757 O O . PRO B 1 4 ? -24.562 -29.641 49.812 1 40.66 4 PRO B O 1
ATOM 2760 N N . ILE B 1 5 ? -26.578 -29.203 49.281 1 37 5 ILE B N 1
ATOM 2761 C CA . ILE B 1 5 ? -26.625 -29.984 48.031 1 37 5 ILE B CA 1
ATOM 2762 C C . ILE B 1 5 ? -25.75 -29.3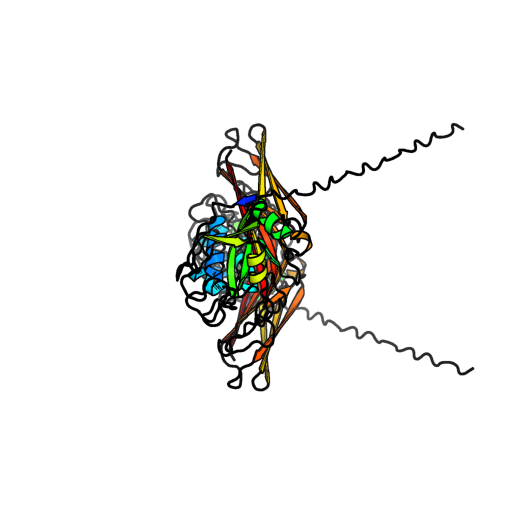12 46.969 1 37 5 ILE B C 1
ATOM 2764 O O . ILE B 1 5 ? -25.938 -28.141 46.656 1 37 5 ILE B O 1
ATOM 2768 N N . VAL B 1 6 ? -24.469 -29.719 46.875 1 35.81 6 VAL B N 1
ATOM 2769 C CA . VAL B 1 6 ? -23.547 -29.297 45.844 1 35.81 6 VAL B CA 1
ATOM 2770 C C . VAL B 1 6 ? -24.078 -29.734 44.469 1 35.81 6 VAL B C 1
ATOM 2772 O O . VAL B 1 6 ? -24.297 -30.922 44.219 1 35.81 6 VAL B O 1
ATOM 2775 N N . PHE B 1 7 ? -24.938 -28.922 43.812 1 37.72 7 PHE B N 1
ATOM 2776 C CA . PHE B 1 7 ? -25.312 -29.188 42.438 1 37.72 7 PHE B CA 1
ATOM 2777 C C . PHE B 1 7 ? -24.094 -29.234 41.531 1 37.72 7 PHE B C 1
ATOM 2779 O O . PHE B 1 7 ? -23.328 -28.266 41.469 1 37.72 7 PHE B O 1
ATOM 2786 N N . ILE B 1 8 ? -23.516 -30.422 41.375 1 34.31 8 ILE B N 1
ATOM 2787 C CA . ILE B 1 8 ? -22.469 -30.625 40.406 1 34.31 8 ILE B CA 1
ATOM 2788 C C . ILE B 1 8 ? -23.047 -30.391 39 1 34.31 8 ILE B C 1
ATOM 2790 O O . ILE B 1 8 ? -23.953 -31.094 38.562 1 34.31 8 ILE B O 1
ATOM 2794 N N . ILE B 1 9 ? -23.047 -29.172 38.562 1 35.62 9 ILE B N 1
ATOM 2795 C CA . ILE B 1 9 ? -23.359 -28.891 37.156 1 35.62 9 ILE B CA 1
ATOM 2796 C C . ILE B 1 9 ? -22.359 -29.625 36.25 1 35.62 9 ILE B C 1
ATOM 2798 O O . ILE B 1 9 ? -21.156 -29.375 36.312 1 35.62 9 ILE B O 1
ATOM 2802 N N . LEU B 1 10 ? -22.688 -30.844 35.906 1 35.34 10 LEU B N 1
ATOM 2803 C CA . LEU B 1 10 ? -21.938 -31.531 34.844 1 35.34 10 LEU B CA 1
ATOM 2804 C C . LEU B 1 10 ? -21.984 -30.75 33.531 1 35.34 10 LEU B C 1
ATOM 2806 O O . LEU B 1 10 ? -23.062 -30.578 32.969 1 35.34 10 LEU B O 1
ATOM 2810 N N . LEU B 1 11 ? -21.109 -29.812 33.375 1 35.84 11 LEU B N 1
ATOM 2811 C CA . LEU B 1 11 ? -20.891 -29.234 32.062 1 35.84 11 LEU B CA 1
ATOM 2812 C C . LEU B 1 11 ? -20.547 -30.312 31.047 1 35.84 11 LEU B C 1
ATOM 2814 O O . LEU B 1 11 ? -19.484 -30.922 31.125 1 35.84 11 LEU B O 1
ATOM 2818 N N . ALA B 1 12 ? -21.547 -31.016 30.562 1 39.56 12 ALA B N 1
ATOM 2819 C CA . ALA B 1 12 ? -21.281 -31.828 29.375 1 39.56 12 ALA B CA 1
ATOM 2820 C C . ALA B 1 12 ? -20.641 -31 28.266 1 39.56 12 ALA B C 1
ATOM 2822 O O . ALA B 1 12 ? -21.188 -29.969 27.859 1 39.56 12 ALA B O 1
ATOM 2823 N N . GLY B 1 13 ? -19.359 -31 28.188 1 36.91 13 GLY B N 1
ATOM 2824 C CA . GLY B 1 13 ? -18.656 -30.453 27.047 1 36.91 13 GLY B CA 1
ATOM 2825 C C . GLY B 1 13 ? -19.234 -30.906 25.719 1 36.91 13 GLY B C 1
ATOM 2826 O O . GLY B 1 13 ? -19.359 -32.125 25.453 1 36.91 13 GLY B O 1
ATOM 2827 N N . ILE B 1 14 ? -20.172 -30.219 25.203 1 39.09 14 ILE B N 1
ATOM 2828 C CA . ILE B 1 14 ? -20.531 -30.453 23.797 1 39.09 14 ILE B CA 1
ATOM 2829 C C . ILE B 1 14 ? -19.266 -30.5 22.953 1 39.09 14 ILE B C 1
ATOM 2831 O O . ILE B 1 14 ? -18.562 -29.5 22.797 1 39.09 14 ILE B O 1
ATOM 2835 N N . TYR B 1 15 ? -18.625 -31.641 22.906 1 36.84 15 TYR B N 1
ATOM 2836 C CA . TYR B 1 15 ? -17.688 -31.844 21.812 1 36.84 15 TYR B CA 1
ATOM 2837 C C . TYR B 1 15 ? -18.344 -31.578 20.469 1 36.84 15 TYR B C 1
ATOM 2839 O O . TYR B 1 15 ? -19.297 -32.25 20.094 1 36.84 15 TYR B O 1
ATOM 2847 N N . SER B 1 16 ? -18.453 -30.328 20.094 1 39.84 16 SER B N 1
ATOM 2848 C CA . SER B 1 16 ? -18.734 -30.109 18.672 1 39.84 16 SER B CA 1
ATOM 2849 C C . SER B 1 16 ? -17.938 -31.078 17.797 1 39.84 16 SER B C 1
ATOM 2851 O O . SER B 1 16 ? -16.703 -31.078 17.828 1 39.84 16 SER B O 1
ATOM 2853 N N . TRP B 1 17 ? -18.516 -32.156 17.5 1 37.84 17 TRP B N 1
ATOM 2854 C CA . TRP B 1 17 ? -18.016 -32.938 16.391 1 37.84 17 TRP B CA 1
ATOM 2855 C C . TRP B 1 17 ? -17.719 -32.062 15.18 1 37.84 17 TRP B C 1
ATOM 2857 O O . TRP B 1 17 ? -18.625 -31.562 14.523 1 37.84 17 TRP B O 1
ATOM 2867 N N . TYR B 1 18 ? -16.641 -31.312 15.227 1 39.88 18 TYR B N 1
ATOM 2868 C CA . TYR B 1 18 ? -16.141 -30.906 13.914 1 39.88 18 TYR B CA 1
ATOM 2869 C C . TYR B 1 18 ? -16.172 -32.062 12.938 1 39.88 18 TYR B C 1
ATOM 2871 O O . TYR B 1 18 ? -15.383 -33 13.062 1 39.88 18 TYR B O 1
ATOM 2879 N N . SER B 1 19 ? -17.312 -32.469 12.516 1 39.47 19 SER B N 1
ATOM 2880 C CA . SER B 1 19 ? -17.281 -33.375 11.383 1 39.47 19 SER B CA 1
ATOM 2881 C C . SER B 1 19 ? -16.219 -32.969 10.375 1 39.47 19 SER B C 1
ATOM 2883 O O . SER B 1 19 ? -16.281 -31.891 9.789 1 39.47 19 SER B O 1
ATOM 2885 N N . CYS B 1 20 ? -15.055 -33.438 10.57 1 45.56 20 CYS B N 1
ATOM 2886 C CA . CYS B 1 20 ? -14.055 -33.438 9.508 1 45.56 20 CYS B CA 1
ATOM 2887 C C . CYS B 1 20 ? -14.672 -33.875 8.188 1 45.56 20 CYS B C 1
ATOM 2889 O O . CYS B 1 20 ? -14.859 -35.062 7.957 1 45.56 20 CYS B O 1
ATOM 2891 N N . TYR B 1 21 ? -15.695 -33.25 7.633 1 48.97 21 TYR B N 1
ATOM 2892 C CA . TYR B 1 21 ? -16.062 -33.562 6.258 1 48.97 21 TYR B CA 1
ATOM 2893 C C . TYR B 1 21 ? -14.812 -33.719 5.395 1 48.97 21 TYR B C 1
ATOM 2895 O O . TYR B 1 21 ? -14.016 -32.781 5.262 1 48.97 21 TYR B O 1
ATOM 2903 N N . ALA B 1 22 ? -14.344 -34.906 5.371 1 61.41 22 ALA B N 1
ATOM 2904 C CA . ALA B 1 22 ? -13.273 -35.25 4.438 1 61.41 22 ALA B CA 1
ATOM 2905 C C . ALA B 1 22 ? -13.625 -34.812 3.021 1 61.41 22 ALA B C 1
ATOM 2907 O O . ALA B 1 22 ? -14.672 -35.156 2.488 1 61.41 22 ALA B O 1
ATOM 2908 N N . TYR B 1 23 ? -13.18 -33.719 2.594 1 71.25 23 TYR B N 1
ATOM 2909 C CA . TYR B 1 23 ? -13.344 -33.312 1.202 1 71.25 23 TYR B CA 1
ATOM 2910 C C . TYR B 1 23 ? -13.102 -34.5 0.259 1 71.25 23 TYR B C 1
ATOM 2912 O O . TYR B 1 23 ? -12.016 -35.062 0.248 1 71.25 23 TYR B O 1
ATOM 2920 N N . ALA B 1 24 ? -14.242 -35.031 -0.32 1 87.81 24 ALA B N 1
ATOM 2921 C CA . ALA B 1 24 ? -14.094 -36.094 -1.301 1 87.81 24 ALA B CA 1
ATOM 2922 C C . ALA B 1 24 ? -13.75 -35.531 -2.678 1 87.81 24 ALA B C 1
ATOM 2924 O O . ALA B 1 24 ? -14.539 -34.781 -3.264 1 87.81 24 ALA B O 1
ATOM 2925 N N . ILE B 1 25 ? -12.617 -35.844 -3.215 1 93.81 25 ILE B N 1
ATOM 2926 C CA . ILE B 1 25 ? -12.172 -35.406 -4.535 1 93.81 25 ILE B CA 1
ATOM 2927 C C . ILE B 1 25 ? -12.93 -36.188 -5.613 1 93.81 25 ILE B C 1
ATOM 2929 O O . ILE B 1 25 ? -12.914 -37.406 -5.629 1 93.81 25 ILE B O 1
ATOM 2933 N N . PRO B 1 26 ? -13.641 -35.5 -6.508 1 97.44 26 PRO B N 1
ATOM 2934 C CA . PRO B 1 26 ? -14.305 -36.219 -7.602 1 97.44 26 PRO B CA 1
ATOM 2935 C C . PRO B 1 26 ? -13.32 -37.031 -8.461 1 97.44 26 PRO B C 1
ATOM 2937 O O . PRO B 1 26 ? -12.125 -36.719 -8.492 1 97.44 26 PRO B O 1
ATOM 2940 N N . SER B 1 27 ? -13.836 -38 -9.18 1 97.69 27 SER B N 1
ATOM 2941 C CA . SER B 1 27 ? -12.984 -38.875 -9.984 1 97.69 27 SER B CA 1
ATOM 2942 C C . SER B 1 27 ? -12.523 -38.156 -11.258 1 97.69 27 SER B C 1
ATOM 2944 O O . SER B 1 27 ? -11.57 -38.594 -11.906 1 97.69 27 SER B O 1
ATOM 2946 N N . GLU B 1 28 ? -13.234 -37.188 -11.656 1 98.25 28 GLU B N 1
ATOM 2947 C CA . GLU B 1 28 ? -12.805 -36.375 -12.789 1 98.25 28 GLU B CA 1
ATOM 2948 C C . GLU B 1 28 ? -13.281 -34.938 -12.633 1 98.25 28 GLU B C 1
ATOM 2950 O O . GLU B 1 28 ? -14.289 -34.656 -11.984 1 98.25 28 GLU B O 1
ATOM 2955 N N . TYR B 1 29 ? -12.562 -34 -13.148 1 98.69 29 TYR B N 1
ATOM 2956 C CA . TYR B 1 29 ? -12.914 -32.594 -13.164 1 98.69 29 TYR B CA 1
ATOM 2957 C C . TYR B 1 29 ? -12.133 -31.844 -14.242 1 98.69 29 TYR B C 1
ATOM 2959 O O . TYR B 1 29 ? -10.977 -32.156 -14.516 1 98.69 29 TYR B O 1
ATOM 2967 N N . LEU B 1 30 ? -12.766 -30.953 -14.93 1 98.75 30 LEU B N 1
ATOM 2968 C CA . LEU B 1 30 ? -12.125 -30.141 -15.969 1 98.75 30 LEU B CA 1
ATOM 2969 C C . LEU B 1 30 ? -12.562 -28.688 -15.859 1 98.75 30 LEU B C 1
ATOM 2971 O O . LEU B 1 30 ? -13.758 -28.391 -15.883 1 98.75 30 LEU B O 1
ATOM 2975 N N . ILE B 1 31 ? -11.602 -27.797 -15.68 1 98.75 31 ILE B N 1
ATOM 2976 C CA . ILE B 1 31 ? -11.859 -26.359 -15.75 1 98.75 31 ILE B CA 1
ATOM 2977 C C . ILE B 1 31 ? -11.844 -25.906 -17.203 1 98.75 31 ILE B C 1
ATOM 2979 O O . ILE B 1 31 ? -10.781 -25.719 -17.797 1 98.75 31 ILE B O 1
ATOM 2983 N N . LYS B 1 32 ? -12.938 -25.547 -17.766 1 97.44 32 LYS B N 1
ATOM 2984 C CA . LYS B 1 32 ? -13.062 -25.312 -19.203 1 97.44 32 LYS B CA 1
ATOM 2985 C C . LYS B 1 32 ? -12.805 -23.844 -19.547 1 97.44 32 LYS B C 1
ATOM 2987 O O . LYS B 1 32 ? -12.594 -23.5 -20.719 1 97.44 32 LYS B O 1
ATOM 2992 N N . THR B 1 33 ? -12.75 -22.984 -18.562 1 98.06 33 THR B N 1
ATOM 2993 C CA . THR B 1 33 ? -12.875 -21.562 -18.844 1 98.06 33 THR B CA 1
ATOM 2994 C C . THR B 1 33 ? -11.516 -20.875 -18.781 1 98.06 33 THR B C 1
ATOM 2996 O O . THR B 1 33 ? -11.414 -19.672 -19 1 98.06 33 THR B O 1
ATOM 2999 N N . VAL B 1 34 ? -10.414 -21.641 -18.484 1 98.75 34 VAL B N 1
ATOM 3000 C CA . VAL B 1 34 ? -9.094 -21.016 -18.516 1 98.75 34 VAL B CA 1
ATOM 3001 C C . VAL B 1 34 ? -8.734 -20.625 -19.953 1 98.75 34 VAL B C 1
ATOM 3003 O O . VAL B 1 34 ? -8.672 -21.484 -20.828 1 98.75 34 VAL B O 1
ATOM 3006 N N . PRO B 1 35 ? -8.57 -19.375 -20.219 1 98.62 35 PRO B N 1
ATOM 3007 C CA . PRO B 1 35 ? -8.18 -19 -21.578 1 98.62 35 PRO B CA 1
ATOM 3008 C C . PRO B 1 35 ? -6.789 -19.516 -21.953 1 98.62 35 PRO B C 1
ATOM 3010 O O . PRO B 1 35 ? -5.93 -19.672 -21.094 1 98.62 35 PRO B O 1
ATOM 3013 N N . TYR B 1 36 ? -6.586 -19.719 -23.203 1 98.25 36 TYR B N 1
ATOM 3014 C CA . TYR B 1 36 ? -5.281 -20.156 -23.688 1 98.25 36 TYR B CA 1
ATOM 3015 C C . TYR B 1 36 ? -4.457 -18.984 -24.188 1 98.25 36 TYR B C 1
ATOM 3017 O O . TYR B 1 36 ? -4.988 -18.078 -24.844 1 98.25 36 TYR B O 1
ATOM 3025 N N . HIS B 1 37 ? -3.199 -18.984 -23.875 1 98.06 37 HIS B N 1
ATOM 3026 C CA . HIS B 1 37 ? -2.236 -18.047 -24.438 1 98.06 37 HIS B CA 1
ATOM 3027 C C . HIS B 1 37 ? -0.936 -18.75 -24.812 1 98.06 37 HIS B C 1
ATOM 3029 O O . HIS B 1 37 ? -0.31 -19.391 -23.984 1 98.06 37 HIS B O 1
ATOM 3035 N N . ARG B 1 38 ? -0.489 -18.547 -26.031 1 97.5 38 ARG B N 1
ATOM 3036 C CA . ARG B 1 38 ? 0.808 -19.031 -26.484 1 97.5 38 ARG B CA 1
ATOM 3037 C C . ARG B 1 38 ? 1.939 -18.172 -25.953 1 97.5 38 ARG B C 1
ATOM 3039 O O . ARG B 1 38 ? 1.811 -16.938 -25.891 1 97.5 38 ARG B O 1
ATOM 3046 N N . GLN B 1 39 ? 3.033 -18.875 -25.578 1 97.31 39 GLN B N 1
ATOM 3047 C CA . GLN B 1 39 ? 4.18 -18.062 -25.188 1 97.31 39 GLN B CA 1
ATOM 3048 C C . GLN B 1 39 ? 4.699 -17.234 -26.375 1 97.31 39 GLN B C 1
ATOM 3050 O O . GLN B 1 39 ? 4.789 -17.75 -27.484 1 97.31 39 GLN B O 1
ATOM 3055 N N . VAL B 1 40 ? 5.129 -16.016 -26.109 1 94.75 40 VAL B N 1
ATOM 3056 C CA . VAL B 1 40 ? 5.5 -15.078 -27.156 1 94.75 40 VAL B CA 1
ATOM 3057 C C . VAL B 1 40 ? 6.953 -15.312 -27.562 1 94.75 40 VAL B C 1
ATOM 3059 O O . VAL B 1 40 ? 7.34 -15.039 -28.703 1 94.75 40 VAL B O 1
ATOM 3062 N N . THR B 1 41 ? 7.77 -15.742 -26.656 1 93.25 41 THR B N 1
ATOM 3063 C CA . THR B 1 41 ? 9.148 -16.125 -26.938 1 93.25 41 THR B CA 1
ATOM 3064 C C . THR B 1 41 ? 9.375 -17.594 -26.609 1 93.25 41 THR B C 1
ATOM 3066 O O . THR B 1 41 ? 8.453 -18.297 -26.172 1 93.25 41 THR B O 1
ATOM 3069 N N . ASP B 1 42 ? 10.648 -17.984 -26.797 1 92.62 42 ASP B N 1
ATOM 3070 C CA . ASP B 1 42 ? 10.977 -19.375 -26.516 1 92.62 42 ASP B CA 1
ATOM 3071 C C . ASP B 1 42 ? 11.203 -19.594 -25.016 1 92.62 42 ASP B C 1
ATOM 3073 O O . ASP B 1 42 ? 11.32 -20.719 -24.562 1 92.62 42 ASP B O 1
ATOM 3077 N N . TYR B 1 43 ? 11.148 -18.5 -24.266 1 91.75 43 TYR B N 1
ATOM 3078 C CA . TYR B 1 43 ? 11.477 -18.656 -22.844 1 91.75 43 TYR B CA 1
ATOM 3079 C C . TYR B 1 43 ? 10.367 -18.078 -21.969 1 91.75 43 TYR B C 1
ATOM 3081 O O . TYR B 1 43 ? 10.547 -17.906 -20.766 1 91.75 43 TYR B O 1
ATOM 3089 N N . ASN B 1 44 ? 9.133 -17.797 -22.547 1 95.38 44 ASN B N 1
ATOM 3090 C CA . ASN B 1 44 ? 8.055 -17.141 -21.797 1 95.38 44 ASN B CA 1
ATOM 3091 C C . ASN B 1 44 ? 6.992 -18.156 -21.359 1 95.38 44 ASN B C 1
ATOM 3093 O O . ASN B 1 44 ? 5.84 -17.781 -21.141 1 95.38 44 ASN B O 1
ATOM 3097 N N . CYS B 1 45 ? 7.316 -19.422 -21.234 1 97.38 45 CYS B N 1
ATOM 3098 C CA . CYS B 1 45 ? 6.289 -20.375 -20.859 1 97.38 45 CYS B CA 1
ATOM 3099 C C . CYS B 1 45 ? 5.68 -20.031 -19.5 1 97.38 45 CYS B C 1
ATOM 3101 O O . CYS B 1 45 ? 4.48 -20.219 -19.281 1 97.38 45 CYS B O 1
ATOM 3103 N N . GLY B 1 46 ? 6.527 -19.547 -18.547 1 97.69 46 GLY B N 1
ATOM 3104 C CA . GLY B 1 46 ? 6.012 -19.125 -17.266 1 97.69 46 GLY B CA 1
ATOM 3105 C C . GLY B 1 46 ? 5.078 -17.922 -17.359 1 97.69 46 GLY B C 1
ATOM 3106 O O . GLY B 1 46 ? 4.008 -17.922 -16.75 1 97.69 46 GLY B O 1
ATOM 3107 N N . ASP B 1 47 ? 5.461 -16.953 -18.156 1 96.5 47 ASP B N 1
ATOM 3108 C CA . ASP B 1 47 ? 4.668 -15.742 -18.344 1 96.5 47 ASP B CA 1
ATOM 3109 C C . ASP B 1 47 ? 3.328 -16.062 -19 1 96.5 47 ASP B C 1
ATOM 3111 O O . ASP B 1 47 ? 2.293 -15.516 -18.609 1 96.5 47 ASP B O 1
ATOM 3115 N N . ALA B 1 48 ? 3.43 -16.906 -19.984 1 98.44 48 ALA B N 1
ATOM 3116 C CA . ALA B 1 48 ? 2.201 -17.297 -20.656 1 98.44 48 ALA B CA 1
ATOM 3117 C C . ALA B 1 48 ? 1.265 -18.047 -19.719 1 98.44 48 ALA B C 1
ATOM 3119 O O . ALA B 1 48 ? 0.048 -17.844 -19.75 1 98.44 48 ALA B O 1
ATOM 3120 N N . SER B 1 49 ? 1.801 -18.922 -18.906 1 98.81 49 SER B N 1
ATOM 3121 C CA . SER B 1 49 ? 0.997 -19.641 -17.922 1 98.81 49 SER B CA 1
ATOM 3122 C C . SER B 1 49 ? 0.341 -18.688 -16.938 1 98.81 49 SER B C 1
ATOM 3124 O O . SER B 1 49 ? -0.844 -18.828 -16.625 1 98.81 49 SER B O 1
ATOM 3126 N N . LEU B 1 50 ? 1.104 -17.703 -16.484 1 98.69 50 LEU B N 1
ATOM 3127 C CA . LEU B 1 50 ? 0.554 -16.688 -15.602 1 98.69 50 LEU B CA 1
ATOM 3128 C C . LEU B 1 50 ? -0.559 -15.906 -16.297 1 98.69 50 LEU B C 1
ATOM 3130 O O . LEU B 1 50 ? -1.598 -15.633 -15.695 1 98.69 50 LEU B O 1
ATOM 3134 N N . GLN B 1 51 ? -0.309 -15.578 -17.547 1 98.38 51 GLN B N 1
ATOM 3135 C CA . GLN B 1 51 ? -1.33 -14.844 -18.297 1 98.38 51 GLN B CA 1
ATOM 3136 C C . GLN B 1 51 ? -2.629 -15.641 -18.375 1 98.38 51 GLN B C 1
ATOM 3138 O O . GLN B 1 51 ? -3.717 -15.086 -18.219 1 98.38 51 GLN B O 1
ATOM 3143 N N . MET B 1 52 ? -2.525 -16.922 -18.578 1 98.88 52 MET B N 1
ATOM 3144 C CA . MET B 1 52 ? -3.711 -17.781 -18.641 1 98.88 52 MET B CA 1
ATOM 3145 C C . MET B 1 52 ? -4.461 -17.75 -17.312 1 98.88 52 MET B C 1
ATOM 3147 O O . MET B 1 52 ? -5.68 -17.578 -17.297 1 98.88 52 MET B O 1
ATOM 3151 N N . VAL B 1 53 ? -3.756 -17.875 -16.234 1 98.88 53 VAL B N 1
ATOM 3152 C CA . VAL B 1 53 ? -4.387 -17.938 -14.93 1 98.88 53 VAL B CA 1
ATOM 3153 C C . VAL B 1 53 ? -4.938 -16.562 -14.547 1 98.88 53 VAL B C 1
ATOM 3155 O O . VAL B 1 53 ? -6.043 -16.469 -14.016 1 98.88 53 VAL B O 1
ATOM 3158 N N . PHE B 1 54 ? -4.203 -15.445 -14.789 1 98.44 54 PHE B N 1
ATOM 3159 C CA . PHE B 1 54 ? -4.73 -14.102 -14.578 1 98.44 54 PHE B CA 1
ATOM 3160 C C . PHE B 1 54 ? -6.02 -13.898 -15.359 1 98.44 54 PHE B C 1
ATOM 3162 O O . PHE B 1 54 ? -7.008 -13.391 -14.82 1 98.44 54 PHE B O 1
ATOM 3169 N N . GLY B 1 55 ? -6 -14.336 -16.594 1 98.44 55 GLY B N 1
ATOM 3170 C CA . GLY B 1 55 ? -7.188 -14.219 -17.438 1 98.44 55 GLY B CA 1
ATOM 3171 C C . GLY B 1 55 ? -8.375 -14.992 -16.891 1 98.44 55 GLY B C 1
ATOM 3172 O O . GLY B 1 55 ? -9.508 -14.523 -16.969 1 98.44 55 GLY B O 1
ATOM 3173 N N . TYR B 1 56 ? -8.102 -16.156 -16.391 1 98.69 56 TYR B N 1
ATOM 3174 C CA . TYR B 1 56 ? -9.133 -16.984 -15.773 1 98.69 56 TYR B CA 1
ATOM 3175 C C . TYR B 1 56 ? -9.844 -16.219 -14.664 1 98.69 56 TYR B C 1
ATOM 3177 O O . TYR B 1 56 ? -11.055 -16.391 -14.461 1 98.69 56 TYR B O 1
ATOM 3185 N N . TYR B 1 57 ? -9.125 -15.367 -13.961 1 97.88 57 TYR B N 1
ATOM 3186 C CA . TYR B 1 57 ? -9.703 -14.602 -12.867 1 97.88 57 TYR B CA 1
ATOM 3187 C C . TYR B 1 57 ? -10.062 -13.195 -13.312 1 97.88 57 TYR B C 1
ATOM 3189 O O . TYR B 1 57 ? -10.188 -12.281 -12.492 1 97.88 57 TYR B O 1
ATOM 3197 N N . GLY B 1 58 ? -10.047 -12.945 -14.617 1 96.69 58 GLY B N 1
ATOM 3198 C CA . GLY B 1 58 ? -10.586 -11.719 -15.188 1 96.69 58 GLY B CA 1
ATOM 3199 C C . GLY B 1 58 ? -9.57 -10.594 -15.266 1 96.69 58 GLY B C 1
ATOM 3200 O O . GLY B 1 58 ? -9.938 -9.43 -15.422 1 96.69 58 GLY B O 1
ATOM 3201 N N . GLN B 1 59 ? -8.359 -10.883 -15.125 1 96.44 59 GLN B N 1
ATOM 3202 C CA . GLN B 1 59 ? -7.312 -9.867 -15.227 1 96.44 59 GLN B CA 1
ATOM 3203 C C . GLN B 1 59 ? -6.629 -9.922 -16.594 1 96.44 59 GLN B C 1
ATOM 3205 O O . GLN B 1 59 ? -6.039 -10.938 -16.953 1 96.44 59 GLN B O 1
ATOM 3210 N N . ASP B 1 60 ? -6.691 -8.852 -17.25 1 96.06 60 ASP B N 1
ATOM 3211 C CA . ASP B 1 60 ? -6.09 -8.75 -18.578 1 96.06 60 ASP B CA 1
ATOM 3212 C C . ASP B 1 60 ? -4.66 -8.219 -18.484 1 96.06 60 ASP B C 1
ATOM 3214 O O . ASP B 1 60 ? -4.426 -7.02 -18.672 1 96.06 60 ASP B O 1
ATOM 3218 N N . ILE B 1 61 ? -3.76 -9.047 -18.203 1 94.81 61 ILE B N 1
ATOM 3219 C CA . ILE B 1 61 ? -2.338 -8.742 -18.078 1 94.81 61 ILE B CA 1
ATOM 3220 C C . ILE B 1 61 ? -1.551 -9.508 -19.141 1 94.81 61 ILE B C 1
ATOM 3222 O O . ILE B 1 61 ? -1.629 -10.742 -19.219 1 94.81 61 ILE B O 1
ATOM 3226 N N . ASN B 1 62 ? -0.799 -8.859 -19.969 1 93.56 62 ASN B N 1
ATOM 3227 C CA . ASN B 1 62 ? -0.101 -9.539 -21.047 1 93.56 62 ASN B CA 1
ATOM 3228 C C . ASN B 1 62 ? 1.314 -9.938 -20.641 1 93.56 62 ASN B C 1
ATOM 3230 O O . ASN B 1 62 ? 1.769 -9.602 -19.547 1 93.56 62 ASN B O 1
ATOM 3234 N N . GLN B 1 63 ? 1.992 -10.703 -21.516 1 93.75 63 GLN B N 1
ATOM 3235 C CA . GLN B 1 63 ? 3.285 -11.297 -21.172 1 93.75 63 GLN B CA 1
ATOM 3236 C C . GLN B 1 63 ? 4.363 -10.219 -21.062 1 93.75 63 GLN B C 1
ATOM 3238 O O . GLN B 1 63 ? 5.312 -10.375 -20.281 1 93.75 63 GLN B O 1
ATOM 3243 N N . GLU B 1 64 ? 4.242 -9.148 -21.766 1 87.88 64 GLU B N 1
ATOM 3244 C CA . GLU B 1 64 ? 5.203 -8.055 -21.641 1 87.88 64 GLU B CA 1
ATOM 3245 C C . GLU B 1 64 ? 5.164 -7.441 -20.25 1 87.88 64 GLU B C 1
ATOM 3247 O O . GLU B 1 64 ? 6.207 -7.156 -19.656 1 87.88 64 GLU B O 1
ATOM 3252 N N . GLN B 1 65 ? 3.941 -7.211 -19.766 1 88.5 65 GLN B N 1
ATOM 3253 C CA . GLN B 1 65 ? 3.768 -6.695 -18.406 1 88.5 65 GLN B CA 1
ATOM 3254 C C . GLN B 1 65 ? 4.305 -7.684 -17.375 1 88.5 65 GLN B C 1
ATOM 3256 O O . GLN B 1 65 ? 4.891 -7.277 -16.359 1 88.5 65 GLN B O 1
ATOM 3261 N N . ILE B 1 66 ? 4.137 -8.93 -17.625 1 91.81 66 ILE B N 1
ATOM 3262 C CA . ILE B 1 66 ? 4.535 -9.969 -16.688 1 91.81 66 ILE B CA 1
ATOM 3263 C C . ILE B 1 66 ? 6.055 -10.109 -16.688 1 91.81 66 ILE B C 1
ATOM 3265 O O . ILE B 1 66 ? 6.664 -10.359 -15.648 1 91.81 66 ILE B O 1
ATOM 3269 N N . ASP B 1 67 ? 6.707 -9.914 -17.812 1 87.19 67 ASP B N 1
ATOM 3270 C CA . ASP B 1 67 ? 8.141 -10.117 -17.969 1 87.19 67 ASP B CA 1
ATOM 3271 C C . ASP B 1 67 ? 8.93 -9.32 -16.922 1 87.19 67 ASP B C 1
ATOM 3273 O O . ASP B 1 67 ? 9.836 -9.852 -16.281 1 87.19 67 ASP B O 1
ATOM 3277 N N . ASP B 1 68 ? 8.492 -8.172 -16.766 1 78.31 68 ASP B N 1
ATOM 3278 C CA . ASP B 1 68 ? 9.258 -7.277 -15.898 1 78.31 68 ASP B CA 1
ATOM 3279 C C . ASP B 1 68 ? 9.117 -7.68 -14.43 1 78.31 68 ASP B C 1
ATOM 3281 O O . ASP B 1 68 ? 10.109 -7.762 -13.711 1 78.31 68 ASP B O 1
ATOM 3285 N N . VAL B 1 69 ? 7.926 -7.969 -14.047 1 84.12 69 VAL B N 1
ATOM 3286 C CA . VAL B 1 69 ? 7.629 -8.32 -12.664 1 84.12 69 VAL B CA 1
ATOM 3287 C C . VAL B 1 69 ? 8.25 -9.672 -12.336 1 84.12 69 VAL B C 1
ATOM 3289 O O . VAL B 1 69 ? 8.797 -9.867 -11.242 1 84.12 69 VAL B O 1
ATOM 3292 N N . ALA B 1 70 ? 8.258 -10.547 -13.32 1 88.5 70 ALA B N 1
ATOM 3293 C CA . ALA B 1 70 ? 8.695 -11.922 -13.102 1 88.5 70 ALA B CA 1
ATOM 3294 C C . ALA B 1 70 ? 10.188 -12.07 -13.375 1 88.5 70 ALA B C 1
ATOM 3296 O O . ALA B 1 70 ? 10.727 -13.18 -13.32 1 88.5 70 ALA B O 1
ATOM 3297 N N . ARG B 1 71 ? 10.859 -11 -13.711 1 83.31 71 ARG B N 1
ATOM 3298 C CA . ARG B 1 71 ? 12.289 -11.031 -14.016 1 83.31 71 ARG B CA 1
ATOM 3299 C C . ARG B 1 71 ? 12.602 -12.07 -15.078 1 83.31 71 ARG B C 1
ATOM 3301 O O . ARG B 1 71 ? 13.602 -12.789 -14.977 1 83.31 71 ARG B O 1
ATOM 3308 N N . THR B 1 72 ? 11.742 -12.25 -15.992 1 87.12 72 THR B N 1
ATOM 3309 C CA . THR B 1 72 ? 11.906 -13.211 -17.078 1 87.12 72 THR B CA 1
ATOM 3310 C C . THR B 1 72 ? 13.031 -12.773 -18.016 1 87.12 72 THR B C 1
ATOM 3312 O O . THR B 1 72 ? 13.148 -11.594 -18.344 1 87.12 72 THR B O 1
ATOM 3315 N N . SER B 1 73 ? 13.859 -13.773 -18.422 1 80.81 73 SER B N 1
ATOM 3316 C CA . SER B 1 73 ? 14.938 -13.469 -19.359 1 80.81 73 SER B CA 1
ATOM 3317 C C . SER B 1 73 ? 15.156 -14.617 -20.344 1 80.81 73 SER B C 1
ATOM 3319 O O . SER B 1 73 ? 14.758 -15.75 -20.078 1 80.81 73 SER B O 1
ATOM 3321 N N . LYS B 1 74 ? 15.875 -14.305 -21.422 1 81.69 74 LYS B N 1
ATOM 3322 C CA . LYS B 1 74 ? 16.188 -15.289 -22.453 1 81.69 74 LYS B CA 1
ATOM 3323 C C . LYS B 1 74 ? 17.094 -16.391 -21.891 1 81.69 74 LYS B C 1
ATOM 3325 O O . LYS B 1 74 ? 17.062 -17.531 -22.375 1 81.69 74 LYS B O 1
ATOM 3330 N N . HIS B 1 75 ? 17.781 -16.078 -20.969 1 76.19 75 HIS B N 1
ATOM 3331 C CA . HIS B 1 75 ? 18.797 -17 -20.469 1 76.19 75 HIS B CA 1
ATOM 3332 C C . HIS B 1 75 ? 18.188 -17.953 -19.438 1 76.19 75 HIS B C 1
ATOM 3334 O O . HIS B 1 75 ? 18.578 -19.125 -19.359 1 76.19 75 HIS B O 1
ATOM 3340 N N . GLU B 1 76 ? 17.188 -17.531 -18.703 1 76.88 76 GLU B N 1
ATOM 3341 C CA . GLU B 1 76 ? 16.734 -18.297 -17.547 1 76.88 76 GLU B CA 1
ATOM 3342 C C . GLU B 1 76 ? 15.258 -18.625 -17.641 1 76.88 76 GLU B C 1
ATOM 3344 O O . GLU B 1 76 ? 14.766 -19.516 -16.922 1 76.88 76 GLU B O 1
ATOM 3349 N N . GLY B 1 77 ? 14.617 -17.922 -18.5 1 88.44 77 GLY B N 1
ATOM 3350 C CA . GLY B 1 77 ? 13.164 -17.984 -18.422 1 88.44 77 GLY B CA 1
ATOM 3351 C C . GLY B 1 77 ? 12.609 -17.344 -17.172 1 88.44 77 GLY B C 1
ATOM 3352 O O . GLY B 1 77 ? 13.047 -16.266 -16.766 1 88.44 77 GLY B O 1
ATOM 3353 N N . THR B 1 78 ? 11.617 -17.938 -16.594 1 90.5 78 THR B N 1
ATOM 3354 C CA . THR B 1 78 ? 11.008 -17.469 -15.359 1 90.5 78 THR B CA 1
ATOM 3355 C C . THR B 1 78 ? 11.195 -18.484 -14.234 1 90.5 78 THR B C 1
ATOM 3357 O O . THR B 1 78 ? 10.938 -19.672 -14.422 1 90.5 78 THR B O 1
ATOM 3360 N N . SER B 1 79 ? 11.664 -17.984 -13.094 1 90.94 79 SER B N 1
ATOM 3361 C CA . SER B 1 79 ? 11.875 -18.891 -11.969 1 90.94 79 SER B CA 1
ATOM 3362 C C . SER B 1 79 ? 10.555 -19.234 -11.281 1 90.94 79 SER B C 1
ATOM 3364 O O . SER B 1 79 ? 9.602 -18.453 -11.344 1 90.94 79 SER B O 1
ATOM 3366 N N . SER B 1 80 ? 10.602 -20.422 -10.594 1 94.88 80 SER B N 1
ATOM 3367 C CA . SER B 1 80 ? 9.422 -20.844 -9.836 1 94.88 80 SER B CA 1
ATOM 3368 C C . SER B 1 80 ? 9.07 -19.844 -8.75 1 94.88 80 SER B C 1
ATOM 3370 O O . SER B 1 80 ? 7.895 -19.609 -8.461 1 94.88 80 SER B O 1
ATOM 3372 N N . TYR B 1 81 ? 10.047 -19.203 -8.094 1 93.56 81 TYR B N 1
ATOM 3373 C CA . TYR B 1 81 ? 9.805 -18.188 -7.078 1 93.56 81 TYR B CA 1
ATOM 3374 C C . TYR B 1 81 ? 9.141 -16.953 -7.688 1 93.56 81 TYR B C 1
ATOM 3376 O O . TYR B 1 81 ? 8.258 -16.344 -7.066 1 93.56 81 TYR B O 1
ATOM 3384 N N . ASP B 1 82 ? 9.523 -16.625 -8.875 1 92.19 82 ASP B N 1
ATOM 3385 C CA . ASP B 1 82 ? 8.992 -15.438 -9.523 1 92.19 82 ASP B CA 1
ATOM 3386 C C . ASP B 1 82 ? 7.547 -15.656 -9.977 1 92.19 82 ASP B C 1
ATOM 3388 O O . ASP B 1 82 ? 6.758 -14.711 -10.023 1 92.19 82 ASP B O 1
ATOM 3392 N N . ILE B 1 83 ? 7.211 -16.891 -10.289 1 96.38 83 ILE B N 1
ATOM 3393 C CA . ILE B 1 83 ? 5.82 -17.188 -10.617 1 96.38 83 ILE B CA 1
ATOM 3394 C C . ILE B 1 83 ? 4.926 -16.859 -9.422 1 96.38 83 ILE B C 1
ATOM 3396 O O . ILE B 1 83 ? 3.92 -16.172 -9.555 1 96.38 83 ILE B O 1
ATOM 3400 N N . VAL B 1 84 ? 5.324 -17.359 -8.258 1 96.75 84 VAL B N 1
ATOM 3401 C CA . VAL B 1 84 ? 4.555 -17.109 -7.043 1 96.75 84 VAL B CA 1
ATOM 3402 C C . VAL B 1 84 ? 4.531 -15.617 -6.738 1 96.75 84 VAL B C 1
ATOM 3404 O O . VAL B 1 84 ? 3.467 -15.047 -6.477 1 96.75 84 VAL B O 1
ATOM 3407 N N . ARG B 1 85 ? 5.66 -14.977 -6.824 1 94.62 85 ARG B N 1
ATOM 3408 C CA . ARG B 1 85 ? 5.82 -13.555 -6.527 1 94.62 85 ARG B CA 1
ATOM 3409 C C . ARG B 1 85 ? 4.953 -12.703 -7.445 1 94.62 85 ARG B C 1
ATOM 3411 O O . ARG B 1 85 ? 4.285 -11.773 -6.988 1 94.62 85 ARG B O 1
ATOM 3418 N N . THR B 1 86 ? 4.945 -13.016 -8.672 1 94.5 86 THR B N 1
ATOM 3419 C CA . THR B 1 86 ? 4.223 -12.234 -9.672 1 94.5 86 THR B CA 1
ATOM 3420 C C . THR B 1 86 ? 2.717 -12.289 -9.414 1 94.5 86 THR B C 1
ATOM 3422 O O . THR B 1 86 ? 2.018 -11.289 -9.57 1 94.5 86 THR B O 1
ATOM 3425 N N . ALA B 1 87 ? 2.248 -13.414 -9.016 1 97.06 87 ALA B N 1
ATOM 3426 C CA . ALA B 1 87 ? 0.822 -13.562 -8.734 1 97.06 87 ALA B CA 1
ATOM 3427 C C . ALA B 1 87 ? 0.392 -12.656 -7.586 1 97.06 87 ALA B C 1
ATOM 3429 O O . ALA B 1 87 ? -0.771 -12.25 -7.508 1 97.06 87 ALA B O 1
ATOM 3430 N N . GLN B 1 88 ? 1.34 -12.312 -6.719 1 95.94 88 GLN B N 1
ATOM 3431 C CA . GLN B 1 88 ? 1.046 -11.539 -5.52 1 95.94 88 GLN B CA 1
ATOM 3432 C C . GLN B 1 88 ? 1.324 -10.055 -5.738 1 95.94 88 GLN B C 1
ATOM 3434 O O . GLN B 1 88 ? 1.133 -9.242 -4.832 1 95.94 88 GLN B O 1
ATOM 3439 N N . PHE B 1 89 ? 1.733 -9.656 -6.883 1 93.56 89 PHE B N 1
ATOM 3440 C CA . PHE B 1 89 ? 2.143 -8.289 -7.172 1 93.56 89 PHE B CA 1
ATOM 3441 C C . PHE B 1 89 ? 0.966 -7.328 -7.031 1 93.56 89 PHE B C 1
ATOM 3443 O O . PHE B 1 89 ? -0.117 -7.586 -7.559 1 93.56 89 PHE B O 1
ATOM 3450 N N . SER B 1 90 ? 1.209 -6.227 -6.305 1 93.19 90 SER B N 1
ATOM 3451 C CA . SER B 1 90 ? 0.177 -5.234 -6.012 1 93.19 90 SER B CA 1
ATOM 3452 C C . SER B 1 90 ? 0.688 -3.818 -6.25 1 93.19 90 SER B C 1
ATOM 3454 O O . SER B 1 90 ? 1.794 -3.629 -6.762 1 93.19 90 SER B O 1
ATOM 3456 N N . ILE B 1 91 ? -0.108 -2.871 -5.852 1 89.81 91 ILE B N 1
ATOM 3457 C CA . ILE B 1 91 ? 0.202 -1.456 -6.02 1 89.81 91 ILE B CA 1
ATOM 3458 C C . ILE B 1 91 ? 1.371 -1.07 -5.117 1 89.81 91 ILE B C 1
ATOM 3460 O O . ILE B 1 91 ? 2.006 -0.033 -5.32 1 89.81 91 ILE B O 1
ATOM 3464 N N . LEU B 1 92 ? 1.682 -1.864 -4.145 1 90.38 92 LEU B N 1
ATOM 3465 C CA . LEU B 1 92 ? 2.789 -1.578 -3.236 1 90.38 92 LEU B CA 1
ATOM 3466 C C . LEU B 1 92 ? 4.102 -2.105 -3.803 1 90.38 92 LEU B C 1
ATOM 3468 O O . LEU B 1 92 ? 5.18 -1.725 -3.338 1 90.38 92 LEU B O 1
ATOM 347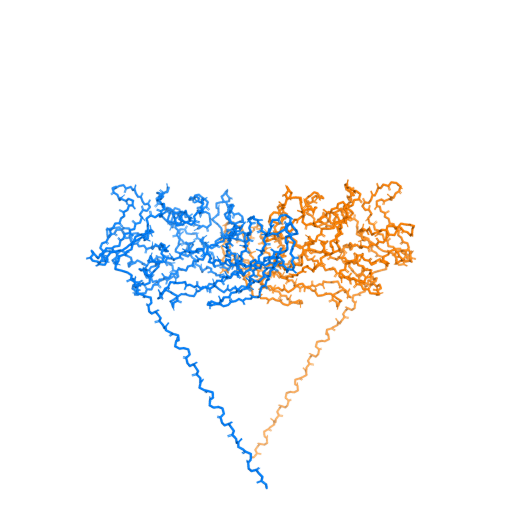2 N N . SER B 1 93 ? 3.891 -2.961 -4.77 1 86.94 93 SER B N 1
ATOM 3473 C CA . SER B 1 93 ? 5.062 -3.705 -5.223 1 86.94 93 SER B CA 1
ATOM 3474 C C . SER B 1 93 ? 5.941 -2.854 -6.133 1 86.94 93 SER B C 1
ATOM 3476 O O . SER B 1 93 ? 5.434 -2.07 -6.938 1 86.94 93 SER B O 1
ATOM 3478 N N . GLN B 1 94 ? 7.215 -3.008 -5.844 1 72.06 94 GLN B N 1
ATOM 3479 C CA . GLN B 1 94 ? 8.195 -2.516 -6.801 1 72.06 94 GLN B CA 1
ATOM 3480 C C . GLN B 1 94 ? 8.906 -3.67 -7.504 1 72.06 94 GLN B C 1
ATOM 3482 O O . GLN B 1 94 ? 9.281 -4.656 -6.867 1 72.06 94 GLN B O 1
ATOM 3487 N N . SER B 1 95 ? 8.734 -3.57 -8.852 1 64.94 95 SER B N 1
ATOM 3488 C CA . SER B 1 95 ? 9.469 -4.609 -9.57 1 64.94 95 SER B CA 1
ATOM 3489 C C . SER B 1 95 ? 10.953 -4.578 -9.227 1 64.94 95 SER B C 1
ATOM 3491 O O . SER B 1 95 ? 11.531 -3.506 -9.055 1 64.94 95 SER B O 1
ATOM 3493 N N . GLN B 1 96 ? 11.367 -5.59 -8.719 1 64.5 96 GLN B N 1
ATOM 3494 C CA . GLN B 1 96 ? 12.82 -5.664 -8.602 1 64.5 96 GLN B CA 1
ATOM 3495 C C . GLN B 1 96 ? 13.453 -6.098 -9.914 1 64.5 96 GLN B C 1
ATOM 3497 O O . GLN B 1 96 ? 13.859 -7.254 -10.07 1 64.5 96 GLN B O 1
ATOM 3502 N N . GLY B 1 97 ? 12.68 -5.367 -11.055 1 54.75 97 GLY B N 1
ATOM 3503 C CA . GLY B 1 97 ? 12.883 -5.566 -12.484 1 54.75 97 GLY B CA 1
ATOM 3504 C C . GLY B 1 97 ? 14.234 -6.168 -12.812 1 54.75 97 GLY B C 1
ATOM 3505 O O . GLY B 1 97 ? 15.07 -6.344 -11.93 1 54.75 97 GLY B O 1
ATOM 3506 N N . THR B 1 98 ? 14.016 -6.82 -14 1 52.75 98 THR B N 1
ATOM 3507 C CA . THR B 1 98 ? 15.141 -7.266 -14.82 1 52.75 98 THR B CA 1
ATOM 3508 C C . THR B 1 98 ? 16 -6.082 -15.258 1 52.75 98 THR B C 1
ATOM 3510 O O . THR B 1 98 ? 15.586 -4.93 -15.117 1 52.75 98 THR B O 1
ATOM 3513 N N . ASP B 1 99 ? 17.078 -6.312 -15.562 1 47.03 99 ASP B N 1
ATOM 3514 C CA . ASP B 1 99 ? 17.969 -5.449 -16.328 1 47.03 99 ASP B CA 1
ATOM 3515 C C . ASP B 1 99 ? 17.203 -4.672 -17.391 1 47.03 99 ASP B C 1
ATOM 3517 O O . ASP B 1 99 ? 17.781 -3.883 -18.141 1 47.03 99 ASP B O 1
ATOM 3521 N N . LYS B 1 100 ? 15.898 -4.965 -17.578 1 50.66 100 LYS B N 1
ATOM 3522 C CA . LYS B 1 100 ? 15.172 -4.32 -18.672 1 50.66 100 LYS B CA 1
ATOM 3523 C C . LYS B 1 100 ? 14.414 -3.092 -18.172 1 50.66 100 LYS B C 1
ATOM 3525 O O . LYS B 1 100 ? 13.18 -3.092 -18.125 1 50.66 100 LYS B O 1
ATOM 3530 N N . LYS B 1 101 ? 15.141 -2.146 -17.688 1 49.97 101 LYS B N 1
ATOM 3531 C CA . LYS B 1 101 ? 14.719 -0.923 -17.016 1 49.97 101 LYS B CA 1
ATOM 3532 C C . LYS B 1 101 ? 13.531 -0.283 -17.719 1 49.97 101 LYS B C 1
ATOM 3534 O O . LYS B 1 101 ? 12.648 0.288 -17.078 1 49.97 101 LYS B O 1
ATOM 3539 N N . LYS B 1 102 ? 13.422 -0.54 -19.094 1 52.25 102 LYS B N 1
ATOM 3540 C CA . LYS B 1 102 ? 12.445 0.241 -19.844 1 52.25 102 LYS B CA 1
ATOM 3541 C C . LYS B 1 102 ? 11.023 -0.27 -19.609 1 52.25 102 LYS B C 1
ATOM 3543 O O . LYS B 1 102 ? 10.055 0.392 -19.969 1 52.25 102 LYS B O 1
ATOM 3548 N N . LYS B 1 103 ? 10.969 -1.339 -18.938 1 54.78 103 LYS B N 1
ATOM 3549 C CA . LYS B 1 103 ? 9.625 -1.911 -18.859 1 54.78 103 LYS B CA 1
ATOM 3550 C C . LYS B 1 103 ? 9.188 -2.068 -17.406 1 54.78 103 LYS B C 1
ATOM 3552 O O . LYS B 1 103 ? 8.203 -2.754 -17.125 1 54.78 103 LYS B O 1
ATOM 3557 N N . GLU B 1 104 ? 9.867 -1.441 -16.5 1 59.88 104 GLU B N 1
ATOM 3558 C CA . GLU B 1 104 ? 9.562 -1.692 -15.094 1 59.88 104 GLU B CA 1
ATOM 3559 C C . GLU B 1 104 ? 8.227 -1.062 -14.695 1 59.88 104 GLU B C 1
ATOM 3561 O O . GLU B 1 104 ? 7.938 0.076 -15.07 1 59.88 104 GLU B O 1
ATOM 3566 N N . LEU B 1 105 ? 7.414 -2.016 -14.312 1 63.25 105 LEU B N 1
ATOM 3567 C CA . LEU B 1 105 ? 6.203 -1.542 -13.648 1 63.25 105 LEU B CA 1
ATOM 3568 C C . LEU B 1 105 ? 6.48 -1.188 -12.195 1 63.25 105 LEU B C 1
ATOM 3570 O O . LEU B 1 105 ? 6.812 -2.064 -11.391 1 63.25 105 LEU B O 1
ATOM 3574 N N . ASN B 1 106 ? 6.477 0.081 -11.797 1 65.75 106 ASN B N 1
ATOM 3575 C CA . ASN B 1 106 ? 6.867 0.54 -10.469 1 65.75 106 ASN B CA 1
ATOM 3576 C C . ASN B 1 106 ? 5.812 0.189 -9.422 1 65.75 106 ASN B C 1
ATOM 3578 O O . ASN B 1 106 ? 6.148 -0.103 -8.273 1 65.75 106 ASN B O 1
ATOM 3582 N N . HIS B 1 107 ? 4.598 0.129 -9.742 1 67.88 107 HIS B N 1
ATOM 3583 C CA . HIS B 1 107 ? 3.547 -0.034 -8.742 1 67.88 107 HIS B CA 1
ATOM 3584 C C . HIS B 1 107 ? 2.479 -1.011 -9.219 1 67.88 107 HIS B C 1
ATOM 3586 O O . HIS B 1 107 ? 1.311 -0.64 -9.359 1 67.88 107 HIS B O 1
ATOM 3592 N N . GLY B 1 108 ? 2.887 -2.361 -9.336 1 72.81 108 GLY B N 1
ATOM 3593 C CA . GLY B 1 108 ? 1.912 -3.389 -9.672 1 72.81 108 GLY B CA 1
ATOM 3594 C C . GLY B 1 108 ? 1.399 -3.283 -11.102 1 72.81 108 GLY B C 1
ATOM 3595 O O . GLY B 1 108 ? 1.965 -2.555 -11.914 1 72.81 108 GLY B O 1
ATOM 3596 N N . PHE B 1 109 ? 0.445 -4.125 -11.43 1 86.88 109 PHE B N 1
ATOM 3597 C CA . PHE B 1 109 ? -0.185 -4.129 -12.75 1 86.88 109 PHE B CA 1
ATOM 3598 C C . PHE B 1 109 ? -1.208 -3.004 -12.859 1 86.88 109 PHE B C 1
ATOM 3600 O O . PHE B 1 109 ? -2.064 -2.848 -11.984 1 86.88 109 PHE B O 1
ATOM 3607 N N . PRO B 1 110 ? -1.03 -2.293 -13.984 1 79.56 110 PRO B N 1
ATOM 3608 C CA . PRO B 1 110 ? -2.014 -1.222 -14.172 1 79.56 110 PRO B CA 1
ATOM 3609 C C . PRO B 1 110 ? -3.453 -1.728 -14.109 1 79.56 110 PRO B C 1
ATOM 3611 O O . PRO B 1 110 ? -3.752 -2.812 -14.617 1 79.56 110 PRO B O 1
ATOM 3614 N N . ASN B 1 111 ? -4.367 -1.167 -13.406 1 85.94 111 ASN B N 1
ATOM 3615 C CA . ASN B 1 111 ? -5.797 -1.426 -13.305 1 85.94 111 ASN B CA 1
ATOM 3616 C C . ASN B 1 111 ? -6.098 -2.547 -12.32 1 85.94 111 ASN B C 1
ATOM 3618 O O . ASN B 1 111 ? -7.262 -2.873 -12.078 1 85.94 111 ASN B O 1
ATOM 3622 N N . TYR B 1 112 ? -5.051 -3.178 -11.891 1 91.25 112 TYR B N 1
ATOM 3623 C CA . TYR B 1 112 ? -5.234 -4.246 -10.922 1 91.25 112 TYR B CA 1
ATOM 3624 C C . TYR B 1 112 ? -4.379 -4.008 -9.68 1 91.25 112 TYR B C 1
ATOM 3626 O O . TYR B 1 112 ? -3.318 -4.617 -9.523 1 91.25 112 TYR B O 1
ATOM 3634 N N . PRO B 1 113 ? -4.871 -3.195 -8.836 1 90.06 113 PRO B N 1
ATOM 3635 C CA . PRO B 1 113 ? -4.066 -2.742 -7.695 1 90.06 113 PRO B CA 1
ATOM 3636 C C . PRO B 1 113 ? -3.816 -3.848 -6.672 1 90.06 113 PRO B C 1
ATOM 3638 O O . PRO B 1 113 ? -2.943 -3.711 -5.812 1 90.06 113 PRO B O 1
ATOM 3641 N N . TYR B 1 114 ? -4.57 -4.973 -6.762 1 94.62 114 TYR B N 1
ATOM 3642 C CA . TYR B 1 114 ? -4.457 -6.031 -5.766 1 94.62 114 TYR B CA 1
ATOM 3643 C C . TYR B 1 114 ? -3.781 -7.266 -6.355 1 94.62 114 TYR B C 1
ATOM 3645 O O . TYR B 1 114 ? -4.043 -7.633 -7.504 1 94.62 114 TYR B O 1
ATOM 3653 N N . GLY B 1 115 ? -2.912 -7.859 -5.594 1 96.19 115 GLY B N 1
ATOM 3654 C CA . GLY B 1 115 ? -2.449 -9.195 -5.914 1 96.19 115 GLY B CA 1
ATOM 3655 C C . GLY B 1 115 ? -3.465 -10.273 -5.586 1 96.19 115 GLY B C 1
ATOM 3656 O O . GLY B 1 115 ? -4.508 -9.992 -4.992 1 96.19 115 GLY B O 1
ATOM 3657 N N . LEU B 1 116 ? -3.139 -11.508 -6.012 1 97.94 116 LEU B N 1
ATOM 3658 C CA . LEU B 1 116 ? -3.916 -12.703 -5.695 1 97.94 116 LEU B CA 1
ATOM 3659 C C . LEU B 1 116 ? -3.209 -13.547 -4.641 1 97.94 116 LEU B C 1
ATOM 3661 O O . LEU B 1 116 ? -2.021 -13.352 -4.375 1 97.94 116 LEU B O 1
ATOM 3665 N N . ASN B 1 117 ? -4.008 -14.414 -3.996 1 98.25 117 ASN B N 1
ATOM 3666 C CA . ASN B 1 117 ? -3.352 -15.445 -3.199 1 98.25 117 ASN B CA 1
ATOM 3667 C C . ASN B 1 117 ? -2.531 -16.391 -4.07 1 98.25 117 ASN B C 1
ATOM 3669 O O . ASN B 1 117 ? -2.955 -16.75 -5.168 1 98.25 117 ASN B O 1
ATOM 3673 N N . ALA B 1 118 ? -1.409 -16.766 -3.574 1 98.19 118 ALA B N 1
ATOM 3674 C CA . ALA B 1 118 ? -0.58 -17.734 -4.297 1 98.19 118 ALA B CA 1
ATOM 3675 C C . ALA B 1 118 ? 0.238 -18.578 -3.328 1 98.19 118 ALA B C 1
ATOM 3677 O O . ALA B 1 118 ? 0.82 -18.062 -2.373 1 98.19 118 ALA B O 1
ATOM 3678 N N . VAL B 1 119 ? 0.25 -19.859 -3.557 1 97.06 119 VAL B N 1
ATOM 3679 C CA . VAL B 1 119 ? 1.059 -20.781 -2.779 1 97.06 119 VAL B CA 1
ATOM 3680 C C . VAL B 1 119 ? 1.834 -21.703 -3.719 1 97.06 119 VAL B C 1
ATOM 3682 O O . VAL B 1 119 ? 1.241 -22.391 -4.555 1 97.06 119 VAL B O 1
ATOM 3685 N N . GLY B 1 120 ? 3.139 -21.641 -3.635 1 97.38 120 GLY B N 1
ATOM 3686 C CA . GLY B 1 120 ? 4.012 -22.547 -4.359 1 97.38 120 GLY B CA 1
ATOM 3687 C C . GLY B 1 120 ? 4.562 -23.656 -3.488 1 97.38 120 GLY B C 1
ATOM 3688 O O . GLY B 1 120 ? 4.957 -23.422 -2.344 1 97.38 120 GLY B O 1
ATOM 3689 N N . TYR B 1 121 ? 4.512 -24.844 -4.027 1 97.44 121 TYR B N 1
ATOM 3690 C CA . TYR B 1 121 ? 4.969 -25.984 -3.252 1 97.44 121 TYR B CA 1
ATOM 3691 C C . TYR B 1 121 ? 5.73 -26.969 -4.129 1 97.44 121 TYR B C 1
ATOM 3693 O O . TYR B 1 121 ? 5.344 -27.219 -5.273 1 97.44 121 TYR B O 1
ATOM 3701 N N . SER B 1 122 ? 6.828 -27.438 -3.66 1 97.38 122 SER B N 1
ATOM 3702 C CA . SER B 1 122 ? 7.602 -28.547 -4.227 1 97.38 122 SER B CA 1
ATOM 3703 C C . SER B 1 122 ? 8 -29.547 -3.154 1 97.38 122 SER B C 1
ATOM 3705 O O . SER B 1 122 ? 8.062 -29.219 -1.971 1 97.38 122 SER B O 1
ATOM 3707 N N . SER B 1 123 ? 8.188 -30.75 -3.564 1 96.56 123 SER B N 1
ATOM 3708 C CA . SER B 1 123 ? 8.484 -31.828 -2.613 1 96.56 123 SER B CA 1
ATOM 3709 C C . SER B 1 123 ? 9.172 -33 -3.299 1 96.56 123 SER B C 1
ATOM 3711 O O . SER B 1 123 ? 9.109 -33.125 -4.523 1 96.56 123 SER B O 1
ATOM 3713 N N . ASN B 1 124 ? 9.82 -33.844 -2.473 1 97.12 124 ASN B N 1
ATOM 3714 C CA . ASN B 1 124 ? 10.422 -35.062 -3.002 1 97.12 124 ASN B CA 1
ATOM 3715 C C . ASN B 1 124 ? 9.359 -36.125 -3.348 1 97.12 124 ASN B C 1
ATOM 3717 O O . ASN B 1 124 ? 9.633 -37.062 -4.078 1 97.12 124 ASN B O 1
ATOM 3721 N N . GLU B 1 125 ? 8.188 -35.906 -2.791 1 95.94 125 GLU B N 1
ATOM 3722 C CA . GLU B 1 125 ? 7.055 -36.781 -3.113 1 95.94 125 GLU B CA 1
ATOM 3723 C C . GLU B 1 125 ? 5.988 -36 -3.895 1 95.94 125 GLU B C 1
ATOM 3725 O O . GLU B 1 125 ? 5.715 -34.844 -3.604 1 95.94 125 GLU B O 1
ATOM 3730 N N . GLU B 1 126 ? 5.52 -36.719 -4.852 1 95.88 126 GLU B N 1
ATOM 3731 C CA . GLU B 1 126 ? 4.449 -36.094 -5.609 1 95.88 126 GLU B CA 1
ATOM 3732 C C . GLU B 1 126 ? 3.238 -35.812 -4.723 1 95.88 126 GLU B C 1
ATOM 3734 O O . GLU B 1 126 ? 3.025 -36.5 -3.721 1 95.88 126 GLU B O 1
ATOM 3739 N N . TRP B 1 127 ? 2.469 -34.812 -5.062 1 96.44 127 TRP B N 1
ATOM 3740 C CA . TRP B 1 127 ? 1.29 -34.406 -4.297 1 96.44 127 TRP B CA 1
ATOM 3741 C C . TRP B 1 127 ? 0.063 -34.312 -5.195 1 96.44 127 TRP B C 1
ATOM 3743 O O . TRP B 1 127 ? -0.615 -33.281 -5.223 1 96.44 127 TRP B O 1
ATOM 3753 N N . MET B 1 128 ? -0.333 -35.469 -5.777 1 96.81 128 MET B N 1
ATOM 3754 C CA . MET B 1 128 ? -1.426 -35.531 -6.742 1 96.81 128 MET B CA 1
ATOM 3755 C C . MET B 1 128 ? -2.758 -35.188 -6.082 1 96.81 128 MET B C 1
ATOM 3757 O O . MET B 1 128 ? -3.617 -34.562 -6.695 1 96.81 128 MET B O 1
ATOM 3761 N N . ASP B 1 129 ? -2.953 -35.656 -4.875 1 95.25 129 ASP B N 1
ATOM 3762 C CA . ASP B 1 129 ? -4.211 -35.375 -4.191 1 95.25 129 ASP B CA 1
ATOM 3763 C C . ASP B 1 129 ? -4.414 -33.875 -4.004 1 95.25 129 ASP B C 1
ATOM 3765 O O . ASP B 1 129 ? -5.523 -33.344 -4.184 1 95.25 129 ASP B O 1
ATOM 3769 N N . GLY B 1 130 ? -3.338 -33.188 -3.607 1 96.25 130 GLY B N 1
ATOM 3770 C CA . GLY B 1 130 ? -3.412 -31.719 -3.518 1 96.25 130 GLY B CA 1
ATOM 3771 C C . GLY B 1 130 ? -3.715 -31.062 -4.848 1 96.25 130 GLY B C 1
ATOM 3772 O O . GLY B 1 130 ? -4.535 -30.141 -4.914 1 96.25 130 GLY B O 1
ATOM 3773 N N . LEU B 1 131 ? -3.072 -31.531 -5.84 1 97.94 131 LEU B N 1
ATOM 3774 C CA . LEU B 1 131 ? -3.283 -31.016 -7.188 1 97.94 131 LEU B CA 1
ATOM 3775 C C . LEU B 1 131 ? -4.73 -31.219 -7.625 1 97.94 131 LEU B C 1
ATOM 3777 O O . LEU B 1 131 ? -5.391 -30.266 -8.047 1 97.94 131 LEU B O 1
ATOM 3781 N N . LYS B 1 132 ? -5.238 -32.469 -7.496 1 98.12 132 LYS B N 1
ATOM 3782 C CA . LYS B 1 132 ? -6.605 -32.75 -7.898 1 98.12 132 LYS B CA 1
ATOM 3783 C C . LYS B 1 132 ? -7.613 -31.969 -7.066 1 98.12 132 LYS B C 1
ATOM 3785 O O . LYS B 1 132 ? -8.641 -31.531 -7.582 1 98.12 132 LYS B O 1
ATOM 3790 N N . SER B 1 133 ? -7.316 -31.797 -5.809 1 97.5 133 SER B N 1
ATOM 3791 C CA . SER B 1 133 ? -8.203 -31.031 -4.945 1 97.5 133 SER B CA 1
ATOM 3792 C C . SER B 1 133 ? -8.32 -29.594 -5.418 1 97.5 133 SER B C 1
ATOM 3794 O O . SER B 1 133 ? -9.414 -29.016 -5.449 1 97.5 133 SER B O 1
ATOM 3796 N N . ALA B 1 134 ? -7.199 -29 -5.785 1 98.12 134 ALA B N 1
ATOM 3797 C CA . ALA B 1 134 ? -7.219 -27.641 -6.297 1 98.12 134 ALA B CA 1
ATOM 3798 C C . ALA B 1 134 ? -8.078 -27.531 -7.555 1 98.12 134 ALA B C 1
ATOM 3800 O O . ALA B 1 134 ? -8.945 -26.656 -7.648 1 98.12 134 ALA B O 1
ATOM 3801 N N . ILE B 1 135 ? -7.867 -28.469 -8.438 1 98.75 135 ILE B N 1
ATOM 3802 C CA . ILE B 1 135 ? -8.594 -28.469 -9.703 1 98.75 135 ILE B CA 1
ATOM 3803 C C . ILE B 1 135 ? -10.086 -28.609 -9.438 1 98.75 135 ILE B C 1
ATOM 3805 O O . ILE B 1 135 ? -10.906 -27.906 -10.039 1 98.75 135 ILE B O 1
ATOM 3809 N N . SER B 1 136 ? -10.43 -29.5 -8.539 1 98.19 136 SER B N 1
ATOM 3810 C CA . SER B 1 136 ? -11.836 -29.75 -8.25 1 98.19 136 SER B CA 1
ATOM 3811 C C . SER B 1 136 ? -12.484 -28.547 -7.578 1 98.19 136 SER B C 1
ATOM 3813 O O . SER B 1 136 ? -13.711 -28.453 -7.508 1 98.19 136 SER B O 1
ATOM 3815 N N . LEU B 1 137 ? -11.719 -27.625 -7.086 1 97.75 137 LEU B N 1
ATOM 3816 C CA . LEU B 1 137 ? -12.203 -26.375 -6.504 1 97.75 137 LEU B CA 1
ATOM 3817 C C . LEU B 1 137 ? -12.117 -25.234 -7.516 1 97.75 137 LEU B C 1
ATOM 3819 O O . LEU B 1 137 ? -12.219 -24.062 -7.148 1 97.75 137 LEU B O 1
ATOM 3823 N N . ASN B 1 138 ? -11.852 -25.578 -8.773 1 98.44 138 ASN B N 1
ATOM 3824 C CA . ASN B 1 138 ? -11.742 -24.625 -9.875 1 98.44 138 ASN B CA 1
ATOM 3825 C C . ASN B 1 138 ? -10.523 -23.719 -9.719 1 98.44 138 ASN B C 1
ATOM 3827 O O . ASN B 1 138 ? -10.578 -22.531 -10.062 1 98.44 138 ASN B O 1
ATOM 3831 N N . ILE B 1 139 ? -9.477 -24.234 -9.148 1 98.75 139 ILE B N 1
ATOM 3832 C CA . ILE B 1 139 ? -8.211 -23.516 -9.039 1 98.75 139 ILE B CA 1
ATOM 3833 C C . ILE B 1 139 ? -7.16 -24.203 -9.922 1 98.75 139 ILE B C 1
ATOM 3835 O O . ILE B 1 139 ? -6.617 -25.25 -9.555 1 98.75 139 ILE B O 1
ATOM 3839 N N . PRO B 1 140 ? -6.879 -23.625 -11.039 1 98.88 140 PRO B N 1
ATOM 3840 C CA . PRO B 1 140 ? -5.828 -24.203 -11.875 1 98.88 140 PRO B CA 1
ATOM 3841 C C . PRO B 1 140 ? -4.457 -24.188 -11.195 1 98.88 140 PRO B C 1
ATOM 3843 O O . PRO B 1 140 ? -4.207 -23.359 -10.32 1 98.88 140 PRO B O 1
ATOM 3846 N N . ILE B 1 141 ? -3.604 -25.109 -11.586 1 98.88 141 ILE B N 1
ATOM 3847 C CA . ILE B 1 141 ? -2.26 -25.203 -11.023 1 98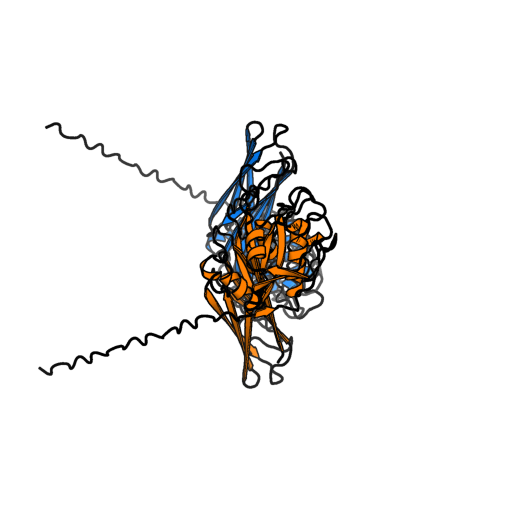.88 141 ILE B CA 1
ATOM 3848 C C . ILE B 1 141 ? -1.225 -25.016 -12.133 1 98.88 141 ILE B C 1
ATOM 3850 O O . ILE B 1 141 ? -1.266 -25.703 -13.148 1 98.88 141 ILE B O 1
ATOM 3854 N N . ILE B 1 142 ? -0.34 -24.062 -11.945 1 98.94 142 ILE B N 1
ATOM 3855 C CA . ILE B 1 142 ? 0.832 -23.984 -12.812 1 98.94 142 ILE B CA 1
ATOM 3856 C C . ILE B 1 142 ? 1.918 -24.922 -12.297 1 98.94 142 ILE B C 1
ATOM 3858 O O .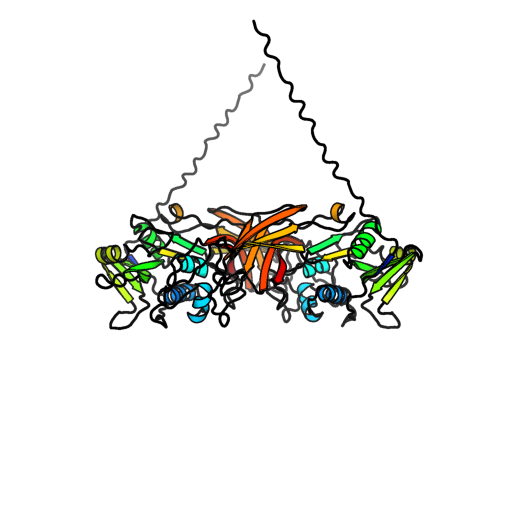 ILE B 1 142 ? 2.322 -24.844 -11.133 1 98.94 142 ILE B O 1
ATOM 3862 N N . VAL B 1 143 ? 2.432 -25.797 -13.148 1 98.88 143 VAL B N 1
ATOM 3863 C CA . VAL B 1 143 ? 3.471 -26.734 -12.75 1 98.88 143 VAL B CA 1
ATOM 3864 C C . VAL B 1 143 ? 4.746 -26.469 -13.547 1 98.88 143 VAL B C 1
ATOM 3866 O O . VAL B 1 143 ? 4.691 -25.922 -14.648 1 98.88 143 VAL B O 1
ATOM 3869 N N . LEU B 1 144 ? 5.832 -26.766 -12.93 1 98.44 144 LEU B N 1
ATOM 3870 C CA . LEU B 1 144 ? 7.133 -26.812 -13.594 1 98.44 144 LEU B CA 1
ATOM 3871 C C . LEU B 1 144 ? 7.562 -28.25 -13.836 1 98.44 144 LEU B C 1
ATOM 3873 O O . LEU B 1 144 ? 7.625 -29.047 -12.898 1 98.44 144 LEU B O 1
ATOM 3877 N N . MET B 1 145 ? 7.832 -28.562 -15.078 1 97.94 145 MET B N 1
ATOM 3878 C CA . MET B 1 145 ? 8.117 -29.953 -15.461 1 97.94 145 MET B CA 1
ATOM 3879 C C . MET B 1 145 ? 9.078 -30 -16.641 1 97.94 145 MET B C 1
ATOM 3881 O O . MET B 1 145 ? 9.391 -28.953 -17.234 1 97.94 145 MET B O 1
ATOM 3885 N N . HIS B 1 146 ? 9.578 -31.203 -16.938 1 96.88 146 HIS B N 1
ATOM 3886 C CA . HIS B 1 146 ? 10.297 -31.391 -18.203 1 96.88 146 HIS B CA 1
ATOM 3887 C C . HIS B 1 146 ? 9.391 -31.125 -19.391 1 96.88 146 HIS B C 1
ATOM 3889 O O . HIS B 1 146 ? 8.211 -31.484 -19.375 1 96.88 146 HIS B O 1
ATOM 3895 N N . TYR B 1 147 ? 9.992 -30.516 -20.359 1 94.25 147 TYR B N 1
ATOM 3896 C CA . TYR B 1 147 ? 9.219 -30.312 -21.578 1 94.25 147 TYR B CA 1
ATOM 3897 C C . TYR B 1 147 ? 8.766 -31.656 -22.156 1 94.25 147 TYR B C 1
ATOM 3899 O O . TYR B 1 147 ? 7.586 -31.828 -22.469 1 94.25 147 TYR B O 1
ATOM 3907 N N . SER B 1 148 ? 9.727 -32.531 -22.297 1 92.19 148 SER B N 1
ATOM 3908 C CA . SER B 1 148 ? 9.5 -33.906 -22.75 1 92.19 148 SER B CA 1
ATOM 3909 C C . SER B 1 148 ? 10.523 -34.844 -22.156 1 92.19 148 SER B C 1
ATOM 3911 O O . SER B 1 148 ? 11.469 -34.406 -21.5 1 92.19 148 SER B O 1
ATOM 3913 N N . LEU B 1 149 ? 10.273 -36.062 -22.375 1 89.06 149 LEU B N 1
ATOM 3914 C CA . LEU B 1 149 ? 11.227 -37.062 -21.875 1 89.06 149 LEU B CA 1
ATOM 3915 C C . LEU B 1 149 ? 12.562 -36.938 -22.609 1 89.06 149 LEU B C 1
ATOM 3917 O O . LEU B 1 149 ? 13.609 -37.25 -22.047 1 89.06 149 LEU B O 1
ATOM 3921 N N . GLU B 1 150 ? 12.531 -36.5 -23.828 1 88.19 150 GLU B N 1
ATOM 3922 C CA . GLU B 1 150 ? 13.734 -36.344 -24.656 1 88.19 150 GLU B CA 1
ATOM 3923 C C . GLU B 1 150 ? 14.391 -34.969 -24.422 1 88.19 150 GLU B C 1
ATOM 3925 O O . GLU B 1 150 ? 15.586 -34.812 -24.688 1 88.19 150 GLU B O 1
ATOM 3930 N N . ASP B 1 151 ? 13.68 -34.031 -24.062 1 85.88 151 ASP B N 1
ATOM 3931 C CA . ASP B 1 151 ? 14.148 -32.688 -23.734 1 85.88 151 ASP B CA 1
ATOM 3932 C C . ASP B 1 151 ? 13.977 -32.375 -22.25 1 85.88 151 ASP B C 1
ATOM 3934 O O . ASP B 1 151 ? 12.883 -32.031 -21.812 1 85.88 151 ASP B O 1
ATOM 3938 N N . PRO B 1 152 ? 15.07 -32.344 -21.578 1 81.69 152 PRO B N 1
ATOM 3939 C CA . PRO B 1 152 ? 14.945 -32.281 -20.125 1 81.69 152 PRO B CA 1
ATOM 3940 C C . PRO B 1 152 ? 14.875 -30.859 -19.594 1 81.69 152 PRO B C 1
ATOM 3942 O O . PRO B 1 152 ? 14.914 -30.641 -18.391 1 81.69 152 PRO B O 1
ATOM 3945 N N . GLY B 1 153 ? 14.758 -29.875 -20.469 1 89.81 153 GLY B N 1
ATOM 3946 C CA . GLY B 1 153 ? 14.633 -28.516 -19.984 1 89.81 153 GLY B CA 1
ATOM 3947 C C . GLY B 1 153 ? 13.344 -28.25 -19.234 1 89.81 153 GLY B C 1
ATOM 3948 O O . GLY B 1 153 ? 12.359 -28.969 -19.406 1 89.81 153 GLY B O 1
ATOM 3949 N N . GLY B 1 154 ? 13.352 -27.312 -18.344 1 94.56 154 GLY B N 1
ATOM 3950 C CA . GLY B 1 154 ? 12.164 -26.969 -17.578 1 94.56 154 GLY B CA 1
ATOM 3951 C C . GLY B 1 154 ? 11.102 -26.281 -18.422 1 94.56 154 GLY B C 1
ATOM 3952 O O . GLY B 1 154 ? 11.414 -25.5 -19.312 1 94.56 154 GLY B O 1
ATOM 3953 N N . HIS B 1 155 ? 9.875 -26.594 -18.141 1 96.69 155 HIS B N 1
ATOM 3954 C CA . HIS B 1 155 ? 8.734 -26.047 -18.875 1 96.69 155 HIS B CA 1
ATOM 3955 C C . HIS B 1 155 ? 7.52 -25.906 -17.953 1 96.69 155 HIS B C 1
ATOM 3957 O O . HIS B 1 155 ? 7.199 -26.812 -17.203 1 96.69 155 HIS B O 1
ATOM 3963 N N . PHE B 1 156 ? 6.91 -24.703 -18.047 1 98.44 156 PHE B N 1
ATOM 3964 C CA . PHE B 1 156 ? 5.695 -24.5 -17.281 1 98.44 156 PHE B CA 1
ATOM 3965 C C . PHE B 1 156 ? 4.461 -24.891 -18.078 1 98.44 156 PHE B C 1
ATOM 3967 O O . PHE B 1 156 ? 4.395 -24.641 -19.281 1 98.44 156 PHE B O 1
ATOM 3974 N N . ARG B 1 157 ? 3.514 -25.516 -17.469 1 98.62 157 ARG B N 1
ATOM 3975 C CA . ARG B 1 157 ? 2.184 -25.812 -17.984 1 98.62 157 ARG B CA 1
ATOM 3976 C C . ARG B 1 157 ? 1.105 -25.484 -16.953 1 98.62 157 ARG B C 1
ATOM 3978 O O . ARG B 1 157 ? 1.386 -25.422 -15.758 1 98.62 157 ARG B O 1
ATOM 3985 N N . VAL B 1 158 ? -0.128 -25.25 -17.438 1 98.94 158 VAL B N 1
ATOM 3986 C CA . VAL B 1 158 ? -1.262 -25.031 -16.547 1 98.94 158 VAL B CA 1
ATOM 3987 C C . VAL B 1 158 ? -2.133 -26.281 -16.484 1 98.94 158 VAL B C 1
ATOM 3989 O O . VAL B 1 158 ? -2.734 -26.672 -17.5 1 98.94 158 VAL B O 1
ATOM 3992 N N . VAL B 1 159 ? -2.199 -26.922 -15.344 1 98.94 159 VAL B N 1
ATOM 3993 C CA . VAL B 1 159 ? -3.088 -28.062 -15.164 1 98.94 159 VAL B CA 1
ATOM 3994 C C . VAL B 1 159 ? -4.523 -27.578 -14.977 1 98.94 159 VAL B C 1
ATOM 3996 O O . VAL B 1 159 ? -4.801 -26.766 -14.102 1 98.94 159 VAL B O 1
ATOM 3999 N N . ILE B 1 160 ? -5.445 -28.156 -15.789 1 98.94 160 ILE B N 1
ATOM 4000 C CA . ILE B 1 160 ? -6.816 -27.672 -15.742 1 98.94 160 ILE B CA 1
ATOM 4001 C C . ILE B 1 160 ? -7.781 -28.844 -15.562 1 98.94 160 ILE B C 1
ATOM 4003 O O . ILE B 1 160 ? -9 -28.641 -15.484 1 98.94 160 ILE B O 1
ATOM 4007 N N . GLY B 1 161 ? -7.223 -30.125 -15.5 1 98.94 161 GLY B N 1
ATOM 4008 C CA . GLY B 1 161 ? -8.156 -31.234 -15.336 1 98.94 161 GLY B CA 1
ATOM 4009 C C . GLY B 1 161 ? -7.473 -32.562 -15.102 1 98.94 161 GLY B C 1
ATOM 4010 O O . GLY B 1 161 ? -6.25 -32.656 -15.219 1 98.94 161 GLY B O 1
ATOM 4011 N N . TYR B 1 162 ? -8.258 -33.531 -14.719 1 98.88 162 TYR B N 1
ATOM 4012 C CA . TYR B 1 162 ? -7.836 -34.906 -14.547 1 98.88 162 TYR B CA 1
ATOM 4013 C C . TYR B 1 162 ? -9.008 -35.875 -14.719 1 98.88 162 TYR B C 1
ATOM 4015 O O . TYR B 1 162 ? -10.172 -35.469 -14.672 1 98.88 162 TYR B O 1
ATOM 4023 N N . ASN B 1 163 ? -8.68 -37.062 -14.992 1 98.81 163 ASN B N 1
ATOM 4024 C CA . ASN B 1 163 ? -9.633 -38.188 -15.094 1 98.81 163 ASN B CA 1
ATOM 4025 C C . ASN B 1 163 ? -9.062 -39.469 -14.508 1 98.81 163 ASN B C 1
ATOM 4027 O O . ASN B 1 163 ? -8.164 -40.062 -15.094 1 98.81 163 ASN B O 1
ATOM 4031 N N . ASP B 1 164 ? -9.625 -39.906 -13.438 1 98.12 164 ASP B N 1
ATOM 4032 C CA . ASP B 1 164 ? -9.102 -41.062 -12.727 1 98.12 164 ASP B CA 1
ATOM 4033 C C . ASP B 1 164 ? -9.391 -42.344 -13.5 1 98.12 164 ASP B C 1
ATOM 4035 O O . ASP B 1 164 ? -8.602 -43.312 -13.445 1 98.12 164 ASP B O 1
ATOM 4039 N N . ASP B 1 165 ? -10.523 -42.406 -14.148 1 98.12 165 ASP B N 1
ATOM 4040 C CA . ASP B 1 165 ? -10.852 -43.594 -14.938 1 98.12 165 ASP B CA 1
ATOM 4041 C C . ASP B 1 165 ? -9.875 -43.781 -16.094 1 98.12 165 ASP B C 1
ATOM 4043 O O . ASP B 1 165 ? -9.422 -44.906 -16.359 1 98.12 165 ASP B O 1
ATOM 4047 N N . LEU B 1 166 ? -9.578 -42.688 -16.719 1 98.38 166 LEU B N 1
ATOM 4048 C CA . LEU B 1 166 ? -8.648 -42.719 -17.844 1 98.38 166 LEU B CA 1
ATOM 4049 C C . LEU B 1 166 ? -7.207 -42.594 -17.359 1 98.38 166 LEU B C 1
ATOM 4051 O O . LEU B 1 166 ? -6.27 -42.75 -18.141 1 98.38 166 LEU B O 1
ATOM 4055 N N . GLU B 1 167 ? -7.035 -42.219 -16.125 1 98.44 167 GLU B N 1
ATOM 4056 C CA . GLU B 1 167 ? -5.734 -41.969 -15.508 1 98.44 167 GLU B CA 1
ATOM 4057 C C . GLU B 1 167 ? -4.953 -40.906 -16.297 1 98.44 167 GLU B C 1
ATOM 4059 O O . GLU B 1 167 ? -3.803 -41.156 -16.672 1 98.44 167 GLU B O 1
ATOM 4064 N N . THR B 1 168 ? -5.602 -39.781 -16.453 1 98.75 168 THR B N 1
ATOM 4065 C CA . THR B 1 168 ? -4.969 -38.719 -17.25 1 98.75 168 THR B CA 1
ATOM 4066 C C . THR B 1 168 ? -5.051 -37.375 -16.547 1 98.75 168 THR B C 1
ATOM 4068 O O . THR B 1 168 ? -5.934 -37.156 -15.711 1 98.75 168 THR B O 1
ATOM 4071 N N . ILE B 1 169 ? -4.121 -36.531 -16.875 1 98.81 169 ILE B N 1
ATOM 4072 C CA . ILE B 1 169 ? -4.066 -35.125 -16.484 1 98.81 169 ILE B CA 1
ATOM 4073 C C . ILE B 1 169 ? -4.129 -34.25 -17.734 1 98.81 169 ILE B C 1
ATOM 4075 O O . ILE B 1 169 ? -3.459 -34.531 -18.734 1 98.81 169 ILE B O 1
ATOM 4079 N N . THR B 1 170 ? -4.957 -33.281 -17.719 1 98.81 170 THR B N 1
ATOM 4080 C CA . THR B 1 170 ? -5.09 -32.344 -18.844 1 98.81 170 THR B CA 1
ATOM 4081 C C . THR B 1 170 ? -4.41 -31.031 -18.516 1 98.81 170 THR B C 1
ATOM 4083 O O . THR B 1 170 ? -4.66 -30.438 -17.453 1 98.81 170 THR B O 1
ATOM 4086 N N . THR B 1 171 ? -3.523 -30.578 -19.406 1 98.69 171 THR B N 1
ATOM 4087 C CA . THR B 1 171 ? -2.793 -29.328 -19.219 1 98.69 171 THR B CA 1
ATOM 4088 C C . THR B 1 171 ? -2.947 -28.422 -20.422 1 98.69 171 THR B C 1
ATOM 4090 O O . THR B 1 171 ? -3.311 -28.875 -21.516 1 98.69 171 THR B O 1
ATOM 4093 N N . LEU B 1 172 ? -2.84 -27.125 -20.219 1 98.69 172 LEU B N 1
ATOM 4094 C CA . LEU B 1 172 ? -2.572 -26.156 -21.297 1 98.69 172 LEU B CA 1
ATOM 4095 C C . LEU B 1 172 ? -1.073 -25.922 -21.438 1 98.69 172 LEU B C 1
ATOM 4097 O O . LEU B 1 172 ? -0.396 -25.547 -20.484 1 98.69 172 LEU B O 1
ATOM 4101 N N . ASP B 1 173 ? -0.58 -26.156 -22.609 1 98.25 173 ASP B N 1
ATOM 4102 C CA . ASP B 1 173 ? 0.84 -25.984 -22.906 1 98.25 173 ASP B CA 1
ATOM 4103 C C . ASP B 1 173 ? 1.089 -24.703 -23.703 1 98.25 173 ASP B C 1
ATOM 4105 O O . ASP B 1 173 ? 0.618 -24.562 -24.828 1 98.25 173 ASP B O 1
ATOM 4109 N N . PRO B 1 174 ? 1.926 -23.797 -23.141 1 98 174 PRO B N 1
ATOM 4110 C CA . PRO B 1 174 ? 2.092 -22.516 -23.812 1 98 174 PRO B CA 1
ATOM 4111 C C . PRO B 1 174 ? 2.975 -22.594 -25.047 1 98 174 PRO B C 1
ATOM 4113 O O . PRO B 1 174 ? 3.061 -21.641 -25.812 1 98 174 PRO B O 1
ATOM 4116 N N . TRP B 1 175 ? 3.635 -23.578 -25.359 1 94.62 175 TRP B N 1
ATOM 4117 C CA . TRP B 1 175 ? 4.547 -23.672 -26.484 1 94.62 175 TRP B CA 1
ATOM 4118 C C . TRP B 1 175 ? 3.783 -23.594 -27.812 1 94.62 175 TRP B C 1
ATOM 4120 O O . TRP B 1 175 ? 4.012 -22.688 -28.609 1 94.62 175 TRP B O 1
ATOM 4130 N N . ASP B 1 176 ? 2.719 -24.375 -28.016 1 85.06 176 ASP B N 1
ATOM 4131 C CA . ASP B 1 176 ? 1.836 -24.531 -29.172 1 85.06 176 ASP B CA 1
ATOM 4132 C C . ASP B 1 176 ? 2.607 -24.359 -30.469 1 85.06 176 ASP B C 1
ATOM 4134 O O . ASP B 1 176 ? 2.219 -23.562 -31.328 1 85.06 176 ASP B O 1
ATOM 4138 N N . ARG B 1 177 ? 3.738 -24.891 -30.547 1 84.94 177 ARG B N 1
ATOM 4139 C CA . ARG B 1 177 ? 4.527 -25 -31.766 1 84.94 177 ARG B CA 1
ATOM 4140 C C . ARG B 1 177 ? 4.992 -26.438 -31.984 1 84.94 177 ARG B C 1
ATOM 4142 O O . ARG B 1 177 ? 4.883 -27.281 -31.094 1 84.94 177 ARG B O 1
ATOM 4149 N N . ASP B 1 178 ? 5.43 -26.703 -33.281 1 83.06 178 ASP B N 1
ATOM 4150 C CA . ASP B 1 178 ? 6.078 -27.953 -33.656 1 83.06 178 ASP B CA 1
ATOM 4151 C C . ASP B 1 178 ? 5.164 -29.141 -33.406 1 83.06 178 ASP B C 1
ATOM 4153 O O . ASP B 1 178 ? 5.621 -30.188 -32.906 1 83.06 178 ASP B O 1
ATOM 4157 N N . GLY B 1 179 ? 3.895 -28.906 -33.5 1 82.5 179 GLY B N 1
ATOM 4158 C CA . GLY B 1 179 ? 2.932 -29.984 -33.375 1 82.5 179 GLY B CA 1
ATOM 4159 C C . GLY B 1 179 ? 2.432 -30.188 -31.953 1 82.5 179 GLY B C 1
ATOM 4160 O O . GLY B 1 179 ? 1.619 -31.078 -31.703 1 82.5 179 GLY B O 1
ATOM 4161 N N . GLN B 1 180 ? 3.037 -29.469 -31.016 1 85.56 180 GLN B N 1
ATOM 4162 C CA . GLN B 1 180 ? 2.555 -29.562 -29.641 1 85.56 180 GLN B CA 1
ATOM 4163 C C . GLN B 1 180 ? 1.176 -28.922 -29.5 1 85.56 180 GLN B C 1
ATOM 4165 O O . GLN B 1 180 ? 0.985 -27.766 -29.859 1 85.56 180 GLN B O 1
ATOM 4170 N N . PRO B 1 181 ? 0.274 -29.641 -28.953 1 88.19 181 PRO B N 1
ATOM 4171 C CA . PRO B 1 181 ? -1.083 -29.094 -28.859 1 88.19 181 PRO B CA 1
ATOM 4172 C C . PRO B 1 181 ? -1.236 -28.094 -27.719 1 88.19 181 PRO B C 1
ATOM 4174 O O . PRO B 1 181 ? -0.488 -28.156 -26.734 1 88.19 181 PRO B O 1
ATOM 4177 N N . GLN B 1 182 ? -2.246 -27.266 -27.859 1 95.62 182 GLN B N 1
ATOM 4178 C CA . GLN B 1 182 ? -2.596 -26.328 -26.812 1 95.62 182 GLN B CA 1
ATOM 4179 C C . GLN B 1 182 ? -3.076 -27.047 -25.562 1 95.62 182 GLN B C 1
ATOM 4181 O O . GLN B 1 182 ? -2.604 -26.766 -24.453 1 95.62 182 GLN B O 1
ATOM 4186 N N . VAL B 1 183 ? -4.004 -27.984 -25.828 1 97.38 183 VAL B N 1
ATOM 4187 C CA . VAL B 1 183 ? -4.457 -28.875 -24.766 1 97.38 183 VAL B CA 1
ATOM 4188 C C . VAL B 1 183 ? -3.629 -30.156 -24.781 1 97.38 183 VAL B C 1
ATOM 4190 O O . VAL B 1 183 ? -3.686 -30.922 -25.75 1 97.38 183 VAL B O 1
ATOM 4193 N N . TYR B 1 184 ? -2.834 -30.359 -23.781 1 96.44 184 TYR B N 1
ATOM 4194 C CA . TYR B 1 184 ? -1.896 -31.469 -23.688 1 96.44 184 TYR B CA 1
ATOM 4195 C C . TYR B 1 184 ? -2.307 -32.438 -22.578 1 96.44 184 TYR B C 1
ATOM 4197 O O . TYR B 1 184 ? -2.119 -32.156 -21.391 1 96.44 184 TYR B O 1
ATOM 4205 N N . THR B 1 185 ? -2.844 -33.594 -22.906 1 97.69 185 THR B N 1
ATOM 4206 C CA . THR B 1 185 ? -3.289 -34.594 -21.953 1 97.69 185 THR B CA 1
ATOM 4207 C C . THR B 1 185 ? -2.24 -35.719 -21.797 1 97.69 185 THR B C 1
ATOM 4209 O O . THR B 1 185 ? -1.754 -36.25 -22.797 1 97.69 185 THR B O 1
ATOM 4212 N N . LEU B 1 186 ? -1.912 -35.969 -20.594 1 97.5 186 LEU B N 1
ATOM 4213 C CA . LEU B 1 186 ? -0.89 -36.969 -20.266 1 97.5 186 LEU B CA 1
ATOM 4214 C C . LEU B 1 186 ? -1.462 -38.062 -19.359 1 97.5 186 LEU B C 1
ATOM 4216 O O . LEU B 1 186 ? -2.314 -37.781 -18.516 1 97.5 186 LEU B O 1
ATOM 4220 N N . SER B 1 187 ? -0.907 -39.25 -19.547 1 98.19 187 SER B N 1
ATOM 4221 C CA . SER B 1 187 ? -1.201 -40.25 -18.531 1 98.19 187 SER B CA 1
ATOM 4222 C C . SER B 1 187 ? -0.63 -39.844 -17.172 1 98.19 187 SER B C 1
ATOM 4224 O O . SER B 1 187 ? 0.306 -39.062 -17.109 1 98.19 187 SER B O 1
ATOM 4226 N N . TYR B 1 188 ? -1.184 -40.438 -16.125 1 98.38 188 TYR B N 1
ATOM 4227 C CA . TYR B 1 188 ? -0.665 -40.188 -14.797 1 98.38 188 TYR B CA 1
ATOM 4228 C C . TYR B 1 188 ? 0.825 -40.5 -14.711 1 98.38 188 TYR B C 1
ATOM 4230 O O . TYR B 1 188 ? 1.596 -39.719 -14.141 1 98.38 188 TYR B O 1
ATOM 4238 N N . SER B 1 189 ? 1.234 -41.625 -15.305 1 97.69 189 SER B N 1
ATOM 4239 C CA . SER B 1 189 ? 2.633 -42.031 -15.266 1 97.69 189 SER B CA 1
ATOM 4240 C C . SER B 1 189 ? 3.527 -41.031 -16 1 97.69 189 SER B C 1
ATOM 4242 O O . SER B 1 189 ? 4.574 -40.625 -15.477 1 97.69 189 SER B O 1
ATOM 4244 N N . ASN B 1 190 ? 3.096 -40.656 -17.203 1 97.25 190 ASN B N 1
ATOM 4245 C CA . ASN B 1 190 ? 3.881 -39.688 -17.969 1 97.25 190 ASN B CA 1
ATOM 4246 C C . ASN B 1 190 ? 3.936 -38.344 -17.281 1 97.25 190 ASN B C 1
ATOM 4248 O O . ASN B 1 190 ? 4.977 -37.656 -17.266 1 97.25 190 ASN B O 1
ATOM 4252 N N . PHE B 1 191 ? 2.801 -37.938 -16.797 1 98.31 191 PHE B N 1
ATOM 4253 C CA . PHE B 1 191 ? 2.756 -36.688 -16.078 1 98.31 191 PHE B CA 1
ATOM 4254 C C . PHE B 1 191 ? 3.73 -36.688 -14.898 1 98.31 191 PHE B C 1
ATOM 4256 O O . PHE B 1 191 ? 4.512 -35.75 -14.734 1 98.31 191 PHE B O 1
ATOM 4263 N N . THR B 1 192 ? 3.639 -37.688 -14.078 1 98.06 192 THR B N 1
ATOM 4264 C CA . THR B 1 192 ? 4.52 -37.812 -12.922 1 98.06 192 THR B CA 1
ATOM 4265 C C . THR B 1 192 ? 5.984 -37.781 -13.352 1 98.06 192 THR B C 1
ATOM 4267 O O . THR B 1 192 ? 6.805 -37.125 -12.727 1 98.06 192 THR B O 1
ATOM 4270 N N . ALA B 1 193 ? 6.316 -38.5 -14.391 1 97.5 193 ALA B N 1
ATOM 4271 C CA . ALA B 1 193 ? 7.691 -38.562 -14.883 1 97.5 193 ALA B CA 1
ATOM 4272 C C . ALA B 1 193 ? 8.188 -37.188 -15.297 1 97.5 193 ALA B C 1
ATOM 4274 O O . ALA B 1 193 ? 9.297 -36.781 -14.945 1 97.5 193 ALA B O 1
ATOM 4275 N N . LEU B 1 194 ? 7.375 -36.5 -16.047 1 97.94 194 LEU B N 1
ATOM 4276 C CA . LEU B 1 194 ? 7.762 -35.156 -16.5 1 97.94 194 LEU B CA 1
ATOM 4277 C C . LEU B 1 194 ? 7.789 -34.156 -15.336 1 97.94 194 LEU B C 1
ATOM 4279 O O . LEU B 1 194 ? 8.633 -33.281 -15.297 1 97.94 194 LEU B O 1
ATOM 4283 N N . TRP B 1 195 ? 6.816 -34.344 -14.422 1 98.5 195 TRP B N 1
ATOM 4284 C CA . TRP B 1 195 ? 6.676 -33.406 -13.297 1 98.5 195 TRP B CA 1
ATOM 4285 C C . TRP B 1 195 ? 7.801 -33.625 -12.289 1 98.5 195 TRP B C 1
ATOM 4287 O O . TRP B 1 195 ? 8.047 -32.75 -11.445 1 98.5 195 TRP B O 1
ATOM 4297 N N . ASN B 1 196 ? 8.5 -34.75 -12.305 1 97.81 196 ASN B N 1
ATOM 4298 C CA . ASN B 1 196 ? 9.68 -35 -11.477 1 97.81 196 ASN B CA 1
ATOM 4299 C C . ASN B 1 196 ? 10.875 -34.188 -11.969 1 97.81 196 ASN B C 1
ATOM 4301 O O . ASN B 1 196 ? 11.883 -34.75 -12.398 1 97.81 196 ASN B O 1
ATOM 4305 N N . TYR B 1 197 ? 10.773 -32.906 -11.898 1 97.31 197 TYR B N 1
ATOM 4306 C CA . TYR B 1 197 ? 11.766 -31.938 -12.359 1 97.31 197 TYR B CA 1
ATOM 4307 C C . TYR B 1 197 ? 12.203 -31.031 -11.219 1 97.31 197 TYR B C 1
ATOM 4309 O O . TYR B 1 197 ? 11.375 -30.391 -10.57 1 97.31 197 TYR B O 1
ATOM 4317 N N . THR B 1 198 ? 13.469 -31.047 -10.992 1 95.44 198 THR B N 1
ATOM 4318 C CA . THR B 1 198 ? 14.047 -30.109 -10.031 1 95.44 198 THR B CA 1
ATOM 4319 C C . THR B 1 198 ? 14.672 -28.906 -10.75 1 95.44 198 THR B C 1
ATOM 4321 O O . THR B 1 198 ? 15.562 -29.078 -11.578 1 95.44 198 THR B O 1
ATOM 4324 N N . GLU B 1 199 ? 14.133 -27.75 -10.438 1 92 199 GLU B N 1
ATOM 4325 C CA . GLU B 1 199 ? 14.664 -26.531 -11.047 1 92 199 GLU B CA 1
ATOM 4326 C C . GLU B 1 199 ? 16.141 -26.359 -10.734 1 92 199 GLU B C 1
ATOM 4328 O O . GLU B 1 199 ? 16.547 -26.359 -9.562 1 92 199 GLU B O 1
ATOM 4333 N N . LYS B 1 200 ? 16.922 -26.172 -11.758 1 85.25 200 LYS B N 1
ATOM 4334 C CA . LYS B 1 200 ? 18.375 -26.078 -11.602 1 85.25 200 LYS B CA 1
ATOM 4335 C C . LYS B 1 200 ? 18.75 -24.844 -10.805 1 85.25 200 LYS B C 1
ATOM 4337 O O . LYS B 1 200 ? 18.234 -23.75 -11.047 1 85.25 200 LYS B O 1
ATOM 4342 N N . ASP B 1 201 ? 19.641 -25.016 -9.812 1 82 201 ASP B N 1
ATOM 4343 C CA . ASP B 1 201 ? 20.25 -23.953 -9.023 1 82 201 ASP B CA 1
ATOM 4344 C C . ASP B 1 201 ? 19.188 -23.156 -8.258 1 82 201 ASP B C 1
ATOM 4346 O O . ASP B 1 201 ? 19.391 -21.984 -7.953 1 82 201 ASP B O 1
ATOM 4350 N N . SER B 1 202 ? 18.062 -23.734 -8.109 1 88.12 202 SER B N 1
ATOM 4351 C CA . SER B 1 202 ? 17.016 -23.109 -7.324 1 88.12 202 SER B CA 1
ATOM 4352 C C . SER B 1 202 ? 17.094 -23.516 -5.859 1 88.12 202 SER B C 1
ATOM 4354 O O . SER B 1 202 ? 17.297 -24.688 -5.551 1 88.12 202 SER B O 1
ATOM 4356 N N . PRO B 1 203 ? 16.875 -22.531 -4.996 1 88.94 203 PRO B N 1
ATOM 4357 C CA . PRO B 1 203 ? 16.844 -22.891 -3.576 1 88.94 203 PRO B CA 1
ATOM 4358 C C . PRO B 1 203 ? 15.695 -23.844 -3.232 1 88.94 203 PRO B C 1
ATOM 4360 O O . PRO B 1 203 ? 15.672 -24.406 -2.139 1 88.94 203 PRO B O 1
ATOM 4363 N N . ARG B 1 204 ? 14.719 -24.047 -4.082 1 90.44 204 ARG B N 1
ATOM 4364 C CA . ARG B 1 204 ? 13.672 -25.016 -3.809 1 90.44 204 ARG B CA 1
ATOM 4365 C C . ARG B 1 204 ? 14.25 -26.422 -3.648 1 90.44 204 ARG B C 1
ATOM 4367 O O . ARG B 1 204 ? 13.891 -27.141 -2.717 1 90.44 204 ARG B O 1
ATOM 4374 N N . GLY B 1 205 ? 15.062 -26.859 -4.59 1 92.69 205 GLY B N 1
ATOM 4375 C CA . GLY B 1 205 ? 15.875 -28.062 -4.461 1 92.69 205 GLY B CA 1
ATOM 4376 C C . GLY B 1 205 ? 15.07 -29.344 -4.543 1 92.69 205 GLY B C 1
ATOM 4377 O O . GLY B 1 205 ? 15.602 -30.438 -4.312 1 92.69 205 GLY B O 1
ATOM 4378 N N . THR B 1 206 ? 13.766 -29.297 -4.746 1 97.06 206 THR B N 1
ATOM 4379 C CA . THR B 1 206 ? 12.938 -30.5 -4.836 1 97.06 206 THR B CA 1
ATOM 4380 C C . THR B 1 206 ? 12.062 -30.453 -6.09 1 97.06 206 THR B C 1
ATOM 4382 O O . THR B 1 206 ? 11.758 -29.375 -6.609 1 97.06 206 THR B O 1
ATOM 4385 N N . PRO B 1 207 ? 11.719 -31.609 -6.609 1 97.81 207 PRO B N 1
ATOM 4386 C CA . PRO B 1 207 ? 10.844 -31.672 -7.777 1 97.81 207 PRO B CA 1
ATOM 4387 C C . PRO B 1 207 ? 9.367 -31.469 -7.426 1 97.81 207 PRO B C 1
ATOM 4389 O O . PRO B 1 207 ? 9.047 -31.094 -6.289 1 97.81 207 PRO B O 1
ATOM 4392 N N . PHE B 1 208 ? 8.484 -31.594 -8.414 1 98.5 208 PHE B N 1
ATOM 4393 C CA . PHE B 1 208 ? 7.031 -31.547 -8.305 1 98.5 208 PHE B CA 1
ATOM 4394 C C . PHE B 1 208 ? 6.562 -30.172 -7.852 1 98.5 208 PHE B C 1
ATOM 4396 O O . PHE B 1 208 ? 5.746 -30.062 -6.938 1 98.5 208 PHE B O 1
ATOM 4403 N N . PHE B 1 209 ? 7.129 -29.219 -8.461 1 98.31 209 PHE B N 1
ATOM 4404 C CA . PHE B 1 209 ? 6.695 -27.875 -8.141 1 98.31 209 PHE B CA 1
ATOM 4405 C C . PHE B 1 209 ? 5.344 -27.562 -8.781 1 98.31 209 PHE B C 1
ATOM 4407 O O . PHE B 1 209 ? 5.109 -27.906 -9.945 1 98.31 209 PHE B O 1
ATOM 4414 N N . GLY B 1 210 ? 4.496 -26.906 -7.98 1 98.56 210 GLY B N 1
ATOM 4415 C CA . GLY B 1 210 ? 3.24 -26.344 -8.445 1 98.56 210 GLY B CA 1
ATOM 4416 C C . GLY B 1 210 ? 2.818 -25.109 -7.664 1 98.56 210 GLY B C 1
ATOM 4417 O O . GLY B 1 210 ? 3.15 -24.984 -6.484 1 98.56 210 GLY B O 1
ATOM 4418 N N . VAL B 1 211 ? 2.113 -24.234 -8.352 1 98.44 211 VAL B N 1
ATOM 4419 C CA . VAL B 1 211 ? 1.601 -23.047 -7.676 1 98.44 211 VAL B CA 1
ATOM 4420 C C . VAL B 1 211 ? 0.093 -22.938 -7.895 1 98.44 211 VAL B C 1
ATOM 4422 O O . VAL B 1 211 ? -0.389 -23.094 -9.023 1 98.44 211 VAL B O 1
ATOM 4425 N N . ALA B 1 212 ? -0.601 -22.781 -6.828 1 98.62 212 ALA B N 1
ATOM 4426 C CA . ALA B 1 212 ? -2.02 -22.438 -6.844 1 98.62 212 ALA B CA 1
ATOM 4427 C C . ALA B 1 212 ? -2.225 -20.953 -6.648 1 98.62 212 ALA B C 1
ATOM 4429 O O . ALA B 1 212 ? -1.623 -20.344 -5.762 1 98.62 212 ALA B O 1
ATOM 4430 N N . ILE B 1 213 ? -2.996 -20.359 -7.504 1 98.69 213 ILE B N 1
ATOM 4431 C CA . ILE B 1 213 ? -3.338 -18.953 -7.449 1 98.69 213 ILE B CA 1
ATOM 4432 C C . ILE B 1 213 ? -4.855 -18.781 -7.387 1 98.69 213 ILE B C 1
ATOM 4434 O O . ILE B 1 213 ? -5.586 -19.422 -8.148 1 98.69 213 ILE B O 1
ATOM 4438 N N . TRP B 1 214 ? -5.34 -17.984 -6.484 1 98.38 214 TRP B N 1
ATOM 4439 C CA . TRP B 1 214 ? -6.781 -17.766 -6.406 1 98.38 214 TRP B CA 1
ATOM 4440 C C . TRP B 1 214 ? -7.105 -16.406 -5.805 1 98.38 214 TRP B C 1
ATOM 4442 O O . TRP B 1 214 ? -6.297 -15.836 -5.07 1 98.38 214 TRP B O 1
ATOM 4452 N N . PRO B 1 215 ? -8.234 -15.828 -6.152 1 97.75 215 PRO B N 1
ATOM 4453 C CA . PRO B 1 215 ? -8.641 -14.555 -5.551 1 97.75 215 PRO B CA 1
ATOM 4454 C C . PRO B 1 215 ? -9.086 -14.703 -4.098 1 97.75 215 PRO B C 1
ATOM 4456 O O . PRO B 1 215 ? -9.438 -15.805 -3.668 1 97.75 215 PRO B O 1
ATOM 4459 N N . LEU B 1 216 ? -8.992 -13.578 -3.375 1 97.69 216 LEU B N 1
ATOM 4460 C CA . LEU B 1 216 ? -9.594 -13.539 -2.045 1 97.69 216 LEU B CA 1
ATOM 4461 C C . LEU B 1 216 ? -11.102 -13.742 -2.123 1 97.69 216 LEU B C 1
ATOM 4463 O O . LEU B 1 216 ? -11.758 -13.172 -2.994 1 97.69 216 LEU B O 1
ATOM 4467 N N . ASN B 1 217 ? -11.609 -14.547 -1.208 1 95.19 217 ASN B N 1
ATOM 4468 C CA . ASN B 1 217 ? -13.055 -14.75 -1.146 1 95.19 217 ASN B CA 1
ATOM 4469 C C . ASN B 1 217 ? -13.711 -13.789 -0.167 1 95.19 217 ASN B C 1
ATOM 4471 O O . ASN B 1 217 ? -13.43 -13.82 1.032 1 95.19 217 ASN B O 1
ATOM 4475 N N . VAL B 1 218 ? -14.562 -12.93 -0.671 1 97.94 218 VAL B N 1
ATOM 4476 C CA . VAL B 1 218 ? -15.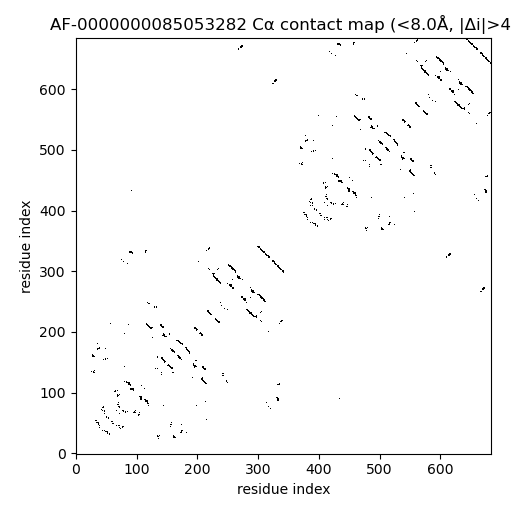297 -11.953 0.125 1 97.94 218 VAL B CA 1
ATOM 4477 C C . VAL B 1 218 ? -16.797 -12.172 -0.046 1 97.94 218 VAL B C 1
ATOM 4479 O O . VAL B 1 218 ? -17.281 -12.32 -1.168 1 97.94 218 VAL B O 1
ATOM 4482 N N . ASP B 1 219 ? -17.5 -12.211 1.101 1 97.94 219 ASP B N 1
ATOM 4483 C CA . ASP B 1 219 ? -18.953 -12.391 1.094 1 97.94 219 ASP B CA 1
ATOM 4484 C C . ASP B 1 219 ? -19.672 -11.172 1.67 1 97.94 219 ASP B C 1
ATOM 4486 O O . ASP B 1 219 ? -19.219 -10.586 2.656 1 97.94 219 A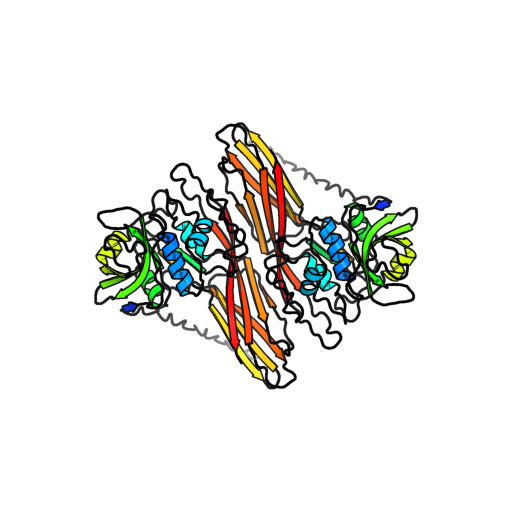SP B O 1
ATOM 4490 N N . ILE B 1 220 ? -20.75 -10.805 1.035 1 98.31 220 ILE B N 1
ATOM 4491 C CA . ILE B 1 220 ? -21.641 -9.758 1.546 1 98.31 220 ILE B CA 1
ATOM 4492 C C . ILE B 1 220 ? -23.047 -10.32 1.737 1 98.31 220 ILE B C 1
ATOM 4494 O O . ILE B 1 220 ? -23.641 -10.859 0.8 1 98.31 220 ILE B O 1
ATOM 4498 N N . VAL B 1 221 ? -23.594 -10.219 2.926 1 98.06 221 VAL B N 1
ATOM 4499 C CA . VAL B 1 221 ? -25 -10.547 3.203 1 98.06 221 VAL B CA 1
ATOM 4500 C C . VAL B 1 221 ? -25.734 -9.297 3.684 1 98.06 221 VAL B C 1
ATOM 4502 O O . VAL B 1 221 ? -25.297 -8.633 4.629 1 98.06 221 VAL B O 1
ATOM 4505 N N . ALA B 1 222 ? -26.812 -9 3.035 1 96.94 222 ALA B N 1
ATOM 4506 C CA . ALA B 1 222 ? -27.578 -7.793 3.355 1 96.94 222 ALA B CA 1
ATOM 4507 C C . ALA B 1 222 ? -28.891 -8.148 4.039 1 96.94 222 ALA B C 1
ATOM 4509 O O . ALA B 1 222 ? -29.547 -9.133 3.676 1 96.94 222 ALA B O 1
ATOM 4510 N N . PHE B 1 223 ? -29.266 -7.383 5.031 1 95.81 223 PHE B N 1
ATOM 4511 C CA . PHE B 1 223 ? -30.547 -7.469 5.715 1 95.81 223 PHE B CA 1
ATOM 4512 C C . PHE B 1 223 ? -31.203 -6.094 5.809 1 95.81 223 PHE B C 1
ATOM 4514 O O . PHE B 1 223 ? -30.672 -5.188 6.445 1 95.81 223 PHE B O 1
ATOM 4521 N N . SER B 1 224 ? -32.375 -5.965 5.188 1 93.81 224 SER B N 1
ATOM 4522 C CA . SER B 1 224 ? -33.062 -4.672 5.188 1 93.81 224 SER B CA 1
ATOM 4523 C C . SER B 1 224 ? -34.188 -4.637 6.207 1 93.81 224 SER B C 1
ATOM 4525 O O . SER B 1 224 ? -34.906 -5.617 6.375 1 93.81 224 SER B O 1
ATOM 4527 N N . ASN B 1 225 ? -34.25 -3.553 6.883 1 93.19 225 ASN B N 1
ATOM 4528 C CA . ASN B 1 225 ? -35.312 -3.221 7.801 1 93.19 225 ASN B CA 1
ATOM 4529 C C . ASN B 1 225 ? -35.781 -1.774 7.629 1 93.19 225 ASN B C 1
ATOM 4531 O O . ASN B 1 225 ? -35.188 -0.86 8.211 1 93.19 225 ASN B O 1
ATOM 4535 N N . GLY B 1 226 ? -36.969 -1.627 6.859 1 92.38 226 GLY B N 1
ATOM 4536 C CA . GLY B 1 226 ? -37.406 -0.273 6.555 1 92.38 226 GLY B CA 1
ATOM 4537 C C . GLY B 1 226 ? -36.406 0.489 5.691 1 92.38 226 GLY B C 1
ATOM 4538 O O . GLY B 1 226 ? -36.031 0.025 4.609 1 92.38 226 GLY B O 1
ATOM 4539 N N . ASN B 1 227 ? -36 1.632 6.281 1 94.38 227 ASN B N 1
ATOM 4540 C CA . ASN B 1 227 ? -35.094 2.469 5.504 1 94.38 227 ASN B CA 1
ATOM 4541 C C . ASN B 1 227 ? -33.656 2.186 5.855 1 94.38 227 ASN B C 1
ATOM 4543 O O . ASN B 1 227 ? -32.75 2.922 5.441 1 94.38 227 ASN B O 1
ATOM 4547 N N . GLN B 1 228 ? -33.406 1.153 6.621 1 95.62 228 GLN B N 1
ATOM 4548 C CA . GLN B 1 228 ? -32.062 0.797 7.043 1 95.62 228 GLN B CA 1
ATOM 4549 C C . GLN B 1 228 ? -31.672 -0.581 6.52 1 95.62 228 GLN B C 1
ATOM 4551 O O . GLN B 1 228 ? -32.469 -1.521 6.566 1 95.62 228 GLN B O 1
ATOM 4556 N N . THR B 1 229 ? -30.516 -0.662 5.969 1 96.5 229 THR B N 1
ATOM 4557 C CA . THR B 1 229 ? -29.969 -1.945 5.543 1 96.5 229 THR B CA 1
ATOM 4558 C C . THR B 1 229 ? -28.656 -2.229 6.242 1 96.5 229 THR B C 1
ATOM 4560 O O . THR B 1 229 ? -27.781 -1.352 6.332 1 96.5 229 THR B O 1
ATOM 4563 N N . THR B 1 230 ? -28.531 -3.373 6.777 1 97.62 230 THR B N 1
ATOM 4564 C CA . THR B 1 230 ? -27.297 -3.857 7.395 1 97.62 230 THR B CA 1
ATOM 4565 C C . THR B 1 230 ? -26.578 -4.824 6.465 1 97.62 230 THR B C 1
ATOM 4567 O O . THR B 1 230 ? -27.188 -5.734 5.902 1 97.62 230 THR B O 1
ATOM 4570 N N . PHE B 1 231 ? -25.281 -4.594 6.258 1 98.06 231 PHE B N 1
ATOM 4571 C CA . PHE B 1 231 ? -24.438 -5.453 5.434 1 98.06 231 PHE B CA 1
ATOM 4572 C C . PHE B 1 231 ? -23.391 -6.164 6.285 1 98.06 231 PHE B C 1
ATOM 4574 O O . PHE B 1 231 ? -22.578 -5.52 6.945 1 98.06 231 PHE B O 1
ATOM 4581 N N . ASN B 1 232 ? -23.453 -7.449 6.316 1 98.56 232 ASN B N 1
ATOM 4582 C CA . ASN B 1 232 ? -22.391 -8.266 6.895 1 98.56 232 ASN B CA 1
ATOM 4583 C C . ASN B 1 232 ? -21.359 -8.664 5.848 1 98.56 232 ASN B C 1
ATOM 4585 O O . ASN B 1 232 ? -21.656 -9.445 4.945 1 98.56 232 ASN B O 1
ATOM 4589 N N . VAL B 1 233 ? -20.172 -8.078 5.961 1 98.69 233 VAL B N 1
ATOM 4590 C CA . VAL B 1 233 ? -19.078 -8.422 5.055 1 98.69 233 VAL B CA 1
ATOM 4591 C C . VAL B 1 233 ? -18.109 -9.375 5.75 1 98.69 233 VAL B C 1
ATOM 4593 O O . VAL B 1 233 ? -17.656 -9.109 6.871 1 98.69 233 VAL B O 1
ATOM 4596 N N . LYS B 1 234 ? -17.797 -10.469 5.082 1 98.62 234 LYS B N 1
ATOM 4597 C CA . LYS B 1 234 ? -16.875 -11.445 5.66 1 98.62 234 LYS B CA 1
ATOM 4598 C C . LYS B 1 234 ? -15.852 -11.914 4.629 1 98.62 234 LYS B C 1
ATOM 4600 O O . LYS B 1 234 ? -16.156 -12.031 3.443 1 98.62 234 LYS B O 1
ATOM 4605 N N . PHE B 1 235 ? -14.625 -12.125 5.066 1 98.44 235 PHE B N 1
ATOM 4606 C CA . PHE B 1 235 ? -13.617 -12.805 4.25 1 98.44 235 PHE B CA 1
ATOM 4607 C C . PHE B 1 235 ? -12.773 -13.742 5.102 1 98.44 235 PHE B C 1
ATOM 4609 O O . PHE B 1 235 ? -12.648 -13.547 6.312 1 98.44 235 PHE B O 1
ATOM 4616 N N . ASP B 1 236 ? -12.172 -14.758 4.492 1 96.31 236 ASP B N 1
ATOM 4617 C CA . ASP B 1 236 ? -11.305 -15.734 5.145 1 96.31 236 ASP B CA 1
ATOM 4618 C C . ASP B 1 236 ? -9.875 -15.648 4.609 1 96.31 236 ASP B C 1
ATOM 4620 O O . ASP B 1 236 ? -9.664 -15.523 3.4 1 96.31 236 ASP B O 1
ATOM 4624 N N . TYR B 1 237 ? -8.961 -15.641 5.516 1 97.38 237 TYR B N 1
ATOM 4625 C CA . TYR B 1 237 ? -7.566 -15.82 5.125 1 97.38 237 TYR B CA 1
ATOM 4626 C C . TYR B 1 237 ? -7.129 -17.266 5.316 1 97.38 237 TYR B C 1
ATOM 4628 O O . TYR B 1 237 ? -6.5 -17.609 6.32 1 97.38 237 TYR B O 1
ATOM 4636 N N . THR B 1 238 ? -7.426 -18.047 4.332 1 95.88 238 THR B N 1
ATOM 4637 C CA . THR B 1 238 ? -7.188 -19.469 4.422 1 95.88 238 THR B CA 1
ATOM 4638 C C . THR B 1 238 ? -6.855 -20.062 3.051 1 95.88 238 THR B C 1
ATOM 4640 O O . THR B 1 238 ? -7.387 -19.609 2.035 1 95.88 238 THR B O 1
ATOM 4643 N N . ASN B 1 239 ? -5.891 -20.953 3.018 1 96.06 239 ASN B N 1
ATOM 4644 C CA . ASN B 1 239 ? -5.723 -21.812 1.85 1 96.06 239 ASN B CA 1
ATOM 4645 C C . ASN B 1 239 ? -6.844 -22.828 1.742 1 96.06 239 ASN B C 1
ATOM 4647 O O . ASN B 1 239 ? -6.941 -23.75 2.57 1 96.06 239 ASN B O 1
ATOM 4651 N N . PRO B 1 240 ? -7.676 -22.734 0.771 1 94.88 240 PRO B N 1
ATOM 4652 C CA . PRO B 1 240 ? -8.859 -23.594 0.717 1 94.88 240 PRO B CA 1
ATOM 4653 C C . PRO B 1 240 ? -8.547 -24.984 0.179 1 94.88 240 PRO B C 1
ATOM 4655 O O . PRO B 1 240 ? -9.43 -25.844 0.112 1 94.88 240 PRO B O 1
ATOM 4658 N N . ILE B 1 241 ? -7.371 -25.266 -0.234 1 94.62 241 ILE B N 1
ATOM 4659 C CA . ILE B 1 241 ? -7.031 -26.484 -0.974 1 94.62 241 ILE B CA 1
ATOM 4660 C C . ILE B 1 241 ? -6.621 -27.578 0 1 94.62 241 ILE B C 1
ATOM 4662 O O . ILE B 1 241 ? -5.508 -27.562 0.537 1 94.62 241 ILE B O 1
ATOM 4666 N N . PRO B 1 242 ? -7.426 -28.594 0.14 1 93.06 242 PRO B N 1
ATOM 4667 C CA . PRO B 1 242 ? -7.039 -29.703 1.017 1 93.06 242 PRO B CA 1
ATOM 4668 C C . PRO B 1 242 ? -5.68 -30.297 0.649 1 93.06 242 PRO B C 1
ATOM 4670 O O . PRO B 1 242 ? -5.316 -30.328 -0.529 1 93.06 242 PRO B O 1
ATOM 4673 N N . PHE B 1 243 ? -4.945 -30.797 1.628 1 90.5 243 PHE B N 1
ATOM 4674 C CA . PHE B 1 243 ? -3.617 -31.391 1.491 1 90.5 243 PHE B CA 1
ATOM 4675 C C . PHE B 1 243 ? -2.561 -30.312 1.308 1 90.5 243 PHE B C 1
ATOM 4677 O O . PHE B 1 243 ? -1.596 -30.234 2.07 1 90.5 243 PHE B O 1
ATOM 4684 N N . LEU B 1 244 ? -2.867 -29.375 0.346 1 90.88 244 LEU B N 1
ATOM 4685 C CA . LEU B 1 244 ? -1.887 -28.328 0.106 1 90.88 244 LEU B CA 1
ATOM 4686 C C . LEU B 1 244 ? -1.841 -27.344 1.276 1 90.88 244 LEU B C 1
ATOM 4688 O O . LEU B 1 244 ? -0.779 -26.812 1.601 1 90.88 244 LEU B O 1
ATOM 4692 N N . SER B 1 245 ? -2.992 -27.125 1.932 1 92 245 SER B N 1
ATOM 4693 C CA . SER B 1 245 ? -3.074 -26.203 3.061 1 92 245 SER B CA 1
ATOM 4694 C C . SER B 1 245 ? -2.256 -26.703 4.246 1 92 245 SER B C 1
ATOM 4696 O O . SER B 1 245 ? -1.854 -25.922 5.105 1 92 245 SER B O 1
ATOM 4698 N N . GLU B 1 246 ? -2.025 -27.953 4.305 1 88.69 246 GLU B N 1
ATOM 4699 C CA . GLU B 1 246 ? -1.231 -28.547 5.375 1 88.69 246 GLU B CA 1
ATOM 4700 C C . GLU B 1 246 ? 0.258 -28.5 5.051 1 88.69 246 GLU B C 1
ATOM 4702 O O . GLU B 1 246 ? 1.099 -28.594 5.949 1 88.69 246 GLU B O 1
ATOM 4707 N N . LEU B 1 247 ? 0.518 -28.375 3.74 1 86.25 247 LEU B N 1
ATOM 4708 C CA . LEU B 1 247 ? 1.892 -28.5 3.268 1 86.25 247 LEU B CA 1
ATOM 4709 C C . LEU B 1 247 ? 2.549 -27.125 3.135 1 86.25 247 LEU B C 1
ATOM 4711 O O . LEU B 1 247 ? 3.775 -27.016 3.209 1 86.25 247 LEU B O 1
ATOM 4715 N N . GLN B 1 248 ? 1.791 -26.109 2.908 1 89.56 248 GLN B N 1
ATOM 4716 C CA . GLN B 1 248 ? 2.334 -24.781 2.637 1 89.56 248 GLN B CA 1
ATOM 4717 C C . GLN B 1 248 ? 1.497 -23.688 3.307 1 89.56 248 GLN B C 1
ATOM 4719 O O . GLN B 1 248 ? 0.29 -23.594 3.072 1 89.56 248 GLN B O 1
ATOM 4724 N N . LEU B 1 249 ? 2.203 -22.859 4.039 1 90.81 249 LEU B N 1
ATOM 4725 C CA . LEU B 1 249 ? 1.53 -21.766 4.746 1 90.81 249 LEU B CA 1
ATOM 4726 C C . LEU B 1 249 ? 1.404 -20.531 3.855 1 90.81 249 LEU B C 1
ATOM 4728 O O . LEU B 1 249 ? 2.236 -20.312 2.971 1 90.81 249 LEU B O 1
ATOM 4732 N N . LEU B 1 250 ? 0.338 -19.797 4.121 1 96.81 250 LEU B N 1
ATOM 4733 C CA . LEU B 1 250 ? 0.201 -18.484 3.5 1 96.81 250 LEU B CA 1
ATOM 4734 C C . LEU B 1 250 ? 1.178 -17.5 4.117 1 96.81 250 LEU B C 1
ATOM 4736 O O . LEU B 1 250 ? 1.687 -17.719 5.219 1 96.81 250 LEU B O 1
ATOM 4740 N N . PRO B 1 251 ? 1.45 -16.375 3.391 1 97.25 251 PRO B N 1
ATOM 4741 C CA . PRO B 1 251 ? 2.318 -15.352 3.961 1 97.25 251 PRO B CA 1
ATOM 4742 C C . PRO B 1 251 ? 1.765 -14.758 5.254 1 97.25 251 PRO B C 1
ATOM 4744 O O . PRO B 1 251 ? 0.548 -14.75 5.461 1 97.25 251 PRO B O 1
ATOM 4747 N N . LYS B 1 252 ? 2.688 -14.273 6.074 1 97.5 252 LYS B N 1
ATOM 4748 C CA . LYS B 1 252 ? 2.264 -13.539 7.258 1 97.5 252 LYS B CA 1
ATOM 4749 C C . LYS B 1 252 ? 1.535 -12.25 6.875 1 97.5 252 LYS B C 1
ATOM 4751 O O . LYS B 1 252 ? 1.869 -11.617 5.867 1 97.5 252 LYS B O 1
ATOM 4756 N N . THR B 1 253 ? 0.554 -11.906 7.699 1 98.56 253 THR B N 1
ATOM 4757 C CA . THR B 1 253 ? -0.172 -10.672 7.426 1 98.56 253 THR B CA 1
ATOM 4758 C C . THR B 1 253 ? 0.278 -9.562 8.367 1 98.56 253 THR B C 1
ATOM 4760 O O . THR B 1 253 ? 0.807 -9.828 9.445 1 98.56 253 THR B O 1
ATOM 4763 N N . LEU B 1 254 ? 0.098 -8.336 7.93 1 98.56 254 LEU B N 1
ATOM 4764 C CA . LEU B 1 254 ? 0.42 -7.176 8.758 1 98.56 254 LEU B CA 1
ATOM 4765 C C . LEU B 1 254 ? -0.851 -6.48 9.234 1 98.56 254 LEU B C 1
ATOM 4767 O O . LEU B 1 254 ? -0.842 -5.805 10.266 1 98.56 254 LEU B O 1
ATOM 4771 N N . GLY B 1 255 ? -1.935 -6.59 8.508 1 98.31 255 GLY B N 1
ATOM 4772 C CA . GLY B 1 255 ? -3.225 -5.988 8.797 1 98.31 255 GLY B CA 1
ATOM 4773 C C . GLY B 1 255 ? -4.203 -6.086 7.641 1 98.31 255 GLY B C 1
ATOM 4774 O O . GLY B 1 255 ? -3.844 -6.543 6.555 1 98.31 255 GLY B O 1
ATOM 4775 N N . THR B 1 256 ? -5.449 -5.719 7.945 1 98.31 256 THR B N 1
ATOM 4776 C CA . THR B 1 256 ? -6.469 -5.758 6.906 1 98.31 256 THR B CA 1
ATOM 4777 C C . THR B 1 256 ? -7.32 -4.492 6.934 1 98.31 256 THR B C 1
ATOM 4779 O O . THR B 1 256 ? -7.355 -3.781 7.941 1 98.31 256 THR B O 1
ATOM 4782 N N . ILE B 1 257 ? -7.91 -4.184 5.824 1 97.25 257 ILE B N 1
ATOM 4783 C CA . ILE B 1 257 ? -8.898 -3.115 5.766 1 97.25 257 ILE B CA 1
ATOM 4784 C C . ILE B 1 257 ? -10.102 -3.566 4.934 1 97.25 257 ILE B C 1
ATOM 4786 O O . ILE B 1 257 ? -9.93 -4.223 3.9 1 97.25 257 ILE B O 1
ATOM 4790 N N . THR B 1 258 ? -11.289 -3.314 5.391 1 97.19 258 THR B N 1
ATOM 4791 C CA . THR B 1 258 ? -12.531 -3.439 4.645 1 97.19 258 THR B CA 1
ATOM 4792 C C . THR B 1 258 ? -13.195 -2.078 4.461 1 97.19 258 THR B C 1
ATOM 4794 O O . THR B 1 258 ? -13.656 -1.473 5.434 1 97.19 258 THR B O 1
ATOM 4797 N N . ASN B 1 259 ? -13.172 -1.623 3.293 1 94.75 259 ASN B N 1
ATOM 4798 C CA . ASN B 1 259 ? -13.836 -0.384 2.916 1 94.75 259 ASN B CA 1
ATOM 4799 C C . ASN B 1 259 ? -15.18 -0.655 2.244 1 94.75 259 ASN B C 1
ATOM 4801 O O . ASN B 1 259 ? -15.289 -1.551 1.404 1 94.75 259 ASN B O 1
ATOM 4805 N N . PHE B 1 260 ? -16.188 0.079 2.654 1 94.06 260 PHE B N 1
ATOM 4806 C CA . PHE B 1 260 ? -17.531 -0.126 2.119 1 94.06 260 PHE B CA 1
ATOM 4807 C C . PHE B 1 260 ? -18.016 1.117 1.384 1 94.06 260 PHE B C 1
ATOM 4809 O O . PHE B 1 260 ? -17.969 2.225 1.923 1 94.06 260 PHE B O 1
ATOM 4816 N N . ILE B 1 261 ? -18.469 0.993 0.168 1 91.44 261 ILE B N 1
ATOM 4817 C CA . ILE B 1 261 ? -18.984 2.064 -0.682 1 91.44 261 ILE B CA 1
ATOM 4818 C C . ILE B 1 261 ? -20.484 1.895 -0.885 1 91.44 261 ILE B C 1
ATOM 4820 O O . ILE B 1 261 ? -20.953 0.804 -1.223 1 91.44 261 ILE B O 1
ATOM 4824 N N . ALA B 1 262 ? -21.219 2.914 -0.676 1 91.06 262 ALA B N 1
ATOM 4825 C CA . ALA B 1 262 ? -22.672 2.938 -0.841 1 91.06 262 ALA B CA 1
ATOM 4826 C C . ALA B 1 262 ? -23.094 4.012 -1.839 1 91.06 262 ALA B C 1
ATOM 4828 O O . ALA B 1 262 ? -22.328 4.938 -2.123 1 91.06 262 ALA B O 1
ATOM 4829 N N . PRO B 1 263 ? -24.281 3.861 -2.314 1 87.31 263 PRO B N 1
ATOM 4830 C CA . PRO B 1 263 ? -24.781 4.887 -3.236 1 87.31 263 PRO B CA 1
ATOM 4831 C C . PRO B 1 263 ? -24.844 6.273 -2.602 1 87.31 263 PRO B C 1
ATOM 4833 O O . PRO B 1 263 ? -24.938 6.391 -1.377 1 87.31 263 PRO B O 1
ATOM 4836 N N . LYS B 1 264 ? -24.812 7.336 -3.355 1 77.75 264 LYS B N 1
ATOM 4837 C CA . LYS B 1 264 ? -24.703 8.734 -2.947 1 77.75 264 LYS B CA 1
ATOM 4838 C C . LYS B 1 264 ? -25.828 9.117 -2 1 77.75 264 LYS B C 1
ATOM 4840 O O . LYS B 1 264 ? -25.625 9.883 -1.054 1 77.75 264 LYS B O 1
ATOM 4845 N N . ASP B 1 265 ? -27.062 8.648 -2.17 1 78.31 265 ASP B N 1
ATOM 4846 C CA . ASP B 1 265 ? -28.203 9.078 -1.366 1 78.31 265 ASP B CA 1
ATOM 4847 C C . ASP B 1 265 ? -28.281 8.281 -0.065 1 78.31 265 ASP B C 1
ATOM 4849 O O . ASP B 1 265 ? -29.172 8.523 0.761 1 78.31 265 ASP B O 1
ATOM 4853 N N . SER B 1 266 ? -27.234 7.465 0.157 1 86.38 266 SER B N 1
ATOM 4854 C CA . SER B 1 266 ? -27.219 6.66 1.374 1 86.38 266 SER B CA 1
ATOM 4855 C C . SER B 1 266 ? -26.453 7.371 2.492 1 86.38 266 SER B C 1
ATOM 4857 O O . SER B 1 266 ? -25.562 8.188 2.229 1 86.38 266 SER B O 1
ATOM 4859 N N . GLN B 1 267 ? -26.875 7.062 3.68 1 86.31 267 GLN B N 1
ATOM 4860 C CA . GLN B 1 267 ? -26.219 7.609 4.855 1 86.31 267 GLN B CA 1
ATOM 4861 C C . GLN B 1 267 ? -25.719 6.496 5.773 1 86.31 267 GLN B C 1
ATOM 4863 O O . GLN B 1 267 ? -26.5 5.691 6.27 1 86.31 267 GLN B O 1
ATOM 4868 N N . PHE B 1 268 ? -24.422 6.52 6.055 1 90.81 268 PHE B N 1
ATOM 4869 C CA . PHE B 1 268 ? -23.875 5.512 6.953 1 90.81 268 PHE B CA 1
ATOM 4870 C C . PHE B 1 268 ? -24.297 5.781 8.391 1 90.81 268 PHE B C 1
ATOM 4872 O O . PHE B 1 268 ? -24.188 6.91 8.875 1 90.81 268 PHE B O 1
ATOM 4879 N N . VAL B 1 269 ? -24.75 4.793 9.023 1 91.56 269 VAL B N 1
ATOM 4880 C CA . VAL B 1 269 ? -24.953 4.789 10.461 1 91.56 269 VAL B CA 1
ATOM 4881 C C . VAL B 1 269 ? -23.703 4.246 11.164 1 91.56 269 VAL B C 1
ATOM 4883 O O . VAL B 1 269 ? -23.344 4.711 12.25 1 91.56 269 VAL B O 1
ATOM 4886 N N . SER B 1 270 ? -23.062 3.303 10.508 1 93.94 270 SER B N 1
ATOM 4887 C CA . SER B 1 270 ? -21.797 2.754 10.969 1 93.94 270 SER B CA 1
ATOM 4888 C C . SER B 1 270 ? -20.625 3.494 10.344 1 93.94 270 SER B C 1
ATOM 4890 O O . SER B 1 270 ? -20.812 4.43 9.562 1 93.94 270 SER B O 1
ATOM 4892 N N . ALA B 1 271 ? -19.422 3.066 10.734 1 93.88 271 ALA B N 1
ATOM 4893 C CA . ALA B 1 271 ? -18.25 3.51 9.992 1 93.88 271 ALA B CA 1
ATOM 4894 C C . ALA B 1 271 ? -18.266 2.967 8.562 1 93.88 271 ALA B C 1
ATOM 4896 O O . ALA B 1 271 ? -18.969 1.999 8.273 1 93.88 271 ALA B O 1
ATOM 4897 N N . SER B 1 272 ? -17.531 3.623 7.691 1 92.94 272 SER B N 1
ATOM 4898 C CA . SER B 1 272 ? -17.516 3.201 6.297 1 92.94 272 SER B CA 1
ATOM 4899 C C . SER B 1 272 ? -16.297 2.324 6.004 1 92.94 272 SER B C 1
ATOM 4901 O O . SER B 1 272 ? -16.141 1.82 4.887 1 92.94 272 SER B O 1
ATOM 4903 N N . SER B 1 273 ? -15.406 2.152 6.941 1 95.31 273 SER B N 1
ATOM 4904 C CA . SER B 1 273 ? -14.281 1.225 6.809 1 95.31 273 SER B CA 1
ATOM 4905 C C . SER B 1 273 ? -13.789 0.757 8.172 1 95.31 273 SER B C 1
ATOM 4907 O O . SER B 1 273 ? -13.93 1.471 9.172 1 95.31 273 SER B O 1
ATOM 4909 N N . TYR B 1 274 ? -13.227 -0.36 8.203 1 96.88 274 TYR B N 1
ATOM 4910 C CA . TYR B 1 274 ? -12.641 -0.96 9.398 1 96.88 274 TYR B CA 1
ATOM 4911 C C . TYR B 1 274 ? -11.266 -1.546 9.102 1 96.88 274 TYR B C 1
ATOM 4913 O O . TYR B 1 274 ? -11.055 -2.135 8.039 1 96.88 274 TYR B O 1
ATOM 4921 N N . THR B 1 275 ? -10.344 -1.389 10.016 1 97.31 275 THR B N 1
ATOM 4922 C CA . THR B 1 275 ? -9.016 -1.988 9.906 1 97.31 275 THR B CA 1
ATOM 4923 C C . THR B 1 275 ? -8.766 -2.953 11.062 1 97.31 275 THR B C 1
ATOM 4925 O O . THR B 1 275 ? -9.414 -2.859 12.109 1 97.31 275 THR B O 1
ATOM 4928 N N . THR B 1 276 ? -7.918 -3.914 10.859 1 97.62 276 THR B N 1
ATOM 4929 C CA . THR B 1 276 ? -7.418 -4.781 11.922 1 97.62 276 THR B CA 1
ATOM 4930 C C . THR B 1 276 ? -5.895 -4.836 11.898 1 97.62 276 THR B C 1
ATOM 4932 O O . THR B 1 276 ? -5.262 -4.34 10.961 1 97.62 276 THR B O 1
ATOM 4935 N N . GLY B 1 277 ? -5.305 -5.402 12.984 1 96.88 277 GLY B N 1
ATOM 4936 C CA . GLY B 1 277 ? -3.916 -5.832 12.945 1 96.88 277 GLY B CA 1
ATOM 4937 C C . GLY B 1 277 ? -3.715 -7.133 12.188 1 96.88 277 GLY B C 1
ATOM 4938 O O . GLY B 1 277 ? -4.582 -7.547 11.414 1 96.88 277 GLY B O 1
ATOM 4939 N N . PRO B 1 278 ? -2.572 -7.738 12.414 1 97.5 278 PRO B N 1
ATOM 4940 C CA . PRO B 1 278 ? -2.305 -9.008 11.734 1 97.5 278 PRO B CA 1
ATOM 4941 C C . PRO B 1 278 ? -3.346 -10.078 12.055 1 97.5 278 PRO B C 1
ATOM 4943 O O . PRO B 1 278 ? -3.857 -10.133 13.18 1 97.5 278 PRO B O 1
ATOM 4946 N N . ILE B 1 279 ? -3.682 -10.844 11.094 1 97.94 279 ILE B N 1
ATOM 4947 C CA . ILE B 1 279 ? -4.531 -12.008 11.297 1 97.94 279 ILE B CA 1
ATOM 4948 C C . ILE B 1 279 ? -3.762 -13.281 10.938 1 97.94 279 ILE B C 1
ATOM 4950 O O . ILE B 1 279 ? -2.746 -13.219 10.242 1 97.94 279 ILE B O 1
ATOM 4954 N N . ASN B 1 280 ? -4.254 -14.391 11.422 1 96.88 280 ASN B N 1
ATOM 4955 C CA . ASN B 1 280 ? -3.617 -15.68 11.156 1 96.88 280 ASN B CA 1
ATOM 4956 C C . ASN B 1 280 ? -4.34 -16.453 10.055 1 96.88 280 ASN B C 1
ATOM 4958 O O . ASN B 1 280 ? -5.523 -16.219 9.805 1 96.88 280 ASN B O 1
ATOM 4962 N N . GLU B 1 281 ? -3.549 -17.297 9.406 1 96.31 281 GLU B N 1
ATOM 4963 C CA . GLU B 1 281 ? -4.219 -18.219 8.492 1 96.31 281 GLU B CA 1
ATOM 4964 C C . GLU B 1 281 ? -5.332 -18.984 9.203 1 96.31 281 GLU B C 1
ATOM 4966 O O . GLU B 1 281 ? -5.141 -19.484 10.312 1 96.31 281 GLU B O 1
ATOM 4971 N N . GLY B 1 282 ? -6.465 -19.078 8.57 1 95.44 282 GLY B N 1
ATOM 4972 C CA . GLY B 1 282 ? -7.617 -19.734 9.164 1 95.44 282 GLY B CA 1
ATOM 4973 C C . GLY B 1 282 ? -8.609 -18.75 9.773 1 95.44 282 GLY B C 1
ATOM 4974 O O . GLY B 1 282 ? -9.742 -19.125 10.078 1 95.44 282 GLY B O 1
ATOM 4975 N N . ASP B 1 283 ? -8.18 -17.5 10.016 1 96.88 283 ASP B N 1
ATOM 4976 C CA . ASP B 1 283 ? -9.062 -16.5 10.617 1 96.88 283 ASP B CA 1
ATOM 4977 C C . ASP B 1 283 ? -10.141 -16.062 9.625 1 96.88 283 ASP B C 1
ATOM 4979 O O . ASP B 1 283 ? -9.906 -16.031 8.414 1 96.88 283 ASP B O 1
ATOM 4983 N N . THR B 1 284 ? -11.273 -15.789 10.156 1 97.94 284 THR B N 1
ATOM 4984 C CA . THR B 1 284 ? -12.352 -15.094 9.453 1 97.94 284 THR B CA 1
ATOM 4985 C C . THR B 1 284 ? -12.555 -13.695 10.023 1 97.94 284 THR B C 1
ATOM 4987 O O . THR B 1 284 ? -12.656 -13.523 11.242 1 97.94 284 THR B O 1
ATOM 4990 N N . VAL B 1 285 ? -12.508 -12.711 9.195 1 98.5 285 VAL B N 1
ATOM 4991 C CA . VAL B 1 285 ? -12.742 -11.336 9.625 1 98.5 285 VAL B CA 1
ATOM 4992 C C . VAL B 1 285 ? -14.133 -10.891 9.18 1 98.5 285 VAL B C 1
ATOM 4994 O O . VAL B 1 285 ? -14.523 -11.102 8.031 1 98.5 285 VAL B O 1
ATOM 4997 N N . LYS B 1 286 ? -14.883 -10.32 10.109 1 98.56 286 LYS B N 1
ATOM 4998 C CA . LYS B 1 286 ? -16.234 -9.844 9.852 1 98.56 286 LYS B CA 1
ATOM 4999 C C . LYS B 1 286 ? -16.344 -8.344 10.133 1 98.56 286 LYS B C 1
ATOM 5001 O O . LYS B 1 286 ? -15.773 -7.848 11.109 1 98.56 286 LYS B O 1
ATOM 5006 N N . SER B 1 287 ? -17.016 -7.641 9.297 1 98.31 287 SER B N 1
ATOM 5007 C CA . SER B 1 287 ? -17.312 -6.227 9.469 1 98.31 287 SER B CA 1
ATOM 5008 C C . SER B 1 287 ? -18.797 -5.945 9.211 1 98.31 287 SER B C 1
ATOM 5010 O O . SER B 1 287 ? -19.391 -6.5 8.281 1 98.31 287 SER B O 1
ATOM 5012 N N . LEU B 1 288 ? -19.359 -5.145 10.031 1 98.44 288 LEU B N 1
ATOM 5013 C CA . LEU B 1 288 ? -20.766 -4.77 9.906 1 98.44 288 LEU B CA 1
ATOM 5014 C C . LEU B 1 288 ? -20.906 -3.326 9.438 1 98.44 288 LEU B C 1
ATOM 5016 O O . LEU B 1 288 ? -20.359 -2.412 10.055 1 98.44 288 LEU B O 1
ATOM 5020 N N . PHE B 1 289 ? -21.609 -3.154 8.383 1 97.5 289 PHE B N 1
ATOM 5021 C CA . PHE B 1 289 ? -21.922 -1.827 7.863 1 97.5 289 PHE B CA 1
ATOM 5022 C C . PHE B 1 289 ? -23.422 -1.573 7.883 1 97.5 289 PHE B C 1
ATOM 5024 O O . PHE B 1 289 ? -24.203 -2.438 7.488 1 97.5 289 PHE B O 1
ATOM 5031 N N . VAL B 1 290 ? -23.859 -0.441 8.367 1 96.94 290 VAL B N 1
ATOM 5032 C CA . VAL B 1 290 ? -25.266 -0.057 8.438 1 96.94 290 VAL B CA 1
ATOM 5033 C C . VAL B 1 290 ? -25.484 1.249 7.676 1 96.94 290 VAL B C 1
ATOM 5035 O O . VAL B 1 290 ? -24.797 2.248 7.938 1 96.94 290 VAL B O 1
ATOM 5038 N N . VAL B 1 291 ? -26.438 1.194 6.773 1 94.25 291 VAL B N 1
ATOM 5039 C CA . VAL B 1 291 ? -26.734 2.348 5.93 1 94.25 291 VAL B CA 1
ATOM 5040 C C . VAL B 1 291 ? -28.219 2.684 6.004 1 94.25 291 VAL B C 1
ATOM 5042 O O . VAL B 1 291 ? -29.062 1.785 6.02 1 94.25 291 VAL B O 1
ATOM 5045 N N . ASN B 1 292 ? -28.5 3.971 6.102 1 93.75 292 ASN B N 1
ATOM 5046 C CA . ASN B 1 292 ? -29.844 4.504 6.027 1 93.75 292 ASN B CA 1
ATOM 5047 C C . ASN B 1 292 ? -30.141 5.113 4.656 1 93.75 292 ASN B C 1
ATOM 5049 O O . ASN B 1 292 ? -29.281 5.809 4.094 1 93.75 292 ASN B O 1
ATOM 5053 N N . CYS B 1 293 ? -31.328 4.789 4.215 1 91.12 293 CYS B N 1
ATOM 5054 C CA . CYS B 1 293 ? -31.812 5.379 2.971 1 91.12 293 CYS B CA 1
ATOM 5055 C C . CYS B 1 293 ? -33.094 6.164 3.205 1 91.12 293 CYS B C 1
ATOM 5057 O O . CYS B 1 293 ? -34.188 5.586 3.207 1 91.12 293 CYS B O 1
ATOM 5059 N N . PRO B 1 294 ? -32.969 7.406 3.287 1 84.44 294 PRO B N 1
ATOM 5060 C CA . PRO B 1 294 ? -34.125 8.234 3.65 1 84.44 294 PRO B CA 1
ATOM 5061 C C . PRO B 1 294 ? -35.312 8.07 2.684 1 84.44 294 PRO B C 1
ATOM 5063 O O . PRO B 1 294 ? -36.469 8.234 3.076 1 84.44 294 PRO B O 1
ATOM 5066 N N . GLY B 1 295 ? -35.156 7.785 1.446 1 81.5 295 GLY B N 1
ATOM 5067 C CA . GLY B 1 295 ? -36.25 7.648 0.48 1 81.5 295 GLY B CA 1
ATOM 5068 C C . GLY B 1 295 ? -36.969 6.309 0.56 1 81.5 295 GLY B C 1
ATOM 5069 O O . GLY B 1 295 ? -37.844 6.027 -0.233 1 81.5 295 GLY B O 1
ATOM 5070 N N . GLY B 1 296 ? -36.625 5.512 1.539 1 84.94 296 GLY B N 1
ATOM 5071 C CA . GLY B 1 296 ? -37.188 4.18 1.648 1 84.94 296 GLY B CA 1
ATOM 5072 C C . GLY B 1 296 ? -36.156 3.086 1.743 1 84.94 296 GLY B C 1
ATOM 5073 O O . GLY B 1 296 ? -35.156 3.234 2.453 1 84.94 296 GLY B O 1
ATOM 5074 N N . SER B 1 297 ? -36.438 2.023 1.099 1 87.12 297 SER B N 1
ATOM 5075 C CA . SER B 1 297 ? -35.5 0.909 1.092 1 87.12 297 SER B CA 1
ATOM 5076 C C . SER B 1 297 ? -34.219 1.253 0.303 1 87.12 297 SER B C 1
ATOM 5078 O O . SER B 1 297 ? -34.281 1.963 -0.703 1 87.12 297 SER B O 1
ATOM 5080 N N . CYS B 1 298 ? -33.094 0.775 0.796 1 91.62 298 CYS B N 1
ATOM 5081 C CA . CYS B 1 298 ? -31.844 1.03 0.114 1 91.62 298 CYS B CA 1
ATOM 5082 C C . CYS B 1 298 ? -31.75 0.244 -1.188 1 91.62 298 CYS B C 1
ATOM 5084 O O . CYS B 1 298 ? -32.062 -0.949 -1.22 1 91.62 298 CYS B O 1
ATOM 5086 N N . HIS B 1 299 ? -31.391 0.909 -2.307 1 92 299 HIS B N 1
ATOM 5087 C CA . HIS B 1 299 ? -31.203 0.292 -3.613 1 92 299 HIS B CA 1
ATOM 5088 C C . HIS B 1 299 ? -29.922 0.79 -4.273 1 92 299 HIS B C 1
ATOM 5090 O O . HIS B 1 299 ? -29.422 1.873 -3.949 1 92 299 HIS B O 1
ATOM 5096 N N . GLY B 1 300 ? -29.391 -0.077 -5.09 1 93.62 300 GLY B N 1
ATOM 5097 C CA . GLY B 1 300 ? -28.203 0.313 -5.844 1 93.62 300 GLY B CA 1
ATOM 5098 C C . GLY B 1 300 ? -27.047 -0.653 -5.68 1 93.62 300 GLY B C 1
ATOM 5099 O O . GLY B 1 300 ? -27.25 -1.807 -5.293 1 93.62 300 GLY B O 1
ATOM 5100 N N . LEU B 1 301 ? -25.906 -0.182 -6.148 1 95.38 301 LEU B N 1
ATOM 5101 C CA . LEU B 1 301 ? -24.688 -0.993 -6.09 1 95.38 301 LEU B CA 1
ATOM 5102 C C . LEU B 1 301 ? -23.891 -0.697 -4.82 1 95.38 301 LEU B C 1
ATOM 5104 O O . LEU B 1 301 ? -23.547 0.455 -4.559 1 95.38 301 LEU B O 1
ATOM 5108 N N . PHE B 1 302 ? -23.719 -1.658 -4.008 1 95.06 302 PHE B N 1
ATOM 5109 C CA . PHE B 1 302 ? -22.859 -1.597 -2.832 1 95.06 302 PHE B CA 1
ATOM 5110 C C . PHE B 1 302 ? -21.594 -2.41 -3.051 1 95.06 302 PHE B C 1
ATOM 5112 O O . PHE B 1 302 ? -21.625 -3.477 -3.666 1 95.06 302 PHE B O 1
ATOM 5119 N N . ILE B 1 303 ? -20.453 -1.862 -2.605 1 95.69 303 ILE B N 1
ATOM 5120 C CA . ILE B 1 303 ? -19.188 -2.523 -2.875 1 95.69 303 ILE B CA 1
ATOM 5121 C C . ILE B 1 303 ? -18.391 -2.646 -1.581 1 95.69 303 ILE B C 1
ATOM 5123 O O . ILE B 1 303 ? -18.25 -1.679 -0.829 1 95.69 303 ILE B O 1
ATOM 5127 N N . ALA B 1 304 ? -17.891 -3.791 -1.259 1 96.56 304 ALA B N 1
ATOM 5128 C CA . ALA B 1 304 ? -16.906 -4.008 -0.209 1 96.56 304 ALA B CA 1
ATOM 5129 C C . ALA B 1 304 ? -15.516 -4.25 -0.804 1 96.56 304 ALA B C 1
ATOM 5131 O O . ALA B 1 304 ? -15.305 -5.23 -1.524 1 96.56 304 ALA B O 1
ATOM 5132 N N . ASN B 1 305 ? -14.602 -3.357 -0.585 1 95.38 305 ASN B N 1
ATOM 5133 C CA . ASN B 1 305 ? -13.203 -3.551 -0.93 1 95.38 305 ASN B CA 1
ATOM 5134 C C . ASN B 1 305 ? -12.398 -4.086 0.254 1 95.38 305 ASN B C 1
ATOM 5136 O O . ASN B 1 305 ? -12.266 -3.408 1.274 1 95.38 305 ASN B O 1
ATOM 5140 N N . VAL B 1 306 ? -11.875 -5.273 0.093 1 97.44 306 VAL B N 1
ATOM 5141 C CA . VAL B 1 306 ? -11.102 -5.898 1.159 1 97.44 306 VAL B CA 1
ATOM 5142 C C . VAL B 1 306 ? -9.633 -5.992 0.747 1 97.44 306 VAL B C 1
ATOM 5144 O O . VAL B 1 306 ? -9.32 -6.387 -0.379 1 97.44 306 VAL B O 1
ATOM 5147 N N . GLU B 1 307 ? -8.758 -5.586 1.644 1 97.25 307 GLU B N 1
ATOM 5148 C CA . GLU B 1 307 ? -7.312 -5.652 1.43 1 97.25 307 GLU B CA 1
ATOM 5149 C C . GLU B 1 307 ? -6.613 -6.332 2.602 1 97.25 307 GLU B C 1
ATOM 5151 O O . GLU B 1 307 ? -6.914 -6.047 3.762 1 97.25 307 GLU B O 1
ATOM 5156 N N . ILE B 1 308 ? -5.762 -7.219 2.342 1 98.38 308 ILE B N 1
ATOM 5157 C CA . ILE B 1 308 ? -4.879 -7.844 3.32 1 98.38 308 ILE B CA 1
ATOM 5158 C C . ILE B 1 308 ? -3.426 -7.496 3 1 98.38 308 ILE B C 1
ATOM 5160 O O . ILE B 1 308 ? -2.932 -7.812 1.915 1 98.38 308 ILE B O 1
ATOM 5164 N N . LEU B 1 309 ? -2.736 -6.852 3.895 1 98.12 309 LEU B N 1
ATOM 5165 C CA . LEU B 1 309 ? -1.303 -6.617 3.754 1 98.12 309 LEU B CA 1
ATOM 5166 C C . LEU B 1 309 ? -0.509 -7.863 4.137 1 98.12 309 LEU B C 1
ATOM 5168 O O . LEU B 1 309 ? -0.64 -8.367 5.254 1 98.12 309 LEU B O 1
ATOM 5172 N N . ILE B 1 310 ? 0.315 -8.281 3.223 1 97.94 310 ILE B N 1
ATOM 5173 C CA . ILE B 1 310 ? 1.113 -9.469 3.496 1 97.94 310 ILE B CA 1
ATOM 5174 C C . ILE B 1 310 ? 2.598 -9.117 3.453 1 97.94 310 ILE B C 1
ATOM 5176 O O . ILE B 1 310 ? 2.986 -8.109 2.854 1 97.94 310 ILE B O 1
ATOM 5180 N N . GLN B 1 311 ? 3.404 -9.914 4.102 1 97.25 311 GLN B N 1
ATOM 5181 C CA . GLN B 1 311 ? 4.859 -9.812 4.105 1 97.25 311 GLN B CA 1
ATOM 5182 C C . GLN B 1 311 ? 5.504 -11.164 3.777 1 97.25 311 GLN B C 1
ATOM 5184 O O . GLN B 1 311 ? 5.098 -12.195 4.312 1 97.25 311 GLN B O 1
ATOM 5189 N N . ALA B 1 312 ? 6.441 -11.133 2.869 1 95.81 312 ALA B N 1
ATOM 5190 C CA . ALA B 1 312 ? 7.156 -12.344 2.471 1 95.81 312 ALA B CA 1
ATOM 5191 C C . ALA B 1 312 ? 8.523 -12.008 1.883 1 95.81 312 ALA B C 1
ATOM 5193 O O . ALA B 1 312 ? 9 -10.875 2.008 1 95.81 312 ALA B O 1
ATOM 5194 N N . SER B 1 313 ? 9.242 -13.078 1.429 1 93.94 313 SER B N 1
ATOM 5195 C CA . SER B 1 313 ? 10.57 -12.883 0.858 1 93.94 313 SER B CA 1
ATOM 5196 C C . SER B 1 313 ? 10.812 -13.828 -0.309 1 93.94 313 SER B C 1
ATOM 5198 O O . SER B 1 313 ? 10.156 -14.867 -0.424 1 93.94 313 SER B O 1
ATOM 5200 N N . VAL B 1 314 ? 11.641 -13.438 -1.172 1 92.06 314 VAL B N 1
ATOM 5201 C CA . VAL B 1 314 ? 12.188 -14.266 -2.238 1 92.06 314 VAL B CA 1
ATOM 5202 C C . VAL B 1 314 ? 13.672 -14.523 -1.98 1 92.06 314 VAL B C 1
ATOM 5204 O O . VAL B 1 314 ? 14.438 -13.586 -1.764 1 92.06 314 VAL B O 1
ATOM 5207 N N . PRO B 1 315 ? 14.039 -15.727 -1.885 1 91 315 PRO B N 1
ATOM 5208 C CA . PRO B 1 315 ? 15.453 -16.016 -1.667 1 91 315 PRO B CA 1
ATOM 5209 C C . PRO B 1 315 ? 16.312 -15.727 -2.895 1 91 315 PRO B C 1
ATOM 5211 O O . PRO B 1 315 ? 15.797 -15.266 -3.918 1 91 315 PRO B O 1
ATOM 5214 N N . TYR B 1 316 ? 17.594 -15.898 -2.621 1 83.75 316 TYR B N 1
ATOM 5215 C CA . TYR B 1 316 ? 18.516 -15.789 -3.748 1 83.75 316 TYR B CA 1
ATOM 5216 C C . TYR B 1 316 ? 18.125 -16.734 -4.875 1 83.75 316 TYR B C 1
ATOM 5218 O O . TYR B 1 316 ? 17.906 -17.922 -4.641 1 83.75 316 TYR B O 1
ATOM 5226 N N . THR B 1 317 ? 17.719 -16.047 -5.891 1 70.69 317 THR B N 1
ATOM 5227 C CA . THR B 1 317 ? 17.391 -16.891 -7.031 1 70.69 317 THR B CA 1
ATOM 5228 C C . THR B 1 317 ? 18.516 -16.859 -8.07 1 70.69 317 THR B C 1
ATOM 5230 O O . THR B 1 317 ? 19.203 -15.844 -8.219 1 70.69 317 THR B O 1
ATOM 5233 N N . TYR B 1 318 ? 19.219 -17.922 -8.211 1 56.47 318 TYR B N 1
ATOM 5234 C CA . TYR B 1 318 ? 20.453 -18.188 -8.93 1 56.47 318 TYR B CA 1
ATOM 5235 C C . TYR B 1 318 ? 20.578 -17.297 -10.164 1 56.47 318 TYR B C 1
ATOM 5237 O O . TYR B 1 318 ? 19.562 -16.859 -10.719 1 56.47 318 TYR B O 1
ATOM 5245 N N . ASP B 1 319 ? 21.875 -16.656 -10.133 1 51.84 319 ASP B N 1
ATOM 5246 C CA . ASP B 1 319 ? 22.484 -15.977 -11.258 1 51.84 319 ASP B CA 1
ATOM 5247 C C . ASP B 1 319 ? 22.719 -16.938 -12.43 1 51.84 319 ASP B C 1
ATOM 5249 O O . ASP B 1 319 ? 23.375 -17.969 -12.273 1 51.84 319 ASP B O 1
ATOM 5253 N N . ARG B 1 320 ? 21.781 -17.172 -13.32 1 52.78 320 ARG B N 1
ATOM 5254 C CA . ARG B 1 320 ? 22.375 -17.797 -14.5 1 52.78 320 ARG B CA 1
ATOM 5255 C C . ARG B 1 320 ? 22.953 -16.734 -15.438 1 52.78 320 ARG B C 1
ATOM 5257 O O . ARG B 1 320 ? 22.375 -15.664 -15.602 1 52.78 320 ARG B O 1
ATOM 5264 N N . ASN B 1 321 ? 24.062 -16.938 -16 1 51.81 321 ASN B N 1
ATOM 5265 C CA . ASN B 1 321 ? 24.844 -16.141 -16.953 1 51.81 321 ASN B CA 1
ATOM 5266 C C . ASN B 1 321 ? 25.297 -14.82 -16.344 1 51.81 321 ASN B C 1
ATOM 5268 O O . ASN B 1 321 ? 25.219 -13.781 -17 1 51.81 321 ASN B O 1
ATOM 5272 N N . HIS B 1 322 ? 25.547 -14.875 -15.07 1 55.16 322 HIS B N 1
ATOM 5273 C CA . HIS B 1 322 ? 26.203 -13.766 -14.383 1 55.16 322 HIS B CA 1
ATOM 5274 C C . HIS B 1 322 ? 25.172 -12.758 -13.883 1 55.16 322 HIS B C 1
ATOM 5276 O O . HIS B 1 322 ? 25.516 -11.617 -13.547 1 55.16 322 HIS B O 1
ATOM 5282 N N . TYR B 1 323 ? 23.859 -13.242 -14.062 1 60.47 323 TYR B N 1
ATOM 5283 C CA . TYR B 1 323 ? 22.891 -12.312 -13.484 1 60.47 323 TYR B CA 1
ATOM 5284 C C . TYR B 1 323 ? 22.438 -12.797 -12.109 1 60.47 323 TYR B C 1
ATOM 5286 O O . TYR B 1 323 ? 22.188 -13.992 -11.914 1 60.47 323 TYR B O 1
ATOM 5294 N N . TYR B 1 324 ? 22.781 -12.062 -11.156 1 64.94 324 TYR B N 1
ATOM 5295 C CA . TYR B 1 324 ? 22.5 -12.305 -9.75 1 64.94 324 TYR B CA 1
ATOM 5296 C C . TYR B 1 324 ? 21.359 -11.422 -9.266 1 64.94 324 TYR B C 1
ATOM 5298 O O . TYR B 1 324 ? 21.391 -10.195 -9.438 1 64.94 324 TYR B O 1
ATOM 5306 N N . TYR B 1 325 ? 20.219 -12.273 -8.867 1 78.25 325 TYR B N 1
ATOM 5307 C CA . TYR B 1 325 ? 19.219 -11.477 -8.164 1 78.25 325 TYR B CA 1
ATOM 5308 C C . TYR B 1 325 ? 19.328 -11.672 -6.66 1 78.25 325 TYR B C 1
ATOM 5310 O O . TYR B 1 325 ? 19.203 -12.797 -6.164 1 78.25 325 TYR B O 1
ATOM 5318 N N . PRO B 1 326 ? 19.562 -10.656 -5.992 1 85.44 326 PRO B N 1
ATOM 5319 C CA . PRO B 1 326 ? 19.688 -10.789 -4.539 1 85.44 326 PRO B CA 1
ATOM 5320 C C . PRO B 1 326 ? 18.375 -11.172 -3.867 1 85.44 326 PRO B C 1
ATOM 5322 O O . PRO B 1 326 ? 17.297 -10.938 -4.426 1 85.44 326 PRO B O 1
ATOM 5325 N N . PRO B 1 327 ? 18.5 -11.875 -2.691 1 90.69 327 PRO B N 1
ATOM 5326 C CA . PRO B 1 327 ? 17.266 -12.062 -1.909 1 90.69 327 PRO B CA 1
ATOM 5327 C C . PRO B 1 327 ? 16.625 -10.742 -1.503 1 90.69 327 PRO B C 1
ATOM 5329 O O . PRO B 1 327 ? 17.312 -9.727 -1.374 1 90.69 327 PRO B O 1
ATOM 5332 N N . TYR B 1 328 ? 15.344 -10.766 -1.338 1 92.25 328 TYR B N 1
ATOM 5333 C CA . TYR B 1 328 ? 14.664 -9.555 -0.885 1 92.25 328 TYR B CA 1
ATOM 5334 C C . TYR B 1 328 ? 13.367 -9.906 -0.161 1 92.25 328 TYR B C 1
ATOM 5336 O O . TYR B 1 328 ? 12.781 -10.961 -0.401 1 92.25 328 TYR B O 1
ATOM 5344 N N . SER B 1 329 ? 13 -9.008 0.707 1 95 329 SER B N 1
ATOM 5345 C CA . SER B 1 329 ? 11.695 -9.062 1.358 1 95 329 SER B CA 1
ATOM 5346 C C . SER B 1 329 ? 10.727 -8.078 0.723 1 95 329 SER B C 1
ATOM 5348 O O . SER B 1 329 ? 11.141 -7.102 0.095 1 95 329 SER B O 1
ATOM 5350 N N . TYR B 1 330 ? 9.438 -8.398 0.802 1 94.62 330 TYR B N 1
ATOM 5351 C CA . TYR B 1 330 ? 8.453 -7.496 0.21 1 94.62 330 TYR B CA 1
ATOM 5352 C C . TYR B 1 330 ? 7.191 -7.438 1.061 1 94.62 330 TYR B C 1
ATOM 5354 O O . TYR B 1 330 ? 6.949 -8.32 1.884 1 94.62 330 TYR B O 1
ATOM 5362 N N . ILE B 1 331 ? 6.477 -6.328 0.949 1 96.12 331 ILE B N 1
ATOM 5363 C CA . ILE B 1 331 ? 5.105 -6.145 1.415 1 96.12 331 ILE B CA 1
ATOM 5364 C C . ILE B 1 331 ? 4.18 -5.922 0.221 1 96.12 331 ILE B C 1
ATOM 5366 O O . ILE B 1 331 ? 4.508 -5.16 -0.69 1 96.12 331 ILE B O 1
ATOM 5370 N N . ASP B 1 332 ? 3.086 -6.625 0.192 1 95.5 332 ASP B N 1
ATOM 5371 C CA . ASP B 1 332 ? 2.105 -6.457 -0.875 1 95.5 332 ASP B CA 1
ATOM 5372 C C . ASP B 1 332 ? 0.681 -6.492 -0.324 1 95.5 332 ASP B C 1
ATOM 5374 O O . ASP B 1 332 ? 0.48 -6.691 0.876 1 95.5 332 ASP B O 1
ATOM 5378 N N . VAL B 1 333 ? -0.257 -6.238 -1.208 1 96.38 333 VAL B N 1
ATOM 5379 C CA . VAL B 1 333 ? -1.673 -6.23 -0.856 1 96.38 333 VAL B CA 1
ATOM 5380 C C . VAL B 1 333 ? -2.41 -7.305 -1.652 1 96.38 333 VAL B C 1
ATOM 5382 O O . VAL B 1 333 ? -2.443 -7.258 -2.885 1 96.38 333 VAL B O 1
ATOM 5385 N N . ILE B 1 334 ? -2.961 -8.258 -0.934 1 97.5 334 ILE B N 1
ATOM 5386 C CA . ILE B 1 334 ? -3.951 -9.148 -1.53 1 97.5 334 ILE B CA 1
ATOM 5387 C C . ILE B 1 334 ? -5.352 -8.586 -1.305 1 97.5 334 ILE B C 1
ATOM 5389 O O . ILE B 1 334 ? -5.695 -8.18 -0.192 1 97.5 334 ILE B O 1
ATOM 5393 N N . GLY B 1 335 ? -6.16 -8.531 -2.363 1 96.56 335 GLY B N 1
ATOM 5394 C CA . GLY B 1 335 ? -7.457 -7.906 -2.148 1 96.56 335 GLY B CA 1
ATOM 5395 C C . GLY B 1 335 ? -8.5 -8.344 -3.158 1 96.56 335 GLY B C 1
ATOM 5396 O O . GLY B 1 335 ? -8.219 -9.148 -4.047 1 96.56 335 GLY B O 1
ATOM 5397 N N . TYR B 1 336 ? -9.711 -7.945 -2.912 1 96.81 336 TYR B N 1
ATOM 5398 C CA . TYR B 1 336 ? -10.852 -8.227 -3.777 1 96.81 336 TYR B CA 1
ATOM 5399 C C . TYR B 1 336 ? -11.969 -7.219 -3.553 1 96.81 336 TYR B C 1
ATOM 5401 O O . TYR B 1 336 ? -12.188 -6.766 -2.426 1 96.81 336 TYR B O 1
ATOM 5409 N N . SER B 1 337 ? -12.641 -6.797 -4.602 1 95.31 337 SER B N 1
ATOM 5410 C CA . SER B 1 337 ? -13.828 -5.953 -4.547 1 95.31 337 SER B CA 1
ATOM 5411 C C . SER B 1 337 ? -15.094 -6.77 -4.801 1 95.31 337 SER B C 1
ATOM 5413 O O . SER B 1 337 ? -15.312 -7.254 -5.914 1 95.31 337 SER B O 1
ATOM 5415 N N . GLU B 1 338 ? -15.859 -6.977 -3.768 1 97.31 338 GLU B N 1
ATOM 5416 C CA . GLU B 1 338 ? -17.125 -7.699 -3.906 1 97.31 338 GLU B CA 1
ATOM 5417 C C . GLU B 1 338 ? -18.297 -6.734 -4.059 1 97.31 338 GLU B C 1
ATOM 5419 O O . GLU B 1 338 ? -18.391 -5.75 -3.324 1 97.31 338 GLU B O 1
ATOM 5424 N N . GLU B 1 339 ? -19.188 -7.043 -4.957 1 96.5 339 GLU B N 1
ATOM 5425 C CA . GLU B 1 339 ? -20.328 -6.18 -5.23 1 96.5 339 GLU B CA 1
ATOM 5426 C C . GLU B 1 339 ? -21.625 -6.824 -4.758 1 96.5 339 GLU B C 1
ATOM 5428 O O . GLU B 1 339 ? -21.781 -8.047 -4.82 1 96.5 339 GLU B O 1
ATOM 5433 N N . ALA B 1 340 ? -22.469 -6.023 -4.215 1 95.69 340 ALA B N 1
ATOM 5434 C CA . ALA B 1 340 ? -23.828 -6.398 -3.879 1 95.69 340 ALA B CA 1
ATOM 5435 C C . ALA B 1 340 ? -24.828 -5.43 -4.5 1 95.69 340 ALA B C 1
ATOM 5437 O O . ALA B 1 340 ? -24.828 -4.238 -4.184 1 95.69 340 ALA B O 1
ATOM 5438 N N . LYS B 1 341 ? -25.688 -5.93 -5.34 1 94.31 341 LYS B N 1
ATOM 5439 C CA . LYS B 1 341 ? -26.766 -5.125 -5.918 1 94.31 341 LYS B CA 1
ATOM 5440 C C . LYS B 1 341 ? -28.094 -5.418 -5.23 1 94.31 341 LYS B C 1
ATOM 5442 O O . LYS B 1 341 ? -28.547 -6.566 -5.184 1 94.31 341 LYS B O 1
ATOM 5447 N N . ILE B 1 342 ? -28.609 -4.402 -4.66 1 90.38 342 ILE B N 1
ATOM 5448 C CA . ILE B 1 342 ? -29.891 -4.578 -3.98 1 90.38 342 ILE B CA 1
ATOM 5449 C C . ILE B 1 342 ? -30.953 -3.682 -4.629 1 90.38 342 ILE B C 1
ATOM 5451 O O . ILE B 1 342 ? -30.641 -2.582 -5.09 1 90.38 342 ILE B O 1
#

Radius of gyration: 29.92 Å; Cα contacts (8 Å, |Δi|>4): 1655; chains: 2; bounding box: 80×88×93 Å

Foldseek 3Di:
DPPPDPPPPPPPPPPPPPVPPPPDQDQKFFQPQQDAAAQPDPQALLLRLLCSQCVSVPHRDHSLLLCFQQQADPQQRGDLLSSQRLQQAAQQDWRPGDVPVVNGDGGGDPPGRGHWFKWKDFDQDADVLLQSQCLSVVWKKWAWWAPAPVGRDIGIWIWGMAHNVQQKTWIQGNNCPPPDDRIDIDHVVRCVNGQQHDRPPFPNRGGNMMMTTDAWDKDWDWDDDKQKIKIKIKTAQADPGPPVRVRTATFWWAKKKKAKDFDPQKAWPDDRMDMDGTDGHGDMDIDMTMIGHPVIYGFDKMKIKMKIKGKDKDDWGDDDPNDTDHIDIDIGIRIDIDMDGD/DPDPPPPPPPPPPPPPPPVPPPPDQDQKFFQPQQDAAAQPDPQALLLRLLCSQCVSVPHRDHSLLLCFQQQADPQQRGDLLSSQRLQQAAQQDWRPGHVPVVRTDGGGDPPGRGHWFKWKDFDQDADVLLQSQCLSVVWKKWAWWAPAPVGRDIGIWIWGMAHNVQQKTWIQGNNCPPPDHRIDIDHVVRVVNGQQHDRPPFPNRGGNMMMTTDAWDKDWDWDDDKQKIKIKIKTAQADPGPPVRVRTATFWWAKKKKAKDFDPQKAWPDDRMDMDGTDGHGDMDIDMTMIGHPVIYGFDKMKIKMKIKGKDKDDWGDDDPNDTDHIDIDIGIRIDIDMDGD